Protein AF-A0A1K1LB43-F1 (afdb_monomer_lite)

Organism: NCBI:txid901

Secondary structure (DSSP, 8-state):
----------PEEEETTEE-----S--PPBPHHHHHHHTT--HHHHHHHHHHHHHHHHHHTGGGT--GGGHHHHHHHHHHTTTTSSSS-HHHHHHHS-BTTS-HHHHHHHHHHHHHHHTSTT-GGGHHHHHHHTT--TT-THHHHHHHHHHHHHHHHHHHTT--S-----SSSS-EEE---SS--TT-S------HHHHHHH-GGG-EEE-------------PPPPS--BHHHHHHHHHHHHHHHHHHHHTSTTTTSHHHHHHHHHHHHHHHHHHHHHGGGB-HHHHHHHHHHHHHHHHHHHHHHHHHHHHHHHHHHHTSPPPGGG-TTT-SS--PPTTPPPPP-GGGS-HHHHHHHHHHHHHHHHHHHHHHHHHTSHHHHHHHHHHHS--HHHHBPPEE-TTS-EE--BHHHHHHHHHHHHHHHHHHHHTTTTSSEEEHHHHHHHHHHHHHHHHHHHHHGGGGHHHHHHHHHHHHHHHHHHHHHHHHHHHHHHHHHHHHHS-GGGTTSHHHHHHHHHHHHHHHHHHHHHHHHHHHIIIIIHHHHHHHHHHH-TTBTB------TT-

pLDDT: mean 74.16, std 19.58, range [26.48, 95.44]

InterPro domains:
  IPR007899 CHAD domain [PF05235] (241-495)
  IPR007899 CHAD domain [PS51708] (225-543)
  IPR007899 CHAD domain [SM00880] (235-531)
  IPR038186 CHAD domain superfamily [G3DSA:1.40.20.10] (226-553)

Structure (mmCIF, N/CA/C/O backbone):
data_AF-A0A1K1LB43-F1
#
_entry.id   AF-A0A1K1LB43-F1
#
loop_
_atom_site.group_PDB
_atom_site.id
_atom_site.type_symbol
_atom_site.label_atom_id
_atom_site.label_alt_id
_atom_site.label_comp_id
_atom_site.label_asym_id
_atom_site.label_entity_id
_atom_site.label_seq_id
_atom_site.pdbx_PDB_ins_code
_atom_site.Cartn_x
_atom_site.Cartn_y
_atom_site.Cartn_z
_atom_site.occupancy
_atom_site.B_iso_or_equiv
_atom_site.auth_seq_id
_atom_site.auth_comp_id
_atom_site.auth_asym_id
_atom_site.auth_atom_id
_atom_site.pdbx_PDB_model_num
ATOM 1 N N . MET A 1 1 ? 35.266 12.964 28.600 1.00 35.16 1 MET A N 1
ATOM 2 C CA . MET A 1 1 ? 35.304 13.187 27.147 1.00 35.16 1 MET A CA 1
ATOM 3 C C . MET A 1 1 ? 35.670 11.871 26.508 1.00 35.16 1 MET A C 1
ATOM 5 O O . MET A 1 1 ? 36.807 11.459 26.644 1.00 35.16 1 MET A O 1
ATOM 9 N N . ASP A 1 2 ? 34.683 11.206 25.928 1.00 26.48 2 ASP A N 1
ATOM 10 C CA . ASP A 1 2 ? 34.868 10.282 24.812 1.00 26.48 2 ASP A CA 1
ATOM 11 C C . ASP A 1 2 ? 33.528 10.299 24.076 1.00 26.48 2 ASP A C 1
ATOM 13 O O . ASP A 1 2 ? 32.486 9.945 24.636 1.00 26.48 2 ASP A O 1
ATOM 17 N N . GLU A 1 3 ? 33.542 10.891 22.885 1.00 31.30 3 GLU A N 1
ATOM 18 C CA . GLU A 1 3 ? 32.377 11.096 22.035 1.00 31.30 3 GLU A CA 1
ATOM 19 C C . GLU A 1 3 ? 31.776 9.746 21.640 1.00 31.30 3 GLU A C 1
ATOM 21 O O . GLU A 1 3 ? 32.383 8.940 20.933 1.00 31.30 3 GLU A O 1
ATOM 26 N N . ALA A 1 4 ? 30.542 9.500 22.077 1.00 27.56 4 ALA A N 1
ATOM 27 C CA . ALA A 1 4 ? 29.726 8.442 21.513 1.00 27.56 4 ALA A CA 1
ATOM 28 C C . ALA A 1 4 ? 29.379 8.823 20.064 1.00 27.56 4 ALA A C 1
ATOM 30 O O . ALA A 1 4 ? 28.539 9.689 19.827 1.00 27.56 4 ALA A O 1
ATOM 31 N N . ALA A 1 5 ? 30.044 8.174 19.107 1.00 27.77 5 ALA A N 1
ATOM 32 C CA . ALA A 1 5 ? 29.752 8.298 17.683 1.00 27.77 5 ALA A CA 1
ATOM 33 C C . ALA A 1 5 ? 28.261 8.010 17.384 1.00 27.77 5 ALA A C 1
ATOM 35 O O . ALA A 1 5 ? 27.653 7.149 18.036 1.00 27.77 5 ALA A O 1
ATOM 36 N N . PRO A 1 6 ? 27.656 8.702 16.399 1.00 33.00 6 PRO A N 1
ATOM 37 C CA . PRO A 1 6 ? 26.224 8.642 16.143 1.00 33.00 6 PRO A CA 1
ATOM 38 C C . PRO A 1 6 ? 25.797 7.238 15.703 1.00 33.00 6 PRO A C 1
ATOM 40 O O . PRO A 1 6 ? 26.382 6.613 14.817 1.00 33.00 6 PRO A O 1
ATOM 43 N N . PHE A 1 7 ? 24.744 6.744 16.351 1.00 31.31 7 PHE A N 1
ATOM 44 C CA . PHE A 1 7 ? 24.070 5.486 16.055 1.00 31.31 7 PHE A CA 1
ATOM 45 C C . PHE A 1 7 ? 23.521 5.521 14.618 1.00 31.31 7 PHE A C 1
ATOM 47 O O . PHE A 1 7 ? 22.437 6.036 14.375 1.00 31.31 7 PHE A O 1
ATOM 54 N N . THR A 1 8 ? 24.238 4.944 13.658 1.00 28.08 8 THR A N 1
ATOM 55 C CA . THR A 1 8 ? 23.646 4.521 12.382 1.00 28.08 8 THR A CA 1
ATOM 56 C C . THR A 1 8 ? 23.282 3.044 12.513 1.00 28.08 8 THR A C 1
ATOM 58 O O . THR A 1 8 ? 24.166 2.181 12.481 1.00 28.08 8 THR A O 1
ATOM 61 N N . PRO A 1 9 ? 22.003 2.686 12.739 1.00 35.00 9 PRO A N 1
ATOM 62 C CA . PRO A 1 9 ? 21.613 1.292 12.659 1.00 35.00 9 PRO A CA 1
ATOM 63 C C . PRO A 1 9 ? 21.757 0.851 11.198 1.00 35.00 9 PRO A C 1
ATOM 65 O O . PRO A 1 9 ? 21.155 1.423 10.295 1.00 35.00 9 PRO A O 1
ATOM 68 N N . ARG A 1 10 ? 22.604 -0.161 10.978 1.00 38.03 10 ARG A N 1
ATOM 69 C CA . ARG A 1 10 ? 22.717 -0.915 9.725 1.00 38.03 10 ARG A CA 1
ATOM 70 C C . ARG A 1 10 ? 21.399 -1.658 9.493 1.00 38.03 10 ARG A C 1
ATOM 72 O O . ARG A 1 10 ? 21.259 -2.811 9.889 1.00 38.03 10 ARG A O 1
ATOM 79 N N . THR A 1 11 ? 20.421 -0.945 8.951 1.00 40.78 11 THR A N 1
ATOM 80 C CA . THR A 1 11 ? 19.082 -1.437 8.638 1.00 40.78 11 THR A CA 1
ATOM 81 C C . THR A 1 11 ? 19.144 -2.270 7.369 1.00 40.78 11 THR A C 1
ATOM 83 O O . THR A 1 11 ? 19.467 -1.765 6.299 1.00 40.78 11 THR A O 1
ATOM 86 N N . LEU A 1 12 ? 18.825 -3.554 7.474 1.00 47.31 12 LEU A N 1
ATOM 87 C CA . LEU A 1 12 ? 18.638 -4.404 6.302 1.00 47.31 12 LEU A CA 1
ATOM 88 C C . LEU A 1 12 ? 17.207 -4.214 5.779 1.00 47.31 12 LEU A C 1
ATOM 90 O O . LEU A 1 12 ? 16.252 -4.270 6.557 1.00 47.31 12 LEU A O 1
ATOM 94 N N . LEU A 1 13 ? 17.064 -3.986 4.471 1.00 46.62 13 LEU A N 1
ATOM 95 C CA . LEU A 1 13 ? 15.776 -4.058 3.780 1.00 46.62 13 LEU A CA 1
ATOM 96 C C . LEU A 1 13 ? 15.597 -5.472 3.238 1.00 46.62 13 LEU A C 1
ATOM 98 O O . LEU A 1 13 ? 16.471 -6.016 2.563 1.00 46.62 13 LEU A O 1
ATOM 102 N N . TRP A 1 14 ? 14.468 -6.082 3.577 1.00 45.09 14 TRP A N 1
ATOM 103 C CA . TRP A 1 14 ? 14.144 -7.455 3.202 1.00 45.09 14 TRP A CA 1
ATOM 104 C C . TRP A 1 14 ? 13.129 -7.490 2.058 1.00 45.09 14 TRP A C 1
ATOM 106 O O . TRP A 1 14 ? 12.106 -6.805 2.138 1.00 45.09 14 TRP A O 1
ATOM 116 N N . ARG A 1 15 ? 13.397 -8.319 1.034 1.00 45.59 15 ARG A N 1
ATOM 117 C CA . ARG A 1 15 ? 12.511 -8.565 -0.114 1.00 45.59 15 ARG A CA 1
ATOM 118 C C . ARG A 1 15 ? 12.461 -10.061 -0.475 1.00 45.59 15 ARG A C 1
ATOM 120 O O . ARG A 1 15 ? 13.247 -10.557 -1.283 1.00 45.59 15 ARG A O 1
ATOM 127 N N . GLY A 1 16 ? 11.496 -10.793 0.085 1.00 53.25 16 GLY A N 1
ATOM 128 C CA . GLY A 1 16 ? 11.278 -12.212 -0.238 1.00 53.25 16 GLY A CA 1
ATOM 129 C C . GLY A 1 16 ? 12.478 -13.109 0.110 1.00 53.25 16 GLY A C 1
ATOM 130 O O . GLY A 1 16 ? 13.043 -13.001 1.189 1.00 53.25 16 GLY A O 1
ATOM 131 N N . THR A 1 17 ? 12.894 -14.008 -0.793 1.00 35.34 17 THR A N 1
ATOM 132 C CA . THR A 1 17 ? 14.012 -14.956 -0.555 1.00 35.34 17 THR A CA 1
ATOM 133 C C . THR A 1 17 ? 15.406 -14.329 -0.647 1.00 35.34 17 THR A C 1
ATOM 135 O O . THR A 1 17 ? 16.404 -15.011 -0.411 1.00 35.34 17 THR A O 1
ATOM 138 N N . ARG A 1 18 ? 15.505 -13.047 -1.014 1.00 39.19 18 ARG A N 1
ATOM 139 C CA . ARG A 1 18 ? 16.748 -12.281 -0.949 1.00 39.19 18 ARG A CA 1
ATOM 140 C C . ARG A 1 18 ? 16.662 -11.363 0.266 1.00 39.19 18 ARG A C 1
ATOM 142 O O . ARG A 1 18 ? 16.171 -10.240 0.194 1.00 39.19 18 ARG A O 1
ATOM 149 N N . CYS A 1 19 ? 17.177 -11.838 1.399 1.00 44.09 19 CYS A N 1
ATOM 150 C CA . CYS A 1 19 ? 17.805 -10.903 2.323 1.00 44.09 19 CYS A CA 1
ATOM 151 C C . CYS A 1 19 ? 18.913 -10.217 1.523 1.00 44.09 19 CYS A C 1
ATOM 153 O O . CYS A 1 19 ? 19.729 -10.924 0.925 1.00 44.09 19 CYS A O 1
ATOM 155 N N . LEU A 1 20 ? 18.971 -8.884 1.520 1.00 42.44 20 LEU A N 1
ATOM 156 C CA . LEU A 1 20 ? 20.250 -8.215 1.303 1.00 42.44 20 LEU A CA 1
ATOM 157 C C . LEU A 1 20 ? 21.173 -8.800 2.376 1.00 42.44 20 LEU A C 1
ATOM 159 O O . LEU A 1 20 ? 20.993 -8.554 3.570 1.00 42.44 20 LEU A O 1
ATOM 163 N N . ARG A 1 21 ? 22.003 -9.768 1.981 1.00 40.16 21 ARG A N 1
ATOM 164 C CA . ARG A 1 21 ? 22.783 -10.567 2.918 1.00 40.16 21 ARG A CA 1
ATOM 165 C C . ARG A 1 21 ? 23.728 -9.614 3.620 1.00 40.16 21 ARG A C 1
ATOM 167 O O . ARG A 1 21 ? 24.514 -8.921 2.984 1.00 40.16 21 ARG A O 1
ATOM 174 N N . ASN A 1 22 ? 23.679 -9.619 4.943 1.00 39.50 22 ASN A N 1
ATOM 175 C CA . ASN A 1 22 ? 24.795 -9.122 5.716 1.00 39.50 22 ASN A CA 1
ATOM 176 C C . ASN A 1 22 ? 25.897 -10.183 5.634 1.00 39.50 22 ASN A C 1
ATOM 178 O O . ASN A 1 22 ? 25.952 -11.083 6.466 1.00 39.50 22 ASN A O 1
ATOM 182 N N . GLU A 1 23 ? 26.742 -10.108 4.607 1.00 38.09 23 GLU A N 1
ATOM 183 C CA . GLU A 1 23 ? 27.953 -10.938 4.502 1.00 38.09 23 GLU A CA 1
ATOM 184 C C . GLU A 1 23 ? 29.082 -10.426 5.415 1.00 38.09 23 GLU A C 1
ATOM 186 O O . GLU A 1 23 ? 30.226 -10.862 5.322 1.00 38.09 23 GLU A O 1
ATOM 191 N N . SER A 1 24 ? 28.784 -9.502 6.335 1.00 39.44 24 SER A N 1
ATOM 192 C CA . SER A 1 24 ? 29.785 -8.982 7.253 1.00 39.44 24 SER A CA 1
ATOM 193 C C . SER A 1 24 ? 30.108 -10.015 8.349 1.00 39.44 24 SER A C 1
ATOM 195 O O . SER A 1 24 ? 29.201 -10.415 9.088 1.00 39.44 24 SER A O 1
ATOM 197 N N . PRO A 1 25 ? 31.388 -10.369 8.578 1.00 39.94 25 PRO A N 1
ATOM 198 C CA . PRO A 1 25 ? 31.848 -11.282 9.639 1.00 39.94 25 PRO A CA 1
ATOM 199 C C . PRO A 1 25 ? 31.677 -10.734 11.077 1.00 39.94 25 PRO A C 1
ATOM 201 O O . PRO A 1 25 ? 32.348 -11.159 12.012 1.00 39.94 25 PRO A O 1
ATOM 204 N N . SER A 1 26 ? 30.771 -9.774 11.288 1.00 46.44 26 SER A N 1
ATOM 205 C CA . SER A 1 26 ? 30.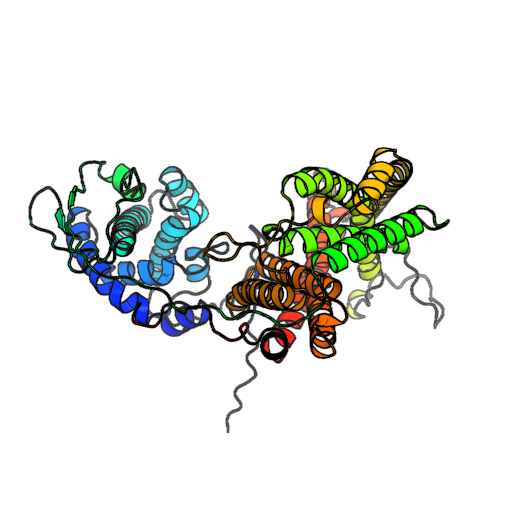552 -9.049 12.545 1.00 46.44 26 SER A CA 1
ATOM 206 C C . SER A 1 26 ? 29.084 -9.060 12.988 1.00 46.44 26 SER A C 1
ATOM 208 O O . SER A 1 26 ? 28.516 -8.024 13.344 1.00 46.44 26 SER A O 1
ATOM 210 N N . LEU A 1 27 ? 28.451 -10.236 13.014 1.00 52.56 27 LEU A N 1
ATOM 211 C CA . LEU A 1 27 ? 27.189 -10.411 13.741 1.00 52.56 27 LEU A CA 1
ATOM 212 C C . LEU A 1 27 ? 27.452 -10.203 15.239 1.00 52.56 27 LEU A C 1
ATOM 214 O O . LEU A 1 27 ? 28.027 -11.057 15.910 1.00 52.56 27 LEU A O 1
ATOM 218 N N . ARG A 1 28 ? 27.070 -9.039 15.776 1.00 58.03 28 ARG A N 1
ATOM 219 C CA . ARG A 1 28 ? 27.223 -8.745 17.207 1.00 58.03 28 ARG A CA 1
ATOM 220 C C . ARG A 1 28 ? 26.076 -9.398 17.991 1.00 58.03 28 ARG A C 1
ATOM 222 O O . ARG A 1 28 ? 24.924 -9.039 17.749 1.00 58.03 28 ARG A O 1
ATOM 229 N N . PRO A 1 29 ? 26.358 -10.286 18.964 1.00 65.50 29 PRO A N 1
ATOM 230 C CA . PRO A 1 29 ? 25.315 -10.924 19.760 1.00 65.50 29 PRO A CA 1
ATOM 231 C C . PRO A 1 29 ? 24.464 -9.907 20.533 1.00 65.50 29 PRO A C 1
ATOM 233 O O . PRO A 1 29 ? 24.986 -8.969 21.148 1.00 65.50 29 PRO A O 1
ATOM 236 N N . CYS A 1 30 ? 23.146 -10.104 20.537 1.00 75.44 30 CYS A N 1
ATOM 237 C CA . CYS A 1 30 ? 22.186 -9.208 21.177 1.00 75.44 30 CYS A CA 1
ATOM 238 C C . CYS A 1 30 ? 21.834 -9.692 22.595 1.00 75.44 30 CYS A C 1
ATOM 240 O O . CYS A 1 30 ? 21.736 -10.887 22.872 1.00 75.44 30 CYS A O 1
ATOM 242 N N . GLY A 1 31 ? 21.642 -8.767 23.538 1.00 82.56 31 GLY A N 1
ATOM 243 C CA . GLY A 1 31 ? 21.116 -9.109 24.863 1.00 82.56 31 GLY A CA 1
ATOM 244 C C . GLY A 1 31 ? 19.595 -9.268 24.826 1.00 82.56 31 GLY A C 1
ATOM 245 O O . GLY A 1 31 ? 18.927 -8.443 24.214 1.00 82.56 31 GLY A O 1
ATOM 246 N N . LEU A 1 32 ? 19.028 -10.242 25.550 1.00 83.12 32 LEU A N 1
ATOM 247 C CA . LEU A 1 32 ? 17.576 -10.506 25.564 1.00 83.12 32 LEU A CA 1
ATOM 248 C C . LEU A 1 32 ? 16.733 -9.252 25.847 1.00 83.12 32 LEU A C 1
ATOM 250 O O . LEU A 1 32 ? 15.805 -8.956 25.111 1.00 83.12 32 LEU A O 1
ATOM 254 N N . ARG A 1 33 ? 17.091 -8.452 26.862 1.00 77.50 33 ARG A N 1
ATOM 255 C CA . ARG A 1 33 ? 16.376 -7.196 27.174 1.00 77.50 33 ARG A CA 1
ATOM 256 C C . ARG A 1 33 ? 16.459 -6.162 26.058 1.00 77.50 33 ARG A C 1
ATOM 258 O O . ARG A 1 33 ? 15.585 -5.313 25.941 1.00 77.50 33 ARG A O 1
ATOM 265 N N . ARG A 1 34 ? 17.546 -6.169 25.288 1.00 72.44 34 ARG A N 1
ATOM 266 C CA . ARG A 1 34 ? 17.684 -5.305 24.116 1.00 72.44 34 ARG A CA 1
ATOM 267 C C . ARG A 1 34 ? 16.803 -5.843 22.991 1.00 72.44 34 ARG A C 1
ATOM 269 O O . ARG A 1 34 ? 16.025 -5.064 22.472 1.00 72.44 34 ARG A O 1
ATOM 276 N N . LEU A 1 35 ? 16.846 -7.145 22.708 1.00 73.81 35 LEU A N 1
ATOM 277 C CA . LEU A 1 35 ? 15.994 -7.792 21.708 1.00 73.81 35 LEU A CA 1
ATOM 278 C C . LEU A 1 35 ? 14.500 -7.576 22.007 1.00 73.81 35 LEU A C 1
ATOM 280 O O . LEU A 1 35 ? 13.784 -7.031 21.183 1.00 73.81 35 LEU A O 1
ATOM 284 N N . CYS A 1 36 ? 14.040 -7.880 23.219 1.00 72.62 36 CYS A N 1
ATOM 285 C CA . CYS A 1 36 ? 12.649 -7.661 23.615 1.00 72.62 36 CYS A CA 1
ATOM 286 C C . CYS A 1 36 ? 12.233 -6.187 23.529 1.00 72.62 36 CYS A C 1
ATOM 288 O O . CYS A 1 36 ? 11.144 -5.904 23.047 1.00 72.62 36 CYS A O 1
ATOM 290 N N . ARG A 1 37 ? 13.101 -5.241 23.924 1.00 61.88 37 ARG A N 1
ATOM 291 C CA . ARG A 1 37 ? 12.827 -3.804 23.735 1.00 61.88 37 ARG A CA 1
ATOM 292 C C . ARG A 1 37 ? 12.713 -3.426 22.259 1.00 61.88 37 ARG A C 1
ATOM 294 O O . ARG A 1 37 ? 11.823 -2.661 21.918 1.00 61.88 37 ARG A O 1
ATOM 301 N N . LEU A 1 38 ? 13.590 -3.960 21.407 1.00 57.69 38 LEU A N 1
ATOM 302 C CA . LEU A 1 38 ? 13.591 -3.690 19.966 1.00 57.69 38 LEU A CA 1
ATOM 303 C C . LEU A 1 38 ? 12.312 -4.182 19.283 1.00 57.69 38 LEU A C 1
ATOM 305 O O . LEU A 1 38 ? 11.837 -3.533 18.363 1.00 57.69 38 LEU A O 1
ATOM 309 N N . PHE A 1 39 ? 11.752 -5.299 19.748 1.00 62.28 39 PHE A N 1
ATOM 310 C CA . PHE A 1 39 ? 10.566 -5.918 19.154 1.00 62.28 39 PHE A CA 1
ATOM 311 C C . PHE A 1 39 ? 9.291 -5.731 19.991 1.00 62.28 39 PHE A C 1
ATOM 313 O O . PHE A 1 39 ? 8.308 -6.436 19.787 1.00 62.28 39 PHE A O 1
ATOM 320 N N . GLY A 1 40 ? 9.295 -4.790 20.943 1.00 57.62 40 GLY A N 1
ATOM 321 C CA . GLY A 1 40 ? 8.109 -4.441 21.734 1.00 57.62 40 GLY A CA 1
ATOM 322 C C . GLY A 1 40 ? 7.553 -5.580 22.596 1.00 57.62 40 GLY A C 1
ATOM 323 O O . GLY A 1 40 ? 6.377 -5.559 22.950 1.00 57.62 40 GLY A O 1
ATOM 324 N N . ILE A 1 41 ? 8.381 -6.570 22.933 1.00 70.75 41 ILE A N 1
ATOM 325 C CA . ILE A 1 41 ? 8.003 -7.689 23.794 1.00 70.75 41 ILE A CA 1
ATOM 326 C C . ILE A 1 41 ? 8.027 -7.201 25.242 1.00 70.75 41 ILE A C 1
ATOM 328 O O . ILE A 1 41 ? 9.090 -6.886 25.791 1.00 70.75 41 ILE A O 1
ATOM 332 N N . ASP A 1 42 ? 6.855 -7.178 25.875 1.00 69.56 42 ASP A N 1
ATOM 333 C CA . ASP A 1 42 ? 6.731 -6.879 27.298 1.00 69.56 42 ASP A CA 1
ATOM 334 C C . ASP A 1 42 ? 7.268 -8.047 28.141 1.00 69.56 42 ASP A C 1
ATOM 336 O O . ASP A 1 42 ? 6.576 -9.011 28.468 1.00 69.56 42 ASP A O 1
ATOM 340 N N . LEU A 1 43 ? 8.545 -7.942 28.508 1.00 74.56 43 LEU A N 1
ATOM 341 C CA . LEU A 1 43 ? 9.229 -8.890 29.386 1.00 74.56 43 LEU A CA 1
ATOM 342 C C . LEU A 1 43 ? 8.547 -9.053 30.750 1.00 74.56 43 LEU A C 1
ATOM 344 O O . LEU A 1 43 ? 8.666 -10.122 31.343 1.00 74.56 43 LEU A O 1
ATOM 348 N N . ALA A 1 44 ? 7.876 -8.021 31.273 1.00 68.19 44 ALA A N 1
ATOM 349 C CA . ALA A 1 44 ? 7.205 -8.097 32.566 1.00 68.19 44 ALA A CA 1
ATOM 350 C C . ALA A 1 44 ? 5.900 -8.897 32.461 1.00 68.19 44 ALA A C 1
ATOM 352 O O . ALA A 1 44 ? 5.650 -9.746 33.320 1.00 68.19 44 ALA A O 1
ATOM 353 N N . ALA A 1 45 ? 5.133 -8.699 31.383 1.00 65.81 45 ALA A N 1
ATOM 354 C CA . ALA A 1 45 ? 3.966 -9.524 31.071 1.00 65.81 45 ALA A CA 1
ATOM 355 C C . ALA A 1 45 ? 4.364 -10.997 30.865 1.00 65.81 45 ALA A C 1
ATOM 357 O O . ALA A 1 45 ? 3.816 -11.884 31.516 1.00 65.81 45 ALA A O 1
ATOM 358 N N . ARG A 1 46 ? 5.408 -11.258 30.063 1.00 73.06 46 ARG A N 1
ATOM 359 C CA . ARG A 1 46 ? 5.902 -12.625 29.790 1.00 73.06 46 ARG A CA 1
ATOM 360 C C . ARG A 1 46 ? 6.503 -13.321 31.007 1.00 73.06 46 ARG A C 1
ATOM 362 O O . ARG A 1 46 ? 6.497 -14.545 31.080 1.00 73.06 46 ARG A O 1
ATOM 369 N N . ARG A 1 47 ? 6.99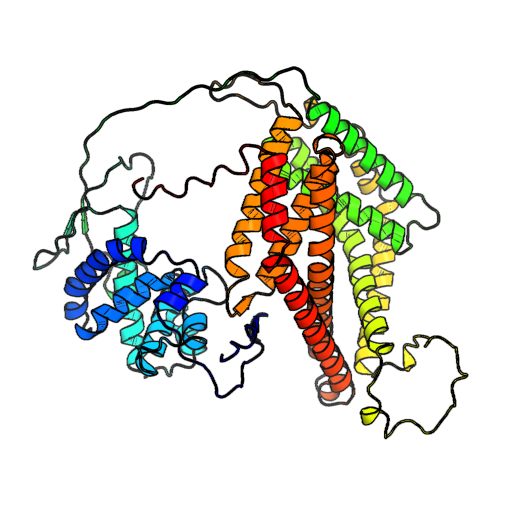6 -12.566 31.994 1.00 71.44 47 ARG A N 1
ATOM 370 C CA . ARG A 1 47 ? 7.533 -13.141 33.235 1.00 71.44 47 ARG A CA 1
ATOM 371 C C . ARG A 1 47 ? 6.457 -13.839 34.066 1.00 71.44 47 ARG A C 1
ATOM 373 O O . ARG A 1 47 ? 6.774 -14.842 34.687 1.00 71.44 47 ARG A O 1
ATOM 380 N N . ARG A 1 48 ? 5.213 -13.343 34.058 1.00 64.19 48 ARG A N 1
ATOM 381 C CA . ARG A 1 48 ? 4.088 -13.999 34.755 1.00 64.19 48 ARG A CA 1
ATOM 382 C C . ARG A 1 48 ? 3.697 -15.319 34.087 1.00 64.19 48 ARG A C 1
ATOM 384 O O . ARG A 1 48 ? 3.326 -16.269 34.759 1.00 64.19 48 ARG A O 1
ATOM 391 N N . GLU A 1 49 ? 3.832 -15.386 32.767 1.00 76.06 49 GLU A N 1
ATOM 392 C CA . GLU A 1 49 ? 3.520 -16.572 31.965 1.00 76.06 49 GLU A CA 1
ATOM 393 C C . GLU A 1 49 ? 4.640 -17.631 32.015 1.00 76.06 49 GLU A C 1
ATOM 395 O O . GLU A 1 49 ? 4.387 -18.826 31.850 1.00 76.06 49 GLU A O 1
ATOM 400 N N . ALA A 1 50 ? 5.882 -17.210 32.284 1.00 80.62 50 ALA A N 1
ATOM 401 C CA . ALA A 1 50 ? 7.059 -18.076 32.331 1.00 80.62 50 ALA A CA 1
ATOM 402 C C . ALA A 1 50 ? 6.948 -19.202 33.372 1.00 80.62 50 ALA A C 1
ATOM 404 O O . ALA A 1 50 ? 7.337 -20.330 33.071 1.00 80.62 50 ALA A O 1
ATOM 405 N N . ASP A 1 51 ? 6.383 -18.933 34.552 1.00 76.06 51 ASP A N 1
ATOM 406 C CA . ASP A 1 51 ? 6.215 -19.941 35.611 1.00 76.06 51 ASP A CA 1
ATOM 407 C C . ASP A 1 51 ? 5.273 -21.074 35.168 1.00 76.06 51 ASP A C 1
ATOM 409 O O . ASP A 1 51 ? 5.500 -22.252 35.465 1.00 76.06 51 ASP A O 1
ATOM 413 N N . LEU A 1 52 ? 4.260 -20.739 34.364 1.00 73.69 52 LEU A N 1
ATOM 414 C CA . LEU A 1 52 ? 3.351 -21.714 33.773 1.00 73.69 52 LEU A CA 1
ATOM 415 C C . LEU A 1 52 ? 4.053 -22.568 32.716 1.00 73.69 52 LEU A C 1
ATOM 417 O O . LEU A 1 52 ? 3.916 -23.790 32.708 1.00 73.69 52 LEU A O 1
ATOM 421 N N . VAL A 1 53 ? 4.828 -21.929 31.836 1.00 82.06 53 VAL A N 1
ATOM 422 C CA . VAL A 1 53 ? 5.610 -22.629 30.808 1.00 82.06 53 VAL A CA 1
ATOM 423 C C . VAL A 1 53 ? 6.609 -23.579 31.457 1.00 82.06 53 VAL A C 1
ATOM 425 O O . VAL A 1 53 ? 6.732 -24.716 31.009 1.00 82.06 53 VAL A O 1
ATOM 428 N N . LEU A 1 54 ? 7.272 -23.155 32.535 1.00 83.88 54 LEU A N 1
ATOM 429 C CA . LEU A 1 54 ? 8.174 -23.999 33.317 1.00 83.88 54 LEU A CA 1
ATOM 430 C C . LEU A 1 54 ? 7.441 -25.179 33.956 1.00 83.88 54 LEU A C 1
ATOM 432 O O . LEU A 1 54 ? 7.948 -26.296 33.904 1.00 83.88 54 LEU A O 1
ATOM 436 N N . SER A 1 55 ? 6.246 -24.960 34.503 1.00 78.00 55 SER A N 1
ATOM 437 C CA . SER A 1 55 ? 5.435 -26.017 35.121 1.00 78.00 55 SER A CA 1
ATOM 438 C C . SER A 1 55 ? 4.989 -27.069 34.100 1.00 78.00 55 SER A C 1
ATOM 440 O O . SER A 1 55 ? 5.171 -28.268 34.313 1.00 78.00 55 SER A O 1
ATOM 442 N N . VAL A 1 56 ? 4.479 -26.625 32.945 1.00 78.38 56 VAL A N 1
ATOM 443 C CA . VAL A 1 56 ? 4.097 -27.504 31.826 1.00 78.38 56 VAL A CA 1
ATOM 444 C C . VAL A 1 56 ? 5.321 -28.240 31.277 1.00 78.38 56 VAL A C 1
ATOM 446 O O . VAL A 1 56 ? 5.272 -29.452 31.061 1.00 78.38 56 VAL A O 1
ATOM 449 N N . PHE A 1 57 ? 6.444 -27.539 31.100 1.00 84.56 57 PHE A N 1
ATOM 450 C CA . PHE A 1 57 ? 7.694 -28.144 30.653 1.00 84.56 57 PHE A CA 1
ATOM 451 C C . PHE A 1 57 ? 8.192 -29.204 31.641 1.00 84.56 57 PHE A C 1
ATOM 453 O O . PHE A 1 57 ? 8.515 -30.308 31.221 1.00 84.56 57 PHE A O 1
ATOM 460 N N . ALA A 1 58 ? 8.197 -28.925 32.945 1.00 83.12 58 ALA A N 1
ATOM 461 C CA . ALA A 1 58 ? 8.681 -29.851 33.965 1.00 83.12 58 ALA A CA 1
ATOM 462 C C . ALA A 1 58 ? 7.896 -31.172 34.002 1.00 83.12 58 ALA A C 1
ATOM 464 O O . ALA A 1 58 ? 8.497 -32.227 34.211 1.00 83.12 58 ALA A O 1
ATOM 465 N N . GLY A 1 59 ? 6.579 -31.138 33.776 1.00 76.62 59 GLY A N 1
ATOM 466 C CA . GLY A 1 59 ? 5.770 -32.359 33.770 1.00 76.62 59 GLY A CA 1
ATOM 467 C C . GLY A 1 59 ? 5.773 -33.130 32.448 1.00 76.62 59 GLY A C 1
ATOM 468 O O . GLY A 1 59 ? 5.579 -34.347 32.464 1.00 76.62 59 GLY A O 1
ATOM 469 N N . LEU A 1 60 ? 6.018 -32.462 31.314 1.00 80.00 60 LEU A N 1
ATOM 470 C CA . LEU A 1 60 ? 6.002 -33.095 29.989 1.00 80.00 60 LEU A CA 1
ATOM 471 C C . LEU A 1 60 ? 7.403 -33.492 29.496 1.00 80.00 60 LEU A C 1
ATOM 473 O O . LEU A 1 60 ? 7.565 -34.563 28.916 1.00 80.00 60 LEU A O 1
ATOM 477 N N . ALA A 1 61 ? 8.434 -32.684 29.751 1.00 82.31 61 ALA A N 1
ATOM 478 C CA . ALA A 1 61 ? 9.781 -32.888 29.210 1.00 82.31 61 ALA A CA 1
ATOM 479 C C . ALA A 1 61 ? 10.399 -34.263 29.551 1.00 82.31 61 ALA A C 1
ATOM 481 O O . ALA A 1 61 ? 10.836 -34.939 28.613 1.00 82.31 61 ALA A O 1
ATOM 482 N N . PRO A 1 62 ? 10.368 -34.757 30.812 1.00 80.75 62 PRO A N 1
ATOM 483 C CA . PRO A 1 62 ? 10.954 -36.059 31.149 1.00 80.75 62 PRO A CA 1
ATOM 484 C C . PRO A 1 62 ? 10.265 -37.231 30.442 1.00 80.75 62 PRO A C 1
ATOM 486 O O . PRO A 1 62 ? 10.915 -38.209 30.084 1.00 80.75 62 PRO A O 1
ATOM 489 N N . ARG A 1 63 ? 8.953 -37.119 30.195 1.00 77.25 63 ARG A N 1
ATOM 490 C CA . ARG A 1 63 ? 8.143 -38.162 29.542 1.00 77.25 63 ARG A CA 1
ATOM 491 C C . ARG A 1 63 ? 8.431 -38.281 28.046 1.00 77.25 63 ARG A C 1
ATOM 493 O O . ARG A 1 63 ? 8.165 -39.318 27.450 1.00 77.25 63 ARG A O 1
ATOM 500 N N . HIS A 1 64 ? 8.989 -37.230 27.447 1.00 79.94 64 HIS A N 1
ATOM 501 C CA . HIS A 1 64 ? 9.283 -37.161 26.016 1.00 79.94 64 HIS A CA 1
ATOM 502 C C . HIS A 1 64 ? 10.787 -37.106 25.709 1.00 79.94 64 HIS A C 1
ATOM 504 O O . HIS A 1 64 ? 11.172 -36.813 24.577 1.00 79.94 64 HIS A O 1
ATOM 510 N N . GLY A 1 65 ? 11.631 -37.431 26.697 1.00 80.56 65 GLY A N 1
ATOM 511 C CA . GLY A 1 65 ? 13.082 -37.546 26.532 1.00 80.56 65 GLY A CA 1
ATOM 512 C C . GLY A 1 65 ? 13.806 -36.211 26.349 1.00 80.56 65 GLY A C 1
ATOM 513 O O . GLY A 1 65 ? 14.883 -36.190 25.760 1.00 80.56 65 GLY A O 1
ATOM 514 N N . LEU A 1 66 ? 13.222 -35.098 26.809 1.00 86.25 66 LEU A N 1
ATOM 515 C CA . LEU A 1 66 ? 13.894 -33.800 26.827 1.00 86.25 66 LEU A CA 1
ATOM 516 C C . LEU A 1 66 ? 14.647 -33.587 28.143 1.00 86.25 66 LEU A C 1
ATOM 518 O O . LEU A 1 66 ? 14.123 -33.853 29.226 1.00 86.25 66 LEU A O 1
ATOM 522 N N . ASP A 1 67 ? 15.857 -33.038 28.036 1.00 86.06 67 ASP A N 1
ATOM 523 C CA . ASP A 1 67 ? 16.670 -32.642 29.184 1.00 86.06 67 ASP A CA 1
ATOM 524 C C . ASP A 1 67 ? 15.992 -31.504 29.970 1.00 86.06 67 ASP A C 1
ATOM 526 O O . ASP A 1 67 ? 15.506 -30.521 29.398 1.00 86.06 67 ASP A O 1
ATOM 530 N N . LYS A 1 68 ? 16.005 -31.607 31.305 1.00 82.81 68 LYS A N 1
ATOM 531 C CA . LYS A 1 68 ? 15.548 -30.553 32.223 1.00 82.81 68 LYS A CA 1
ATOM 532 C C . LYS A 1 68 ? 16.312 -29.237 32.014 1.00 82.81 68 LYS A C 1
ATOM 534 O O . LYS A 1 68 ? 15.738 -28.168 32.217 1.00 82.81 68 LYS A O 1
ATOM 539 N N . GLY A 1 69 ? 17.564 -29.300 31.555 1.00 85.81 69 GLY A N 1
ATOM 540 C CA . GLY A 1 69 ? 18.400 -28.150 31.203 1.00 85.81 69 GLY A CA 1
ATOM 541 C C . GLY A 1 69 ? 17.845 -27.279 30.069 1.00 85.81 69 GLY A C 1
ATOM 542 O O . GLY A 1 69 ? 18.258 -26.130 29.935 1.00 85.81 69 GLY A O 1
ATOM 543 N N . LEU A 1 70 ? 16.865 -27.763 29.293 1.00 90.88 70 LEU A N 1
ATOM 544 C CA . LEU A 1 70 ? 16.196 -26.987 28.239 1.00 90.88 70 LEU A CA 1
ATOM 545 C C . LEU A 1 70 ? 15.073 -26.075 28.761 1.00 90.88 70 LEU A C 1
ATOM 547 O O . LEU A 1 70 ? 14.527 -25.284 27.990 1.00 90.88 70 LEU A O 1
ATOM 551 N N . ALA A 1 71 ? 14.739 -26.123 30.054 1.00 89.00 71 ALA A N 1
ATOM 552 C CA . ALA A 1 71 ? 13.682 -25.293 30.637 1.00 89.00 71 ALA A CA 1
ATOM 553 C C . ALA A 1 71 ? 13.864 -23.774 30.382 1.00 89.00 71 ALA A C 1
ATOM 555 O O . ALA A 1 71 ? 12.892 -23.122 29.988 1.00 89.00 71 ALA A O 1
ATOM 556 N N . PRO A 1 72 ? 15.077 -23.183 30.488 1.00 90.62 72 PRO A N 1
ATOM 557 C CA . PRO A 1 72 ? 15.295 -21.781 30.121 1.00 90.62 72 PRO A CA 1
ATOM 558 C C . PRO A 1 72 ? 15.032 -21.506 28.636 1.00 90.62 72 PRO A C 1
ATOM 560 O O . PRO A 1 72 ? 14.541 -20.433 28.284 1.00 90.62 72 PRO A O 1
ATOM 563 N N . LEU A 1 73 ? 15.323 -22.473 27.761 1.00 91.44 73 LEU A N 1
ATOM 564 C CA . LEU A 1 73 ? 15.065 -22.360 26.328 1.00 91.44 73 LEU A CA 1
ATOM 565 C C . LEU A 1 73 ? 13.560 -22.387 26.036 1.00 91.44 73 LEU A C 1
ATOM 567 O O . LEU A 1 73 ? 13.100 -21.595 25.223 1.00 91.44 73 LEU A O 1
ATOM 571 N N . ALA A 1 74 ? 12.779 -23.212 26.743 1.00 91.00 74 ALA A N 1
ATOM 572 C CA . ALA A 1 74 ? 11.315 -23.222 26.638 1.00 91.00 74 ALA A CA 1
ATOM 573 C C . ALA A 1 74 ? 10.703 -21.852 26.985 1.00 91.00 74 ALA A C 1
ATOM 575 O O . ALA A 1 74 ? 9.831 -21.353 26.270 1.00 91.00 74 ALA A O 1
ATOM 576 N N . VAL A 1 75 ? 11.213 -21.204 28.041 1.00 90.56 75 VAL A N 1
ATOM 577 C CA . VAL A 1 75 ? 10.812 -19.840 28.425 1.00 90.56 75 VAL A CA 1
ATOM 578 C C . VAL A 1 75 ? 11.222 -18.820 27.362 1.00 90.56 75 VAL A C 1
ATOM 580 O O . VAL A 1 75 ? 10.426 -17.942 27.032 1.00 90.56 75 VAL A O 1
ATOM 583 N N . LEU A 1 76 ? 12.427 -18.930 26.789 1.00 92.06 76 LEU A N 1
ATOM 584 C CA . LEU A 1 76 ? 12.874 -18.056 25.698 1.00 92.06 76 LEU A CA 1
ATOM 585 C C . LEU A 1 76 ? 12.008 -18.212 24.446 1.00 92.06 76 LEU A C 1
ATOM 587 O O . LEU A 1 76 ? 11.600 -17.203 23.879 1.00 92.06 76 LEU A O 1
ATOM 591 N N . VAL A 1 77 ? 11.681 -19.446 24.053 1.00 91.88 77 VAL A N 1
ATOM 592 C CA . VAL A 1 77 ? 10.774 -19.730 22.933 1.00 91.88 77 VAL A CA 1
ATOM 593 C C . VAL A 1 77 ? 9.425 -19.075 23.195 1.00 91.88 77 VAL A C 1
ATOM 595 O O . VAL A 1 77 ? 8.948 -18.322 22.359 1.00 91.88 77 VAL A O 1
ATOM 598 N N . HIS A 1 78 ? 8.830 -19.285 24.369 1.00 89.44 78 HIS A N 1
ATOM 599 C CA . HIS A 1 78 ? 7.564 -18.648 24.722 1.00 89.44 78 HIS A CA 1
ATOM 600 C C . HIS A 1 78 ? 7.645 -17.109 24.711 1.00 89.44 78 HIS A C 1
ATOM 602 O O . HIS A 1 78 ? 6.741 -16.453 24.197 1.00 89.44 78 HIS A O 1
ATOM 608 N N . THR A 1 79 ? 8.733 -16.541 25.236 1.00 87.19 79 THR A N 1
ATOM 609 C CA . THR A 1 79 ? 8.953 -15.088 25.302 1.00 87.19 79 THR A CA 1
ATOM 610 C C . THR A 1 79 ? 9.105 -14.474 23.909 1.00 87.19 79 THR A C 1
ATOM 612 O O . THR A 1 79 ? 8.642 -13.361 23.681 1.00 87.19 79 THR A O 1
ATOM 615 N N . LEU A 1 80 ? 9.757 -15.186 22.985 1.00 87.81 80 LEU A N 1
ATOM 616 C CA . LEU A 1 80 ? 10.131 -14.702 21.652 1.00 87.81 80 LEU A CA 1
ATOM 617 C C . LEU A 1 80 ? 9.244 -15.246 20.525 1.00 87.81 80 LEU A C 1
ATOM 619 O O . LEU A 1 80 ? 9.479 -14.939 19.370 1.00 87.81 80 LEU A O 1
ATOM 623 N N . VAL A 1 81 ? 8.214 -16.039 20.796 1.00 83.88 81 VAL A N 1
ATOM 624 C CA . VAL A 1 81 ? 7.333 -16.580 19.738 1.00 83.88 81 VAL A CA 1
ATOM 625 C C . VAL A 1 81 ? 6.504 -15.510 19.022 1.00 83.88 81 VAL A C 1
ATOM 627 O O . VAL A 1 81 ? 6.001 -15.751 17.935 1.00 83.88 81 VAL A O 1
ATOM 630 N N . GLU A 1 82 ? 6.357 -14.328 19.617 1.00 72.69 82 GLU A N 1
ATOM 631 C CA . GLU A 1 82 ? 5.718 -13.162 18.984 1.00 72.69 82 GLU A CA 1
ATOM 632 C C . GLU A 1 82 ? 6.742 -12.193 18.378 1.00 72.69 82 GLU A C 1
ATOM 634 O O . GLU A 1 82 ? 6.396 -11.114 17.899 1.00 72.69 82 GLU A O 1
ATOM 639 N N . LEU A 1 83 ? 8.019 -12.578 18.394 1.00 68.19 83 LEU A N 1
ATOM 640 C CA . LEU A 1 83 ? 9.075 -11.894 17.668 1.00 68.19 83 LEU A CA 1
ATOM 641 C C . LEU A 1 83 ? 8.765 -12.004 16.173 1.00 68.19 83 LEU A C 1
ATOM 643 O O . LEU A 1 83 ? 8.692 -13.107 15.647 1.00 68.19 83 LEU A O 1
ATOM 647 N N . GLY A 1 84 ? 8.573 -10.884 15.479 1.00 58.47 84 GLY A N 1
ATOM 648 C CA . GLY A 1 84 ? 8.271 -10.961 14.047 1.00 58.47 84 GLY A CA 1
ATOM 649 C C . GLY A 1 84 ? 6.951 -11.676 13.754 1.00 58.47 84 GLY A C 1
ATOM 650 O O . GLY A 1 84 ? 6.970 -12.682 13.056 1.00 58.47 84 GLY A O 1
ATOM 651 N N . ASP A 1 85 ? 5.816 -11.198 14.287 1.00 52.81 85 ASP A N 1
ATOM 652 C CA . ASP A 1 85 ? 4.461 -11.645 13.906 1.00 52.81 85 ASP A CA 1
ATOM 653 C C . ASP A 1 85 ? 4.169 -11.333 12.416 1.00 52.81 85 ASP A C 1
ATOM 655 O O . ASP A 1 85 ? 3.436 -10.406 12.068 1.00 52.81 85 ASP A O 1
ATOM 659 N N . GLY A 1 86 ? 4.847 -12.062 11.522 1.00 53.91 86 GLY A N 1
ATOM 660 C CA . GLY A 1 86 ? 4.951 -11.807 10.089 1.00 53.91 86 GLY A CA 1
ATOM 661 C C . GLY A 1 86 ? 6.250 -12.359 9.487 1.00 53.91 86 GLY A C 1
ATOM 662 O O . GLY A 1 86 ? 6.863 -13.281 10.015 1.00 53.91 86 GLY A O 1
ATOM 663 N N . THR A 1 87 ? 6.647 -11.805 8.343 1.00 49.66 87 THR A N 1
ATOM 664 C CA . THR A 1 87 ? 7.947 -12.046 7.698 1.00 49.66 87 THR A CA 1
ATOM 665 C C . THR A 1 87 ? 8.825 -10.803 7.872 1.00 49.66 87 THR A C 1
ATOM 667 O O . THR A 1 87 ? 8.362 -9.713 7.513 1.00 49.66 87 THR A O 1
ATOM 670 N N . PRO A 1 88 ? 10.060 -10.913 8.399 1.00 56.56 88 PRO A N 1
ATOM 671 C CA . PRO A 1 88 ? 10.803 -12.127 8.771 1.00 56.56 88 PRO A CA 1
ATOM 672 C C . PRO A 1 88 ? 10.262 -12.781 10.048 1.00 56.56 88 PRO A C 1
ATOM 674 O O . PRO A 1 88 ? 9.780 -12.088 10.946 1.00 56.56 88 PRO A O 1
ATOM 677 N N . ASP A 1 89 ? 10.355 -14.107 10.132 1.00 71.56 89 ASP A N 1
ATOM 678 C CA . ASP A 1 89 ? 9.835 -14.840 11.286 1.00 71.56 89 ASP A CA 1
ATOM 679 C C . ASP A 1 89 ? 10.796 -14.832 12.483 1.00 71.56 89 ASP A C 1
ATOM 681 O O . ASP A 1 89 ? 11.999 -14.588 12.357 1.00 71.56 89 ASP A O 1
ATOM 685 N N . ALA A 1 90 ? 10.262 -15.131 13.669 1.00 78.00 90 ALA A N 1
ATOM 686 C CA . ALA A 1 90 ? 11.015 -15.206 14.919 1.00 78.00 90 ALA A CA 1
ATOM 687 C C . ALA A 1 90 ? 12.350 -15.971 14.816 1.00 78.00 90 ALA A C 1
ATOM 689 O O . ALA A 1 90 ? 13.341 -15.551 15.419 1.00 78.00 90 ALA A O 1
ATOM 690 N N . GLY A 1 91 ? 12.403 -17.083 14.076 1.00 78.00 91 GLY A N 1
ATOM 691 C CA . GLY A 1 91 ? 13.627 -17.866 13.937 1.00 78.00 91 GLY A CA 1
ATOM 692 C C . GLY A 1 91 ? 14.683 -17.171 13.083 1.00 78.00 91 GLY A C 1
ATOM 693 O O . GLY A 1 91 ? 15.843 -17.107 13.491 1.00 78.00 91 GLY A O 1
ATOM 694 N N . GLU A 1 92 ? 14.296 -16.561 11.963 1.00 72.62 92 GLU A N 1
ATOM 695 C CA . GLU A 1 92 ? 15.192 -15.743 11.131 1.00 72.62 92 GLU A CA 1
ATOM 696 C C . GLU A 1 92 ? 15.760 -14.545 11.902 1.00 72.62 92 GLU A C 1
ATOM 698 O O . GLU A 1 92 ? 16.951 -14.224 11.801 1.00 72.62 92 GLU A O 1
ATOM 703 N N . ILE A 1 93 ? 14.933 -13.906 12.735 1.00 73.00 93 ILE A N 1
ATOM 704 C CA . ILE A 1 93 ? 15.375 -12.806 13.597 1.00 73.00 93 ILE A CA 1
ATOM 705 C C . ILE A 1 93 ? 16.431 -13.301 14.592 1.00 73.00 93 ILE A C 1
ATOM 707 O O . ILE A 1 93 ? 17.449 -12.636 14.772 1.00 73.00 93 ILE A O 1
ATOM 711 N N . VAL A 1 94 ? 16.244 -14.475 15.204 1.00 79.50 94 VAL A N 1
ATOM 712 C CA . VAL A 1 94 ? 17.234 -15.061 16.126 1.00 79.50 94 VAL A CA 1
ATOM 713 C C . VAL A 1 94 ? 18.528 -15.456 15.408 1.00 79.50 94 VAL A C 1
ATOM 715 O O . VAL A 1 94 ? 19.606 -15.230 15.954 1.00 79.50 94 VAL A O 1
ATOM 718 N N . LEU A 1 95 ? 18.461 -15.983 14.182 1.00 75.25 95 LEU A N 1
ATOM 719 C CA . LEU A 1 95 ? 19.659 -16.335 13.404 1.00 75.25 95 LEU A CA 1
ATOM 720 C C . LEU A 1 95 ? 20.470 -15.103 12.983 1.00 75.25 95 LEU A C 1
ATOM 722 O O . LEU A 1 95 ? 21.697 -15.149 12.949 1.00 75.25 95 LEU A O 1
ATOM 726 N N . THR A 1 96 ? 19.794 -13.992 12.700 1.00 65.19 96 THR A N 1
ATOM 727 C CA . THR A 1 96 ? 20.438 -12.709 12.375 1.00 65.19 96 THR A CA 1
ATOM 728 C C . THR A 1 96 ? 20.848 -11.914 13.620 1.00 65.19 96 THR A C 1
ATOM 730 O O . THR A 1 96 ? 21.696 -11.028 13.533 1.00 65.19 96 THR A O 1
ATOM 733 N N . HIS A 1 97 ? 20.290 -12.240 14.791 1.00 67.69 97 HIS A N 1
ATOM 734 C CA . HIS A 1 97 ? 20.550 -11.574 16.069 1.00 67.69 97 HIS A CA 1
ATOM 735 C C . HIS A 1 97 ? 20.725 -12.599 17.200 1.00 67.69 97 HIS A C 1
ATOM 737 O O . HIS A 1 97 ? 19.898 -12.646 18.121 1.00 67.69 97 HIS A O 1
ATOM 743 N N . PRO A 1 98 ? 21.805 -13.405 17.177 1.00 78.69 98 PRO A N 1
ATOM 744 C CA . PRO A 1 98 ? 21.995 -14.460 18.160 1.00 78.69 98 PRO A CA 1
ATOM 745 C C . PRO A 1 98 ? 22.045 -13.877 19.574 1.00 78.69 98 PRO A C 1
ATOM 747 O O . PRO A 1 98 ? 22.662 -12.834 19.831 1.00 78.69 98 PRO A O 1
ATOM 750 N N . LEU A 1 99 ? 21.382 -14.547 20.514 1.00 83.56 99 LEU A N 1
ATOM 751 C CA . LEU A 1 99 ? 21.382 -14.151 21.912 1.00 83.56 99 LEU A CA 1
ATOM 752 C C . LEU A 1 99 ? 22.773 -14.367 22.500 1.00 83.56 99 LEU A C 1
ATOM 754 O O . LEU A 1 99 ? 23.274 -15.486 22.531 1.00 83.56 99 LEU A O 1
ATOM 758 N N . LYS A 1 100 ? 23.356 -13.307 23.070 1.00 83.31 100 LYS A N 1
ATOM 759 C CA . LYS A 1 100 ? 24.711 -13.314 23.659 1.00 83.31 100 LYS A CA 1
ATOM 760 C C . LYS A 1 100 ? 24.933 -14.397 24.723 1.00 83.31 100 LYS A C 1
ATOM 762 O O . LYS A 1 100 ? 26.068 -14.770 24.986 1.00 83.31 100 LYS A O 1
ATOM 767 N N . ARG A 1 101 ? 23.864 -14.839 25.390 1.00 84.56 101 ARG A N 1
ATOM 768 C CA . ARG A 1 101 ? 23.915 -15.839 26.470 1.00 84.56 101 ARG A CA 1
ATOM 769 C C . ARG A 1 101 ? 23.805 -17.284 25.978 1.00 84.56 101 ARG A C 1
ATOM 771 O O . ARG A 1 101 ? 23.914 -18.182 26.801 1.00 84.56 101 ARG A O 1
ATOM 778 N N . LEU A 1 102 ? 23.532 -17.488 24.694 1.00 87.44 102 LEU A N 1
ATOM 779 C CA . LEU A 1 102 ? 23.417 -18.801 24.074 1.00 87.44 102 LEU A CA 1
ATOM 780 C C . LEU A 1 102 ? 24.615 -19.012 23.144 1.00 87.44 102 LEU A C 1
ATOM 782 O O . LEU A 1 102 ? 25.065 -18.070 22.490 1.00 87.44 102 LEU A O 1
ATOM 786 N N . ASP A 1 103 ? 25.113 -20.241 23.076 1.00 85.06 103 ASP A N 1
ATOM 787 C CA . ASP A 1 103 ? 26.072 -20.648 22.051 1.00 85.06 103 ASP A CA 1
ATOM 788 C C . ASP A 1 103 ? 25.384 -20.796 20.676 1.00 85.06 103 ASP A C 1
ATOM 790 O O . ASP A 1 103 ? 24.187 -20.522 20.509 1.00 85.06 103 ASP A O 1
ATOM 794 N N . ALA A 1 104 ? 26.151 -21.164 19.650 1.00 78.75 104 ALA A N 1
ATOM 795 C CA . ALA A 1 104 ? 25.635 -21.287 18.288 1.00 78.75 104 ALA A CA 1
ATOM 796 C C . ALA A 1 104 ? 24.555 -22.378 18.168 1.00 78.75 104 ALA A C 1
ATOM 798 O O . ALA A 1 104 ? 23.553 -22.180 17.475 1.00 78.75 104 ALA A O 1
ATOM 799 N N . ASP A 1 105 ? 24.722 -23.495 18.877 1.00 82.94 105 ASP A N 1
ATOM 800 C CA . ASP A 1 105 ? 23.809 -24.633 18.807 1.00 82.94 105 ASP A CA 1
ATOM 801 C C . ASP A 1 105 ? 22.488 -24.350 19.526 1.00 82.94 105 ASP A C 1
ATOM 803 O O . ASP A 1 105 ? 21.420 -24.656 18.988 1.00 82.94 105 ASP A O 1
ATOM 807 N N . ALA A 1 106 ? 22.527 -23.685 20.682 1.00 86.44 106 ALA A N 1
ATOM 808 C CA . ALA A 1 106 ? 21.339 -23.253 21.405 1.00 86.44 106 ALA A CA 1
ATOM 809 C C . ALA A 1 106 ? 20.592 -22.127 20.673 1.00 86.44 106 ALA A C 1
ATOM 811 O O . ALA A 1 106 ? 19.360 -22.139 20.648 1.00 86.44 106 ALA A O 1
ATOM 812 N N . ASN A 1 107 ? 21.294 -21.185 20.024 1.00 84.81 107 ASN A N 1
ATOM 813 C CA . ASN A 1 107 ? 20.651 -20.182 19.160 1.00 84.81 107 ASN A CA 1
ATOM 814 C C . ASN A 1 107 ? 19.973 -20.827 17.945 1.00 84.81 107 ASN A C 1
ATOM 816 O O . ASN A 1 107 ? 18.865 -20.435 17.579 1.00 84.81 107 ASN A O 1
ATOM 820 N N . ARG A 1 108 ? 20.601 -21.843 17.342 1.00 85.44 108 ARG A N 1
ATOM 821 C CA . ARG A 1 108 ? 20.010 -22.594 16.229 1.00 85.44 108 ARG A CA 1
ATOM 822 C C . ARG A 1 108 ? 18.786 -23.394 16.680 1.00 85.44 108 ARG A C 1
ATOM 824 O O . ARG A 1 108 ? 17.756 -23.327 16.019 1.00 85.44 108 ARG A O 1
ATOM 831 N N . LEU A 1 109 ? 18.850 -24.073 17.827 1.00 89.06 109 LEU A N 1
ATOM 832 C CA . LEU A 1 109 ? 17.706 -24.793 18.402 1.00 89.06 109 LEU A CA 1
ATOM 833 C C . LEU A 1 109 ? 16.545 -23.845 18.758 1.00 89.06 109 LEU A C 1
ATOM 835 O O . LEU A 1 109 ? 15.383 -24.166 18.492 1.00 89.06 109 LEU A O 1
ATOM 839 N N . LEU A 1 110 ? 16.849 -22.663 19.307 1.00 91.31 110 LEU A N 1
ATOM 840 C CA . LEU A 1 110 ? 15.872 -21.601 19.564 1.00 91.31 110 LEU A CA 1
ATOM 841 C C . LEU A 1 110 ? 15.189 -21.155 18.267 1.00 91.31 110 LEU A C 1
ATOM 843 O O . LEU A 1 110 ? 13.962 -21.141 18.206 1.00 91.31 110 LEU A O 1
ATOM 847 N N . ALA A 1 111 ? 15.972 -20.845 17.231 1.00 86.62 111 ALA A N 1
ATOM 848 C CA . ALA A 1 111 ? 15.451 -20.422 15.937 1.00 86.62 111 ALA A CA 1
ATOM 849 C C . ALA A 1 111 ? 14.556 -21.491 15.297 1.00 86.62 111 ALA A C 1
ATOM 851 O O . ALA A 1 111 ? 13.432 -21.190 14.908 1.00 86.62 111 ALA A O 1
ATOM 852 N N . MET A 1 112 ? 15.002 -22.753 15.288 1.00 87.44 112 MET A N 1
ATOM 853 C CA . MET A 1 112 ? 14.217 -23.872 14.759 1.00 87.44 112 MET A CA 1
ATOM 854 C C . MET A 1 112 ? 12.863 -23.998 15.461 1.00 87.44 112 MET A C 1
ATOM 856 O O . MET A 1 112 ? 11.826 -24.133 14.813 1.00 87.44 112 MET A O 1
ATOM 860 N N . THR A 1 113 ? 12.867 -23.933 16.794 1.00 90.81 113 THR A N 1
ATOM 861 C CA . THR A 1 113 ? 11.648 -24.060 17.603 1.00 90.81 113 THR A CA 1
ATOM 862 C C . THR A 1 113 ? 10.690 -22.892 17.350 1.00 90.81 113 THR A C 1
ATOM 864 O O . THR A 1 113 ? 9.481 -23.093 17.237 1.00 90.81 113 THR A O 1
ATOM 867 N N . LEU A 1 114 ? 11.226 -21.677 17.214 1.00 88.50 114 LEU A N 1
ATOM 868 C CA . LEU A 1 114 ? 10.457 -20.476 16.905 1.00 88.50 114 LEU A CA 1
ATOM 869 C C . LEU A 1 114 ? 9.815 -20.549 15.512 1.00 88.50 114 LEU A C 1
ATOM 871 O O . LEU A 1 114 ? 8.602 -20.388 15.423 1.00 88.50 114 LEU A O 1
ATOM 875 N N . THR A 1 115 ? 10.565 -20.896 14.461 1.00 84.19 115 THR A N 1
ATOM 876 C CA . THR A 1 115 ? 10.045 -21.020 13.083 1.00 84.19 115 THR A CA 1
ATOM 877 C C . THR A 1 115 ? 8.925 -22.061 12.964 1.00 84.19 115 THR A C 1
ATOM 879 O O . THR A 1 115 ? 7.938 -21.850 12.250 1.00 84.19 115 THR A O 1
ATOM 882 N N . LEU A 1 116 ? 9.014 -23.178 13.699 1.00 85.75 116 LEU A N 1
ATOM 883 C CA . LEU A 1 116 ? 7.939 -24.180 13.750 1.00 85.75 116 LEU A CA 1
ATOM 884 C C . LEU A 1 116 ? 6.640 -23.611 14.349 1.00 85.75 116 LEU A C 1
ATOM 886 O O . LEU A 1 116 ? 5.542 -23.938 13.881 1.00 85.75 116 LEU A O 1
ATOM 890 N N . LEU A 1 117 ? 6.753 -22.751 15.363 1.00 83.44 117 LEU A N 1
ATOM 891 C CA . LEU A 1 117 ? 5.613 -22.124 16.032 1.00 83.44 117 LEU A CA 1
ATOM 892 C C . LEU A 1 117 ? 5.036 -20.938 15.249 1.00 83.44 117 LEU A C 1
ATOM 894 O O . LEU A 1 117 ? 3.815 -20.788 15.224 1.00 83.44 117 LEU A O 1
ATOM 898 N N . THR A 1 118 ? 5.873 -20.133 14.593 1.00 79.62 118 THR A N 1
ATOM 899 C CA . THR A 1 118 ? 5.466 -18.908 13.886 1.00 79.62 118 THR A CA 1
ATOM 900 C C . THR A 1 118 ? 5.058 -19.179 12.436 1.00 79.62 118 THR A C 1
ATOM 902 O O . THR A 1 118 ? 3.893 -18.996 12.076 1.00 79.62 118 THR A O 1
ATOM 905 N N . VAL A 1 119 ? 5.971 -19.692 11.606 1.00 74.69 119 VAL A N 1
ATOM 906 C CA . VAL A 1 119 ? 5.746 -19.952 10.169 1.00 74.69 119 VAL A CA 1
ATOM 907 C C . VAL A 1 119 ? 4.952 -21.233 9.964 1.00 74.69 119 VAL A C 1
ATOM 909 O O . VAL A 1 119 ? 3.959 -21.271 9.228 1.00 74.69 119 VAL A O 1
ATOM 912 N N . GLY A 1 120 ? 5.360 -22.295 10.661 1.00 68.06 120 GLY A N 1
ATOM 913 C CA . GLY A 1 120 ? 4.651 -23.570 10.635 1.00 68.06 120 GLY A CA 1
ATOM 914 C C . GLY A 1 120 ? 3.247 -23.454 11.221 1.00 68.06 120 GLY A C 1
ATOM 915 O O . GLY A 1 120 ? 2.365 -24.236 10.852 1.00 68.06 120 GLY A O 1
ATOM 916 N N . LYS A 1 121 ? 3.019 -22.464 12.102 1.00 72.44 121 LYS A N 1
ATOM 917 C CA . LYS A 1 121 ? 1.826 -22.337 12.957 1.00 72.44 121 LYS A CA 1
ATOM 918 C C . LYS A 1 121 ? 1.555 -23.621 13.750 1.00 72.44 121 LYS A C 1
ATOM 920 O O . LYS A 1 121 ? 0.408 -23.958 14.033 1.00 72.44 121 LYS A O 1
ATOM 925 N N . GLY A 1 122 ? 2.613 -24.390 14.024 1.00 63.62 122 GLY A N 1
ATOM 926 C CA . GLY A 1 122 ? 2.541 -25.734 14.586 1.00 63.62 122 GLY A CA 1
ATOM 927 C C . GLY A 1 122 ? 1.810 -26.763 13.715 1.00 63.62 122 GLY A C 1
ATOM 928 O O . GLY A 1 122 ? 1.238 -27.712 14.243 1.00 63.62 122 GLY A O 1
ATOM 929 N N . ARG A 1 123 ? 1.778 -26.603 12.389 1.00 68.62 123 ARG A N 1
ATOM 930 C CA . ARG A 1 123 ? 1.227 -27.626 11.490 1.00 68.62 123 ARG A CA 1
ATOM 931 C C . ARG A 1 123 ? 2.280 -28.666 11.125 1.00 68.62 123 ARG A C 1
ATOM 933 O O . ARG A 1 123 ? 3.415 -28.332 10.793 1.00 68.62 123 ARG A O 1
ATOM 940 N N . THR A 1 124 ? 1.881 -29.931 11.149 1.00 70.50 124 THR A N 1
ATOM 941 C CA . THR A 1 124 ? 2.772 -31.086 10.969 1.00 70.50 124 THR A CA 1
ATOM 942 C C . THR A 1 124 ? 3.260 -31.252 9.531 1.00 70.50 124 THR A C 1
ATOM 944 O O . THR A 1 124 ? 4.406 -31.640 9.332 1.00 70.50 124 THR A O 1
ATOM 947 N N . ASP A 1 125 ? 2.459 -30.865 8.531 1.00 74.75 125 ASP A N 1
ATOM 948 C CA . ASP A 1 125 ? 2.840 -30.862 7.107 1.00 74.75 125 ASP A CA 1
ATOM 949 C C . ASP A 1 125 ? 3.951 -29.849 6.782 1.00 74.75 125 ASP A C 1
ATOM 951 O O . ASP A 1 125 ? 4.599 -29.942 5.741 1.00 74.75 125 ASP A O 1
ATOM 955 N N . LYS A 1 126 ? 4.175 -28.871 7.668 1.00 78.38 126 LYS A N 1
ATOM 956 C CA . LYS A 1 126 ? 5.177 -27.813 7.494 1.00 78.38 126 LYS A CA 1
ATOM 957 C C . LYS A 1 126 ? 6.501 -28.096 8.191 1.00 78.38 126 LYS A C 1
ATOM 959 O O . LYS A 1 126 ? 7.471 -27.417 7.878 1.00 78.38 126 LYS A O 1
ATOM 964 N N . VAL A 1 127 ? 6.563 -29.084 9.084 1.00 81.62 127 VAL A N 1
ATOM 965 C CA . VAL A 1 127 ? 7.766 -29.375 9.881 1.00 81.62 127 VAL A CA 1
ATOM 966 C C . VAL A 1 127 ? 8.955 -29.693 8.976 1.00 81.62 127 VAL A C 1
ATOM 968 O O . VAL A 1 127 ? 9.970 -29.003 9.031 1.00 81.62 127 VAL A O 1
ATOM 971 N N . GLU A 1 128 ? 8.814 -30.687 8.101 1.00 81.81 128 GLU A N 1
ATOM 972 C CA . GLU A 1 128 ? 9.933 -31.169 7.287 1.00 81.81 128 GLU A CA 1
ATOM 973 C C . GLU A 1 128 ? 10.412 -30.154 6.230 1.00 81.81 128 GLU A C 1
ATOM 975 O O . GLU A 1 128 ? 11.623 -29.920 6.145 1.00 81.81 128 GLU A O 1
ATOM 980 N N . PRO A 1 129 ? 9.520 -29.453 5.494 1.00 78.44 129 PRO A N 1
ATOM 981 C CA . PRO A 1 129 ? 9.932 -28.379 4.590 1.00 78.44 129 PRO A CA 1
ATOM 982 C C . PRO A 1 129 ? 10.653 -27.218 5.290 1.00 78.44 129 PRO A C 1
ATOM 984 O O . PRO A 1 129 ? 11.623 -26.695 4.748 1.00 78.44 129 PRO A O 1
ATOM 987 N N . LEU A 1 130 ? 10.211 -26.816 6.489 1.00 79.81 130 LEU A N 1
ATOM 988 C CA . LEU A 1 130 ? 10.804 -25.683 7.212 1.00 79.81 130 LEU A CA 1
ATOM 989 C C . LEU A 1 130 ? 12.180 -26.021 7.786 1.00 79.81 130 LEU A C 1
ATOM 991 O O . LEU A 1 130 ? 13.119 -25.247 7.615 1.00 79.81 130 LEU A O 1
ATOM 995 N N . LEU A 1 131 ? 12.323 -27.186 8.427 1.00 77.81 131 LEU A N 1
ATOM 996 C CA . LEU A 1 131 ? 13.614 -27.623 8.967 1.00 77.81 131 LEU A CA 1
ATOM 997 C C . LEU A 1 131 ? 14.654 -27.811 7.851 1.00 77.81 131 LEU A C 1
ATOM 999 O O . LEU A 1 131 ? 15.807 -27.414 8.010 1.00 77.81 131 LEU A O 1
ATOM 1003 N N . THR A 1 132 ? 14.233 -28.342 6.700 1.00 76.06 132 THR A N 1
ATOM 1004 C CA . THR A 1 132 ? 15.096 -28.485 5.517 1.00 76.06 132 THR A CA 1
ATOM 1005 C C . THR A 1 132 ? 15.462 -27.126 4.914 1.00 76.06 132 THR A C 1
ATOM 1007 O O . THR A 1 132 ? 16.625 -26.895 4.593 1.00 76.06 132 THR A O 1
ATOM 1010 N N . GLY A 1 133 ? 14.510 -26.187 4.829 1.00 68.31 133 GLY A N 1
ATOM 1011 C CA . GLY A 1 133 ? 14.753 -24.818 4.354 1.00 68.31 133 GLY A CA 1
ATOM 1012 C C . GLY A 1 133 ? 15.746 -24.022 5.212 1.00 68.31 133 GLY A C 1
ATOM 1013 O O . GLY A 1 133 ? 16.462 -23.177 4.686 1.00 68.31 133 GLY A O 1
ATOM 1014 N N . MET A 1 134 ? 15.858 -24.338 6.507 1.00 67.25 134 MET A N 1
ATOM 1015 C CA . MET A 1 134 ? 16.873 -23.775 7.416 1.00 67.25 134 MET A CA 1
ATOM 1016 C C . MET A 1 134 ? 18.261 -24.443 7.299 1.00 67.25 134 MET A C 1
ATOM 1018 O O . MET A 1 134 ? 19.180 -24.109 8.056 1.00 67.25 134 MET A O 1
ATOM 1022 N N . GLY A 1 135 ? 18.427 -25.397 6.376 1.00 67.44 135 GLY A N 1
ATOM 1023 C CA . GLY A 1 135 ? 19.684 -26.109 6.145 1.00 67.44 135 GLY A CA 1
ATOM 1024 C C . GLY A 1 135 ? 20.013 -27.168 7.202 1.00 67.44 135 GLY A C 1
ATOM 1025 O O . GLY A 1 135 ? 21.182 -27.504 7.376 1.00 67.44 135 GLY A O 1
ATOM 1026 N N . CYS A 1 136 ? 19.021 -27.681 7.938 1.00 71.50 136 CYS A N 1
ATOM 1027 C CA . CYS A 1 136 ? 19.231 -28.799 8.859 1.00 71.50 136 CYS A CA 1
ATOM 1028 C C . CYS A 1 136 ? 19.215 -30.129 8.089 1.00 71.50 136 CYS A C 1
ATOM 1030 O O . CYS A 1 136 ? 18.278 -30.399 7.335 1.00 71.50 136 CYS A O 1
ATOM 1032 N N . ALA A 1 137 ? 20.220 -30.981 8.310 1.00 75.69 137 ALA A N 1
ATOM 1033 C CA . ALA A 1 137 ? 20.269 -32.331 7.745 1.00 75.69 137 ALA A CA 1
ATOM 1034 C C . ALA A 1 137 ? 19.194 -33.236 8.385 1.00 75.69 137 ALA A C 1
ATOM 1036 O O . ALA A 1 137 ? 18.854 -33.007 9.551 1.00 75.69 137 ALA A O 1
ATOM 1037 N N . PRO A 1 138 ? 18.625 -34.228 7.671 1.00 73.81 138 PRO A N 1
ATOM 1038 C CA . PRO A 1 138 ? 17.598 -35.132 8.212 1.00 73.81 138 PRO A CA 1
ATOM 1039 C C . PRO A 1 138 ? 18.006 -35.842 9.510 1.00 73.81 138 PRO A C 1
ATOM 1041 O O . PRO A 1 138 ? 17.182 -35.970 10.413 1.00 73.81 138 PRO A O 1
ATOM 1044 N N . ASP A 1 139 ? 19.288 -36.187 9.644 1.00 79.06 139 ASP A N 1
ATOM 1045 C CA . ASP A 1 139 ? 19.831 -36.926 10.791 1.00 79.06 139 ASP A CA 1
ATOM 1046 C C . ASP A 1 139 ? 20.280 -36.028 11.960 1.00 79.06 139 ASP A C 1
ATOM 1048 O O . ASP A 1 139 ? 20.846 -36.512 12.940 1.00 79.06 139 ASP A O 1
ATOM 1052 N N . ASP A 1 140 ? 20.053 -34.709 11.887 1.00 79.94 140 ASP A N 1
ATOM 1053 C CA . ASP A 1 140 ? 20.446 -33.791 12.960 1.00 79.94 140 ASP A CA 1
ATOM 1054 C C . ASP A 1 140 ? 19.600 -34.055 14.229 1.00 79.94 140 ASP A C 1
ATOM 1056 O O . ASP A 1 140 ? 18.374 -33.862 14.207 1.00 79.94 140 ASP A O 1
ATOM 1060 N N . PRO A 1 141 ? 20.218 -34.436 15.369 1.00 79.31 141 PRO A N 1
ATOM 1061 C CA . PRO A 1 141 ? 19.497 -34.764 16.601 1.00 79.31 141 PRO A CA 1
ATOM 1062 C C . PRO A 1 141 ? 18.668 -33.586 17.139 1.00 79.31 141 PRO A C 1
ATOM 1064 O O . PRO A 1 141 ? 17.682 -33.792 17.853 1.00 79.31 141 PRO A O 1
ATOM 1067 N N . ARG A 1 142 ? 18.998 -32.344 16.754 1.00 84.56 142 ARG A N 1
ATOM 1068 C CA . ARG A 1 142 ? 18.251 -31.137 17.139 1.00 84.56 142 ARG A CA 1
ATOM 1069 C C . ARG A 1 142 ? 16.860 -31.070 16.522 1.00 84.56 142 ARG A C 1
ATOM 1071 O O . ARG A 1 142 ? 16.005 -30.404 17.102 1.00 84.56 142 ARG A O 1
ATOM 1078 N N . ARG A 1 143 ? 16.585 -31.754 15.399 1.00 86.81 143 ARG A N 1
ATOM 1079 C CA . ARG A 1 143 ? 15.245 -31.755 14.772 1.00 86.81 143 ARG A CA 1
ATOM 1080 C C . ARG A 1 143 ? 14.193 -32.291 15.734 1.00 86.81 143 ARG A C 1
ATOM 1082 O O . ARG A 1 143 ? 13.177 -31.637 15.966 1.00 86.81 143 ARG A O 1
ATOM 1089 N N . ARG A 1 144 ? 14.459 -33.456 16.336 1.00 87.81 144 ARG A N 1
ATOM 1090 C CA . ARG A 1 144 ? 13.552 -34.084 17.306 1.00 87.81 144 ARG A CA 1
ATOM 1091 C C . ARG A 1 144 ? 13.352 -33.178 18.517 1.00 87.81 144 ARG A C 1
ATOM 1093 O O . ARG A 1 144 ? 12.214 -32.935 18.910 1.00 87.81 144 ARG A O 1
ATOM 1100 N N . THR A 1 145 ? 14.440 -32.635 19.058 1.00 89.31 145 THR A N 1
ATOM 1101 C CA . THR A 1 145 ? 14.405 -31.721 20.206 1.00 89.31 145 THR A CA 1
ATOM 1102 C C . THR A 1 145 ? 13.571 -30.473 19.912 1.00 89.31 145 THR A C 1
ATOM 1104 O O . THR A 1 145 ? 12.700 -30.136 20.710 1.00 89.31 145 THR A O 1
ATOM 1107 N N . ALA A 1 146 ? 13.761 -29.830 18.754 1.00 89.31 146 ALA A N 1
ATOM 1108 C CA . ALA A 1 146 ? 13.006 -28.645 18.342 1.00 89.31 146 ALA A CA 1
ATOM 1109 C C . ALA A 1 146 ? 11.504 -28.933 18.200 1.00 89.31 146 ALA A C 1
ATOM 1111 O O . ALA A 1 146 ? 10.675 -28.151 18.657 1.00 89.31 146 ALA A O 1
ATOM 1112 N N . VAL A 1 147 ? 11.145 -30.072 17.600 1.00 88.75 147 VAL A N 1
ATOM 1113 C CA . VAL A 1 147 ? 9.745 -30.471 17.387 1.00 88.75 147 VAL A CA 1
ATOM 1114 C C . VAL A 1 147 ? 9.034 -30.761 18.712 1.00 88.75 147 VAL A C 1
ATOM 1116 O O . VAL A 1 147 ? 7.929 -30.262 18.931 1.00 88.75 147 VAL A O 1
ATOM 1119 N N . VAL A 1 148 ? 9.663 -31.519 19.618 1.00 87.00 148 VAL A N 1
ATOM 1120 C CA . VAL A 1 148 ? 9.078 -31.834 20.935 1.00 87.00 148 VAL A CA 1
ATOM 1121 C C . VAL A 1 148 ? 8.995 -30.576 21.806 1.00 87.00 148 VAL A C 1
ATOM 1123 O O . VAL A 1 148 ? 7.965 -30.333 22.434 1.00 87.00 148 VAL A O 1
ATOM 1126 N N . LEU A 1 149 ? 10.031 -29.730 21.797 1.00 89.62 149 LEU A N 1
ATOM 1127 C CA . LEU A 1 149 ? 10.035 -28.458 22.522 1.00 89.62 149 LEU A CA 1
ATOM 1128 C C . LEU A 1 149 ? 8.947 -27.506 21.998 1.00 89.62 149 LEU A C 1
ATOM 1130 O O . LEU A 1 149 ? 8.219 -26.916 22.796 1.00 89.62 149 LEU A O 1
ATOM 1134 N N . ALA A 1 150 ? 8.778 -27.404 20.674 1.00 88.75 150 ALA A N 1
ATOM 1135 C CA . ALA A 1 150 ? 7.709 -26.622 20.056 1.00 88.75 150 ALA A CA 1
ATOM 1136 C C . ALA A 1 150 ? 6.326 -27.149 20.462 1.00 88.75 150 ALA A C 1
ATOM 1138 O O . ALA A 1 150 ? 5.453 -26.357 20.802 1.00 88.75 150 ALA A O 1
ATOM 1139 N N . ALA A 1 151 ? 6.124 -28.470 20.492 1.00 84.75 151 ALA A N 1
ATOM 1140 C CA . ALA A 1 151 ? 4.856 -29.065 20.911 1.00 84.75 151 ALA A CA 1
ATOM 1141 C C . ALA A 1 151 ? 4.521 -28.744 22.381 1.00 84.75 151 ALA A C 1
ATOM 1143 O O . ALA A 1 151 ? 3.403 -28.322 22.673 1.00 84.75 151 ALA A O 1
ATOM 1144 N N . ILE A 1 152 ? 5.491 -28.863 23.298 1.00 84.94 152 ILE A N 1
ATOM 1145 C CA . ILE A 1 152 ? 5.308 -28.518 24.721 1.00 84.94 152 ILE A CA 1
ATOM 1146 C C . ILE A 1 152 ? 4.984 -27.029 24.891 1.00 84.94 152 ILE A C 1
ATOM 1148 O O . ILE A 1 152 ? 4.035 -26.672 25.591 1.00 84.94 152 ILE A O 1
ATOM 1152 N N . VAL A 1 153 ? 5.737 -26.142 24.230 1.00 87.00 153 VAL A N 1
ATOM 1153 C CA . VAL A 1 153 ? 5.494 -24.693 24.315 1.00 87.00 153 VAL A CA 1
ATOM 1154 C C . VAL A 1 153 ? 4.162 -24.316 23.660 1.00 87.00 153 VAL A C 1
ATOM 1156 O O . VAL A 1 153 ? 3.469 -23.432 24.161 1.00 87.00 153 VAL A O 1
ATOM 1159 N N . GLN A 1 154 ? 3.750 -25.003 22.589 1.00 84.44 154 GLN A N 1
ATOM 1160 C CA . GLN A 1 154 ? 2.429 -24.837 21.983 1.00 84.44 154 GLN A CA 1
ATOM 1161 C C . GLN A 1 154 ? 1.321 -25.166 22.993 1.00 84.44 154 GLN A C 1
ATOM 1163 O O . GLN A 1 154 ? 0.412 -24.354 23.161 1.00 84.44 154 GLN A O 1
ATOM 1168 N N . VAL A 1 155 ? 1.420 -26.294 23.706 1.00 77.88 155 VAL A N 1
ATOM 1169 C CA . VAL A 1 155 ? 0.469 -26.671 24.770 1.00 77.88 155 VAL A CA 1
ATOM 1170 C C . VAL A 1 155 ? 0.424 -25.608 25.869 1.00 77.88 155 VAL A C 1
ATOM 1172 O O . VAL A 1 155 ? -0.660 -25.136 26.214 1.00 77.88 155 VAL A O 1
ATOM 1175 N N . ALA A 1 156 ? 1.583 -25.154 26.360 1.00 81.25 156 ALA A N 1
ATOM 1176 C CA . ALA A 1 156 ? 1.651 -24.109 27.384 1.00 81.25 156 ALA A CA 1
ATOM 1177 C C . ALA A 1 156 ? 1.005 -22.790 26.915 1.00 81.25 156 ALA A C 1
ATOM 1179 O O . ALA A 1 156 ? 0.230 -22.176 27.645 1.00 81.25 156 ALA A O 1
ATOM 1180 N N . ARG A 1 157 ? 1.255 -22.374 25.666 1.00 78.75 157 ARG A N 1
ATOM 1181 C CA . ARG A 1 157 ? 0.646 -21.171 25.071 1.00 78.75 157 ARG A CA 1
ATOM 1182 C C . ARG A 1 157 ? -0.859 -21.291 24.881 1.00 78.75 157 ARG A C 1
ATOM 1184 O O . ARG A 1 157 ? -1.559 -20.294 25.027 1.00 78.75 157 ARG A O 1
ATOM 1191 N N . PHE A 1 158 ? -1.368 -22.476 24.555 1.00 72.00 158 PHE A N 1
ATOM 1192 C CA . PHE A 1 158 ? -2.810 -22.697 24.512 1.00 72.00 158 PHE A CA 1
ATOM 1193 C C . PHE A 1 158 ? -3.432 -22.600 25.902 1.00 72.00 158 PHE A C 1
ATOM 1195 O O . PHE A 1 158 ? -4.452 -21.929 26.033 1.00 72.00 158 PHE A O 1
ATOM 1202 N N . ALA A 1 159 ? -2.797 -23.183 26.924 1.00 68.25 159 ALA A N 1
ATOM 1203 C CA . ALA A 1 159 ? -3.256 -23.078 28.308 1.00 68.25 159 ALA A CA 1
ATOM 1204 C C . ALA A 1 159 ? -3.339 -21.611 28.775 1.00 68.25 159 ALA A C 1
ATOM 1206 O O . ALA A 1 159 ? -4.333 -21.222 29.380 1.00 68.25 159 ALA A O 1
ATOM 1207 N N . LEU A 1 160 ? -2.367 -20.770 28.400 1.00 69.75 160 LEU A N 1
ATOM 1208 C CA . LEU A 1 160 ? -2.355 -19.332 28.719 1.00 69.75 160 LEU A CA 1
ATOM 1209 C C . LEU A 1 160 ? -3.549 -18.544 28.156 1.00 69.75 160 LEU A C 1
ATOM 1211 O O . LEU A 1 160 ? -3.937 -17.539 28.742 1.00 69.75 160 LEU A O 1
ATOM 1215 N N . ARG A 1 161 ? -4.187 -18.990 27.061 1.00 63.69 161 ARG A N 1
ATOM 1216 C CA . ARG A 1 161 ? -5.372 -18.306 26.490 1.00 63.69 161 ARG A CA 1
ATOM 1217 C C . ARG A 1 161 ? -6.592 -18.341 27.413 1.00 63.69 161 ARG A C 1
ATOM 1219 O O . ARG A 1 161 ? -7.572 -17.655 27.131 1.00 63.69 161 ARG A O 1
ATOM 1226 N N . PHE A 1 162 ? -6.537 -19.157 28.460 1.00 56.28 162 PHE A N 1
ATOM 1227 C CA . PHE A 1 162 ? -7.599 -19.332 29.438 1.00 56.28 162 PHE A CA 1
ATOM 1228 C C . PHE A 1 162 ? -7.284 -18.677 30.793 1.00 56.28 162 PHE A C 1
ATOM 1230 O O . PHE A 1 162 ? -8.015 -18.934 31.737 1.00 56.28 162 PHE A O 1
ATOM 1237 N N . ASP A 1 163 ? -6.224 -17.865 30.909 1.00 53.00 163 ASP A N 1
ATOM 1238 C CA . ASP A 1 163 ? -5.819 -17.199 32.164 1.00 53.00 163 ASP A CA 1
ATOM 1239 C C . ASP A 1 163 ? -5.836 -18.140 33.400 1.00 53.00 163 ASP A C 1
ATOM 1241 O O . ASP A 1 163 ? -6.589 -17.927 34.354 1.00 53.00 163 ASP A O 1
ATOM 1245 N N . PRO A 1 164 ? -5.088 -19.263 33.363 1.00 55.31 164 PRO A N 1
ATOM 1246 C CA . PRO A 1 164 ? -5.204 -20.313 34.369 1.00 55.31 164 PRO A CA 1
ATOM 1247 C C . PRO A 1 164 ? -4.590 -19.887 35.712 1.00 55.31 164 PRO A C 1
ATOM 1249 O O . PRO A 1 164 ? -3.403 -19.581 35.784 1.00 55.31 164 PRO A O 1
ATOM 1252 N N . LEU A 1 165 ? -5.377 -19.941 36.795 1.00 49.62 165 LEU A N 1
ATOM 1253 C CA . LEU A 1 165 ? -4.906 -19.598 38.151 1.00 49.62 165 LEU A CA 1
ATOM 1254 C C . LEU A 1 165 ? -3.965 -20.644 38.786 1.00 49.62 165 LEU A C 1
ATOM 1256 O O . LEU A 1 165 ? -3.181 -20.299 39.663 1.00 49.62 165 LEU A O 1
ATOM 1260 N N . GLU A 1 166 ? -4.038 -21.913 38.377 1.00 49.00 166 GLU A N 1
ATOM 1261 C CA . GLU A 1 166 ? -3.175 -23.004 38.856 1.00 49.00 166 GLU A CA 1
ATOM 1262 C C . GLU A 1 166 ? -3.148 -24.112 37.787 1.00 49.00 166 GLU A C 1
ATOM 1264 O O . GLU A 1 166 ? -4.173 -24.359 37.165 1.00 49.00 166 GLU A O 1
ATOM 1269 N N . ILE A 1 167 ? -2.013 -24.787 37.555 1.00 52.59 167 ILE A N 1
ATOM 1270 C CA . ILE A 1 167 ? -1.953 -26.042 36.778 1.00 52.59 167 ILE A CA 1
ATOM 1271 C C . ILE A 1 167 ? -1.345 -27.113 37.678 1.00 52.59 167 ILE A C 1
ATOM 1273 O O . ILE A 1 167 ? -0.183 -27.013 38.068 1.00 52.59 167 ILE A O 1
ATOM 1277 N N . ARG A 1 168 ? -2.117 -28.160 37.988 1.00 51.81 168 ARG A N 1
ATOM 1278 C CA . ARG A 1 168 ? -1.618 -29.358 38.676 1.00 51.81 168 ARG A CA 1
ATOM 1279 C C . ARG A 1 168 ? -1.444 -30.480 37.669 1.00 51.81 168 ARG A C 1
ATOM 1281 O O . ARG A 1 168 ? -2.362 -30.759 36.918 1.00 51.81 168 ARG A O 1
ATOM 1288 N N . LEU A 1 169 ? -0.290 -31.138 37.684 1.00 55.88 169 LEU A N 1
ATOM 1289 C CA . LEU A 1 169 ? -0.013 -32.327 36.876 1.00 55.88 169 LEU A CA 1
ATOM 1290 C C . LEU A 1 169 ? 0.028 -33.536 37.826 1.00 55.88 169 LEU A C 1
ATOM 1292 O O . LEU A 1 169 ? 1.113 -33.878 38.300 1.00 55.88 169 LEU A O 1
ATOM 1296 N N . PRO A 1 170 ? -1.118 -34.141 38.196 1.00 42.91 170 PRO A N 1
ATOM 1297 C CA . PRO A 1 170 ? -1.100 -35.335 39.033 1.00 42.91 170 PRO A CA 1
ATOM 1298 C C . PRO A 1 170 ? -0.417 -36.497 38.289 1.00 42.91 170 PRO A C 1
ATOM 1300 O O . PRO A 1 170 ? -0.459 -36.593 37.060 1.00 42.91 170 PRO A O 1
ATOM 1303 N N . GLY A 1 171 ? 0.302 -37.332 39.038 1.00 48.06 171 GLY A N 1
ATOM 1304 C CA . GLY A 1 171 ? 0.981 -38.517 38.515 1.00 48.06 171 GLY A CA 1
ATOM 1305 C C . GLY A 1 171 ? -0.000 -39.585 38.017 1.00 48.06 171 GLY A C 1
ATOM 1306 O O . GLY A 1 171 ? -1.060 -39.751 38.607 1.00 48.06 171 GLY A O 1
ATOM 1307 N N . GLU A 1 172 ? 0.434 -40.283 36.957 1.00 45.03 172 GLU A N 1
ATOM 1308 C CA . GLU A 1 172 ? -0.241 -41.311 36.130 1.00 45.03 172 GLU A CA 1
ATOM 1309 C C . GLU A 1 172 ? -1.554 -40.910 35.405 1.00 45.03 172 GLU A C 1
ATOM 1311 O O . GLU A 1 172 ? -2.267 -40.021 35.857 1.00 45.03 172 GLU A O 1
ATOM 1316 N N . PRO A 1 173 ? -1.801 -41.437 34.179 1.00 45.41 173 PRO A N 1
ATOM 1317 C CA . PRO A 1 173 ? -2.738 -40.852 33.208 1.00 45.41 173 PRO A CA 1
ATOM 1318 C C . PRO A 1 173 ? -4.211 -40.870 33.657 1.00 45.41 173 PRO A C 1
ATOM 1320 O O . PRO A 1 173 ? -4.620 -41.824 34.318 1.00 45.41 173 PRO A O 1
ATOM 1323 N N . PRO A 1 174 ? -5.039 -39.898 33.208 1.00 43.34 174 PRO A N 1
ATOM 1324 C CA . PRO A 1 174 ? -4.742 -38.800 32.274 1.00 43.34 174 PRO A CA 1
ATOM 1325 C C . PRO A 1 174 ? -4.180 -37.525 32.937 1.00 43.34 174 PRO A C 1
ATOM 1327 O O . PRO A 1 174 ? -4.445 -37.217 34.096 1.00 43.34 174 PRO A O 1
ATOM 1330 N N . VAL A 1 175 ? -3.399 -36.747 32.169 1.00 45.69 175 VAL A N 1
ATOM 1331 C CA . VAL A 1 175 ? -2.888 -35.429 32.588 1.00 45.69 175 VAL A CA 1
ATOM 1332 C C . VAL A 1 175 ? -4.063 -34.455 32.701 1.00 45.69 175 VAL A C 1
ATOM 1334 O O . VAL A 1 175 ? -4.568 -33.965 31.691 1.00 45.69 175 VAL A O 1
ATOM 1337 N N . LEU A 1 176 ? -4.499 -34.193 33.932 1.00 42.19 176 LEU A N 1
ATOM 1338 C CA . LEU A 1 176 ? -5.606 -33.289 34.237 1.00 42.19 176 LEU A CA 1
ATOM 1339 C C . LEU A 1 176 ? -5.152 -31.825 34.211 1.00 42.19 176 LEU A C 1
ATOM 1341 O O . LEU A 1 176 ? -4.416 -31.390 35.089 1.00 42.19 176 LEU A O 1
ATOM 1345 N N . PHE A 1 177 ? -5.646 -31.034 33.256 1.00 49.50 177 PHE A N 1
ATOM 1346 C CA . PHE A 1 177 ? -5.557 -29.572 33.323 1.00 49.50 177 PHE A CA 1
ATOM 1347 C C . PHE A 1 177 ? -6.770 -29.031 34.082 1.00 49.50 177 PHE A C 1
ATOM 1349 O O . PHE A 1 177 ? -7.874 -28.950 33.540 1.00 49.50 177 PHE A O 1
ATOM 1356 N N . LEU A 1 178 ? -6.568 -28.643 35.339 1.00 43.12 178 LEU A N 1
ATOM 1357 C CA . LEU A 1 178 ? -7.541 -27.852 36.094 1.00 43.12 178 LEU A CA 1
ATOM 1358 C C . LEU A 1 178 ? -7.309 -26.376 35.772 1.00 43.12 178 LEU A C 1
ATOM 1360 O O . LEU A 1 178 ? -6.340 -25.804 36.245 1.00 43.12 178 LEU A O 1
ATOM 1364 N N . ILE A 1 179 ? -8.169 -25.762 34.957 1.00 48.44 179 ILE A N 1
ATOM 1365 C CA . ILE A 1 179 ? -8.083 -24.331 34.634 1.00 48.44 179 ILE A CA 1
ATOM 1366 C C . ILE A 1 179 ? -9.228 -23.598 35.332 1.00 48.44 179 ILE A C 1
ATOM 1368 O O . ILE A 1 179 ? -10.403 -23.844 35.057 1.00 48.44 179 ILE A O 1
ATOM 1372 N N . ARG A 1 180 ? -8.891 -22.667 36.226 1.00 40.41 180 ARG A N 1
ATOM 1373 C CA . ARG A 1 180 ? -9.859 -21.794 36.900 1.00 40.41 180 ARG A CA 1
ATOM 1374 C C . ARG A 1 180 ? -9.902 -20.445 36.163 1.00 40.41 180 ARG A C 1
ATOM 1376 O O . ARG A 1 180 ? -8.903 -19.739 36.163 1.00 40.41 180 ARG A O 1
ATOM 1383 N N . VAL A 1 181 ? -11.035 -20.131 35.524 1.00 43.38 181 VAL A N 1
ATOM 1384 C CA . VAL A 1 181 ? -11.270 -18.978 34.615 1.00 43.38 181 VAL A CA 1
ATOM 1385 C C . VAL A 1 181 ? -12.173 -17.906 35.250 1.00 43.38 181 VAL A C 1
ATOM 1387 O O . VAL A 1 181 ? -13.067 -18.240 36.023 1.00 43.38 181 VAL A O 1
ATOM 1390 N N . ARG A 1 182 ? -12.002 -16.624 34.874 1.00 37.06 182 ARG A N 1
ATOM 1391 C CA . ARG A 1 182 ? -12.785 -15.469 35.384 1.00 37.06 182 ARG A CA 1
ATOM 1392 C C . ARG A 1 182 ? -14.117 -15.162 34.660 1.00 37.06 182 ARG A C 1
ATOM 1394 O O . ARG A 1 182 ? -14.897 -14.378 35.185 1.00 37.06 182 ARG A O 1
ATOM 1401 N N . THR A 1 183 ? -14.417 -15.716 33.476 1.00 39.12 183 THR A N 1
ATOM 1402 C CA . THR A 1 183 ? -15.659 -15.404 32.710 1.00 39.12 183 THR A CA 1
ATOM 1403 C C . THR A 1 183 ? -16.260 -16.639 32.010 1.00 39.12 183 THR A C 1
ATOM 1405 O O . THR A 1 183 ? -15.507 -17.514 31.578 1.00 39.12 183 THR A O 1
ATOM 1408 N N . PRO A 1 184 ? -17.601 -16.747 31.848 1.00 39.16 184 PRO A N 1
ATOM 1409 C CA . PRO A 1 184 ? -18.238 -17.975 31.371 1.00 39.16 184 PRO A CA 1
ATOM 1410 C C . PRO A 1 184 ? -18.249 -18.101 29.833 1.00 39.16 184 PRO A C 1
ATOM 1412 O O . PRO A 1 184 ? -18.732 -17.234 29.106 1.00 39.16 184 PRO A O 1
ATOM 1415 N N . LEU A 1 185 ? -17.799 -19.253 29.326 1.00 46.62 185 LEU A N 1
ATOM 1416 C CA . LEU A 1 185 ? -17.662 -19.607 27.900 1.00 46.62 185 LEU A CA 1
ATOM 1417 C C . LEU A 1 185 ? -18.977 -20.020 27.195 1.00 46.62 185 LEU A C 1
ATOM 1419 O O . LEU A 1 185 ? -18.960 -20.820 26.260 1.00 46.62 185 LEU A O 1
ATOM 1423 N N . ARG A 1 186 ? -20.143 -19.475 27.567 1.00 37.47 186 ARG A N 1
ATOM 1424 C CA . ARG A 1 186 ? -21.425 -19.849 26.917 1.00 37.47 186 ARG A CA 1
ATOM 1425 C C . ARG A 1 186 ? -21.604 -19.348 25.468 1.00 37.47 186 ARG A C 1
ATOM 1427 O O . ARG A 1 186 ? -22.668 -19.547 24.893 1.00 37.47 186 ARG A O 1
ATOM 1434 N N . LEU A 1 187 ? -20.583 -18.759 24.833 1.00 36.72 187 LEU A N 1
ATOM 1435 C CA . LEU A 1 187 ? -20.676 -18.196 23.474 1.00 36.72 187 LEU A CA 1
ATOM 1436 C C . LEU A 1 187 ? -19.794 -18.850 22.400 1.00 36.72 187 LEU A C 1
ATOM 1438 O O . LEU A 1 187 ? -19.709 -18.317 21.294 1.00 36.72 187 LEU A O 1
ATOM 1442 N N . ARG A 1 188 ? -19.162 -20.005 22.643 1.00 37.59 188 ARG A N 1
ATOM 1443 C CA . ARG A 1 188 ? -18.433 -20.712 21.573 1.00 37.59 188 ARG A CA 1
ATOM 1444 C C . ARG A 1 188 ? -18.691 -22.214 21.618 1.00 37.59 188 ARG A C 1
ATOM 1446 O O . ARG A 1 188 ? -18.050 -22.945 22.363 1.00 37.59 188 ARG A O 1
ATOM 1453 N N . LYS A 1 189 ? -19.633 -22.677 20.788 1.00 33.03 189 LYS A N 1
ATOM 1454 C CA . LYS A 1 189 ? -19.713 -24.089 20.385 1.00 33.03 189 LYS A CA 1
ATOM 1455 C C . LYS A 1 189 ? -18.328 -24.502 19.853 1.00 33.03 189 LYS A C 1
ATOM 1457 O O . LYS A 1 189 ? -17.815 -23.833 18.965 1.00 33.03 189 LYS A O 1
ATOM 1462 N N . GLN A 1 190 ? -17.770 -25.581 20.408 1.00 39.88 190 GLN A N 1
ATOM 1463 C CA . GLN A 1 190 ? -16.492 -26.223 20.048 1.00 39.88 190 GLN A CA 1
ATOM 1464 C C . GLN A 1 190 ? -15.213 -25.418 20.351 1.00 39.88 190 GLN A C 1
ATOM 1466 O O . GLN A 1 190 ? -14.633 -24.770 19.485 1.00 39.88 190 GLN A O 1
ATOM 1471 N N . LEU A 1 191 ? -14.701 -25.555 21.575 1.00 39.75 191 LEU A N 1
ATOM 1472 C CA . LEU A 1 191 ? -13.289 -25.320 21.894 1.00 39.75 191 LEU A CA 1
ATOM 1473 C C . LEU A 1 191 ? -12.615 -26.681 22.108 1.00 39.75 191 LEU A C 1
ATOM 1475 O O . LEU A 1 191 ? -12.351 -27.097 23.229 1.00 39.75 191 LEU A O 1
ATOM 1479 N N . VAL A 1 192 ? -12.378 -27.403 21.011 1.00 46.50 192 VAL A N 1
ATOM 1480 C CA . VAL A 1 192 ? -11.373 -28.472 21.006 1.00 46.50 192 VAL A CA 1
ATOM 1481 C C . VAL A 1 192 ? -10.019 -27.765 21.015 1.00 46.50 192 VAL A C 1
ATOM 1483 O O . VAL A 1 192 ? -9.758 -26.918 20.157 1.00 46.50 192 VAL A O 1
ATOM 1486 N N . ILE A 1 193 ? -9.177 -28.046 22.009 1.00 49.41 193 ILE A N 1
ATOM 1487 C CA . ILE A 1 193 ? -7.816 -27.508 22.041 1.00 49.41 193 ILE A CA 1
ATOM 1488 C C . ILE A 1 193 ? -7.024 -28.221 20.953 1.00 49.41 193 ILE A C 1
ATOM 1490 O O . ILE A 1 193 ? -6.577 -29.348 21.124 1.00 49.41 193 ILE A O 1
ATOM 1494 N N . HIS A 1 194 ? -6.896 -27.551 19.812 1.00 51.19 194 HIS A N 1
ATOM 1495 C CA . HIS A 1 194 ? -6.100 -28.022 18.695 1.00 51.19 194 HIS A CA 1
ATOM 1496 C C . HIS A 1 194 ? -4.635 -27.668 18.935 1.00 51.19 194 HIS A C 1
ATOM 1498 O O . HIS A 1 194 ? -4.193 -26.573 18.585 1.00 51.19 194 HIS A O 1
ATOM 1504 N N . ALA A 1 195 ? -3.883 -28.608 19.506 1.00 58.31 195 ALA A N 1
ATOM 1505 C CA . ALA A 1 195 ? -2.421 -28.591 19.529 1.00 58.31 195 ALA A CA 1
ATOM 1506 C C . ALA A 1 195 ? -1.901 -29.562 18.448 1.00 58.31 195 ALA A C 1
ATOM 1508 O O . ALA A 1 195 ? -1.524 -30.690 18.762 1.00 58.31 195 ALA A O 1
ATOM 1509 N N . PRO A 1 196 ? -1.926 -29.179 17.154 1.00 62.84 196 PRO A N 1
ATOM 1510 C CA . PRO A 1 196 ? -1.706 -30.096 16.035 1.00 62.84 196 PRO A CA 1
ATOM 1511 C C . PRO A 1 196 ? -0.343 -30.802 16.036 1.00 62.84 196 PRO A C 1
ATOM 1513 O O . PRO A 1 196 ? -0.271 -31.939 15.567 1.00 62.84 196 PRO A O 1
ATOM 1516 N N . LEU A 1 197 ? 0.720 -30.185 16.579 1.00 68.44 197 LEU A N 1
ATOM 1517 C CA . LEU A 1 197 ? 1.997 -30.886 16.781 1.00 68.44 197 LEU A CA 1
ATOM 1518 C C . LEU A 1 197 ? 1.852 -31.981 17.843 1.00 68.44 197 LEU A C 1
ATOM 1520 O O . LEU A 1 197 ? 2.286 -33.107 17.626 1.00 68.44 197 LEU A O 1
ATOM 1524 N N . TRP A 1 198 ? 1.204 -31.665 18.964 1.00 68.94 198 TRP A N 1
ATOM 1525 C CA . TRP A 1 198 ? 1.014 -32.587 20.082 1.00 68.94 198 TRP A CA 1
ATOM 1526 C C . TRP A 1 198 ? 0.114 -33.776 19.718 1.00 68.94 198 TRP A C 1
ATOM 1528 O O . TRP A 1 198 ? 0.505 -34.926 19.902 1.00 68.94 198 TRP A O 1
ATOM 1538 N N . GLU A 1 199 ? -1.060 -33.517 19.133 1.00 63.00 199 GLU A N 1
ATOM 1539 C CA . GLU A 1 199 ? -2.042 -34.549 18.760 1.00 63.00 199 GLU A CA 1
ATOM 1540 C C . GLU A 1 199 ? -1.471 -35.596 17.792 1.00 63.00 199 GLU A C 1
ATOM 1542 O O . GLU A 1 199 ? -1.840 -36.768 17.854 1.00 63.00 199 GLU A O 1
ATOM 1547 N N . ARG A 1 200 ? -0.574 -35.186 16.887 1.00 64.00 200 ARG A N 1
ATOM 1548 C CA . ARG A 1 200 ? 0.064 -36.079 15.909 1.00 64.00 200 ARG A CA 1
ATOM 1549 C C . ARG A 1 200 ? 1.214 -36.876 16.518 1.00 64.00 200 ARG A C 1
ATOM 1551 O O . ARG A 1 200 ? 1.386 -38.032 16.150 1.00 64.00 200 ARG A O 1
ATOM 1558 N N . LEU A 1 201 ? 2.004 -36.256 17.397 1.00 64.69 201 LEU A N 1
ATOM 1559 C CA . LEU A 1 201 ? 3.158 -36.899 18.029 1.00 64.69 201 LEU A CA 1
ATOM 1560 C C . LEU A 1 201 ? 2.740 -37.886 19.125 1.00 64.69 201 LEU A C 1
ATOM 1562 O O . LEU A 1 201 ? 3.402 -38.905 19.295 1.00 64.69 201 LEU A O 1
ATOM 1566 N N . PHE A 1 202 ? 1.654 -37.594 19.851 1.00 64.62 202 PHE A N 1
ATOM 1567 C CA . PHE A 1 202 ? 1.298 -38.307 21.086 1.00 64.62 202 PHE A CA 1
ATOM 1568 C C . PHE A 1 202 ? -0.167 -38.776 21.161 1.00 64.62 202 PHE A C 1
ATOM 1570 O O . PHE A 1 202 ? -0.554 -39.407 22.141 1.00 64.62 202 PHE A O 1
ATOM 1577 N N . GLY A 1 203 ? -0.985 -38.511 20.135 1.00 55.97 203 GLY A N 1
ATOM 1578 C CA . GLY A 1 203 ? -2.389 -38.935 20.064 1.00 55.97 203 GLY A CA 1
ATOM 1579 C C . GLY A 1 203 ? -3.376 -37.975 20.747 1.00 55.97 203 GLY A C 1
ATOM 1580 O O . GLY A 1 203 ? -3.023 -37.219 21.654 1.00 55.97 203 GLY A O 1
ATOM 1581 N N . LYS A 1 204 ? -4.644 -38.002 20.302 1.00 52.78 204 LYS A N 1
ATOM 1582 C CA . LYS A 1 204 ? -5.713 -37.076 20.742 1.00 52.78 204 LYS A CA 1
ATOM 1583 C C . LYS A 1 204 ? -6.159 -37.270 22.198 1.00 52.78 204 LYS A C 1
ATOM 1585 O O . LYS A 1 204 ? -6.628 -36.321 22.809 1.00 52.78 204 LYS A O 1
ATOM 1590 N N . SER A 1 205 ? -6.006 -38.473 22.745 1.00 44.91 205 SER A N 1
ATOM 1591 C CA . SER A 1 205 ? -6.428 -38.867 24.099 1.00 44.91 205 SER A CA 1
ATOM 1592 C C . SER A 1 205 ? -5.377 -38.598 25.189 1.00 44.91 205 SER A C 1
ATOM 1594 O O . SER A 1 205 ? -5.529 -39.050 26.317 1.00 44.91 205 SER A O 1
ATOM 1596 N N . SER A 1 206 ? -4.298 -37.873 24.873 1.00 50.47 206 SER A N 1
ATOM 1597 C CA . SER A 1 206 ? -3.188 -37.606 25.800 1.00 50.47 206 SER A CA 1
ATOM 1598 C C . SER A 1 206 ? -3.398 -36.401 26.739 1.00 50.47 206 SER A C 1
ATOM 1600 O O . SER A 1 206 ? -2.578 -36.192 27.634 1.00 50.47 206 SER A O 1
ATOM 1602 N N . LEU A 1 207 ? -4.470 -35.613 26.558 1.00 52.97 207 LEU A N 1
ATOM 1603 C CA . LEU A 1 207 ? -4.785 -34.402 27.338 1.00 52.97 207 LEU A CA 1
ATOM 1604 C C . LEU A 1 207 ? -6.297 -34.338 27.641 1.00 52.97 207 LEU A C 1
ATOM 1606 O O . LEU A 1 207 ? -7.100 -34.366 26.708 1.00 52.97 207 LEU A O 1
ATOM 1610 N N . GLU A 1 208 ? -6.685 -34.192 28.913 1.00 43.88 208 GLU A N 1
ATOM 1611 C CA . GLU A 1 208 ? -8.082 -33.988 29.344 1.00 43.88 208 GLU A CA 1
ATOM 1612 C C . GLU A 1 208 ? -8.251 -32.645 30.084 1.00 43.88 208 GLU A C 1
ATOM 1614 O O . GLU A 1 208 ? -7.363 -32.204 30.819 1.00 43.88 208 GLU A O 1
ATOM 1619 N N . TRP A 1 209 ? -9.396 -31.976 29.882 1.00 54.97 209 TRP A N 1
ATOM 1620 C CA . TRP A 1 209 ? -9.641 -30.587 30.307 1.00 54.97 209 TRP A CA 1
ATOM 1621 C C . TRP A 1 209 ? -10.935 -30.465 31.131 1.00 54.97 209 TRP A C 1
ATOM 1623 O O . TRP A 1 209 ? -11.978 -30.937 30.681 1.00 54.97 209 TRP A O 1
ATOM 1633 N N . PHE A 1 210 ? -10.901 -29.778 32.285 1.00 40.38 210 PHE A N 1
ATOM 1634 C CA . PHE A 1 210 ? -12.073 -29.558 33.162 1.00 40.38 210 PHE A CA 1
ATOM 1635 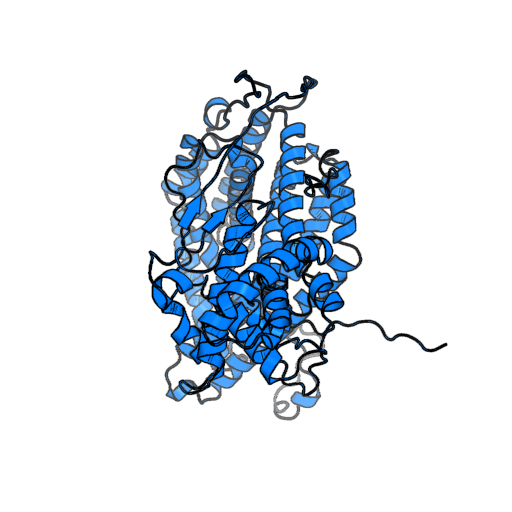C C . PHE A 1 210 ? -12.158 -28.101 33.686 1.00 40.38 210 PHE A C 1
ATOM 1637 O O . PHE A 1 210 ? -11.125 -27.464 33.899 1.00 40.38 210 PHE A O 1
ATOM 1644 N N . TRP A 1 211 ? -13.374 -27.562 33.909 1.00 47.41 211 TRP A N 1
ATOM 1645 C CA . TRP A 1 211 ? -13.624 -26.153 34.311 1.00 47.41 211 TRP A CA 1
ATOM 1646 C C . TRP A 1 211 ? -14.841 -25.954 35.257 1.00 47.41 211 TRP A C 1
ATOM 1648 O O . TRP A 1 211 ? -15.784 -26.742 35.217 1.00 47.41 211 TRP A O 1
ATOM 1658 N N . THR A 1 212 ? -14.860 -24.874 36.067 1.00 36.78 212 THR A N 1
ATOM 1659 C CA . THR A 1 212 ? -15.984 -24.430 36.951 1.00 36.78 212 THR A CA 1
ATOM 1660 C C . THR A 1 212 ? -16.143 -22.885 36.986 1.00 36.78 212 THR A C 1
ATOM 1662 O O . THR A 1 212 ? -15.223 -22.184 36.566 1.00 36.78 212 THR A O 1
ATOM 1665 N N . PHE A 1 213 ? -17.304 -22.339 37.419 1.00 38.22 213 PHE A N 1
ATOM 1666 C CA . PHE A 1 213 ? -17.678 -20.900 37.329 1.00 38.22 213 PHE A CA 1
ATOM 1667 C C . PHE A 1 213 ? -18.431 -20.351 38.568 1.00 38.22 213 PHE A C 1
ATOM 1669 O O . PHE A 1 213 ? -19.133 -21.119 39.220 1.00 38.22 213 PHE A O 1
ATOM 1676 N N . ASP A 1 214 ? -18.341 -19.026 38.805 1.00 30.39 214 ASP A N 1
ATOM 1677 C CA . ASP A 1 214 ? -19.132 -18.225 39.767 1.00 30.39 214 ASP A CA 1
ATOM 1678 C C . ASP A 1 214 ? -19.401 -16.791 39.220 1.00 30.39 214 ASP A C 1
ATOM 1680 O O . ASP A 1 214 ? -18.565 -16.265 38.479 1.00 30.39 214 ASP A O 1
ATOM 1684 N N . ALA A 1 215 ? -20.551 -16.168 39.526 1.00 31.33 215 ALA A N 1
ATOM 1685 C CA . ALA A 1 215 ? -21.091 -14.981 38.822 1.00 31.33 215 ALA A CA 1
ATOM 1686 C C . ALA A 1 215 ? -21.225 -13.714 39.695 1.00 31.33 215 ALA A C 1
ATOM 1688 O O . ALA A 1 215 ? -21.766 -13.830 40.785 1.00 31.33 215 ALA A O 1
ATOM 1689 N N . ASP A 1 216 ? -20.859 -12.519 39.177 1.00 27.91 216 ASP A N 1
ATOM 1690 C CA . ASP A 1 216 ? -21.717 -11.304 39.216 1.00 27.91 216 ASP A CA 1
ATOM 1691 C C . ASP A 1 216 ? -21.157 -10.005 38.557 1.00 27.91 216 ASP A C 1
ATOM 1693 O O . ASP A 1 216 ? -19.952 -9.766 38.522 1.00 27.91 216 ASP A O 1
ATOM 1697 N N . ALA A 1 217 ? -22.123 -9.159 38.130 1.00 27.45 217 ALA A N 1
ATOM 1698 C CA . ALA A 1 217 ? -22.174 -7.680 37.963 1.00 27.45 217 ALA A CA 1
ATOM 1699 C C . ALA A 1 217 ? -21.784 -6.929 36.643 1.00 27.45 217 ALA A C 1
ATOM 1701 O O . ALA A 1 217 ? -20.661 -6.976 36.149 1.00 27.45 217 ALA A O 1
ATOM 1702 N N . GLY A 1 218 ? -22.758 -6.135 36.133 1.00 28.05 218 GLY A N 1
ATOM 1703 C CA . GLY A 1 218 ? -22.656 -5.048 35.117 1.00 28.05 218 GLY A CA 1
ATOM 1704 C C . GLY A 1 218 ? -22.208 -3.689 35.713 1.00 28.05 218 GLY A C 1
ATOM 1705 O O . GLY A 1 218 ? -21.924 -3.630 36.899 1.00 28.05 218 GLY A O 1
ATOM 1706 N N . ALA A 1 219 ? -22.080 -2.540 35.019 1.00 29.45 219 ALA A N 1
ATOM 1707 C CA . ALA A 1 219 ? -22.962 -1.839 34.064 1.00 29.45 219 ALA A CA 1
ATOM 1708 C C . ALA A 1 219 ? -22.217 -0.680 33.302 1.00 29.45 219 ALA A C 1
ATOM 1710 O O . ALA A 1 219 ? -21.065 -0.395 33.624 1.00 29.45 219 ALA A O 1
ATOM 1711 N N . PRO A 1 220 ? -22.837 0.024 32.315 1.00 34.00 220 PRO A N 1
ATOM 1712 C CA . PRO A 1 220 ? -22.200 1.069 31.485 1.00 34.00 220 PRO A CA 1
ATOM 1713 C C . PRO A 1 220 ? -22.596 2.541 31.799 1.00 34.00 220 PRO A C 1
ATOM 1715 O O . PRO A 1 220 ? -23.680 2.816 32.304 1.00 34.00 220 PRO A O 1
ATOM 1718 N N . VAL A 1 221 ? -21.734 3.496 31.399 1.00 27.56 221 VAL A N 1
ATOM 1719 C CA . VAL A 1 221 ? -21.807 4.973 31.615 1.00 27.56 221 VAL A CA 1
ATOM 1720 C C . VAL A 1 221 ? -22.270 5.735 30.334 1.00 27.56 221 VAL A C 1
ATOM 1722 O O . VAL A 1 221 ? -22.065 5.220 29.225 1.00 27.56 221 VAL A O 1
ATOM 1725 N N . PRO A 1 222 ? -22.931 6.920 30.433 1.00 32.31 222 PRO A N 1
ATOM 1726 C CA . PRO A 1 222 ? -23.757 7.506 29.366 1.00 32.31 222 PRO A CA 1
ATOM 1727 C C . PRO A 1 222 ? -23.017 8.472 28.419 1.00 32.31 222 PRO A C 1
ATOM 1729 O O . PRO A 1 222 ? -21.948 8.984 28.732 1.00 32.31 222 PRO A O 1
ATOM 1732 N N . ALA A 1 223 ? -23.622 8.740 27.253 1.00 28.48 223 ALA A N 1
ATOM 1733 C CA . ALA A 1 223 ? -23.122 9.655 26.221 1.00 28.48 223 ALA A CA 1
ATOM 1734 C C . ALA A 1 223 ? -24.034 10.889 26.073 1.00 28.48 223 ALA A C 1
ATOM 1736 O O . ALA A 1 223 ? -25.258 10.751 26.017 1.00 28.48 223 ALA A O 1
ATOM 1737 N N . GLN A 1 224 ? -23.418 12.073 26.002 1.00 28.98 224 GLN A N 1
ATOM 1738 C CA . GLN A 1 224 ? -24.052 13.376 25.765 1.00 28.98 224 GLN A CA 1
ATOM 1739 C C . GLN A 1 224 ? -24.366 13.615 24.273 1.00 28.98 224 GLN A C 1
ATOM 1741 O O . GLN A 1 224 ? -23.772 12.996 23.391 1.00 28.98 224 GLN A O 1
ATOM 1746 N N . ALA A 1 225 ? -25.326 14.509 24.011 1.00 32.84 225 ALA A N 1
ATOM 1747 C CA . ALA A 1 225 ? -25.813 14.895 22.684 1.00 32.84 225 ALA A CA 1
ATOM 1748 C C . ALA A 1 225 ? -24.932 15.979 22.022 1.00 32.84 225 ALA A C 1
ATOM 1750 O O . ALA A 1 225 ? -24.359 16.794 22.747 1.00 32.84 225 ALA A O 1
ATOM 1751 N N . PRO A 1 226 ? -24.839 16.041 20.678 1.00 35.56 226 PRO A N 1
ATOM 1752 C CA . PRO A 1 226 ? -23.985 17.016 20.013 1.00 35.56 226 PRO A CA 1
ATOM 1753 C C . PRO A 1 226 ? -24.728 18.298 19.559 1.00 35.56 226 PRO A C 1
ATOM 1755 O O . PRO A 1 226 ? -25.950 18.275 19.385 1.00 35.56 226 PRO A O 1
ATOM 1758 N N . PRO A 1 227 ? -23.993 19.408 19.338 1.00 38.72 227 PRO A N 1
ATOM 1759 C CA . PRO A 1 227 ? -24.514 20.682 18.839 1.00 38.72 227 PRO A CA 1
ATOM 1760 C C . PRO A 1 227 ? -24.659 20.720 17.304 1.00 38.72 227 PRO A C 1
ATOM 1762 O O . PRO A 1 227 ? -24.183 19.843 16.583 1.00 38.72 227 PRO A O 1
ATOM 1765 N N . ALA A 1 228 ? -25.320 21.771 16.808 1.00 49.38 228 ALA A N 1
ATOM 1766 C CA . ALA A 1 228 ? -25.573 22.042 15.394 1.00 49.38 228 ALA A CA 1
ATOM 1767 C C . ALA A 1 228 ? -24.273 22.130 14.567 1.00 49.38 228 ALA A C 1
ATOM 1769 O O . ALA A 1 228 ? -23.423 22.983 14.815 1.00 49.38 228 ALA A O 1
ATOM 1770 N N . GLY A 1 229 ? -24.130 21.257 13.567 1.00 61.06 229 GLY A N 1
ATOM 1771 C CA . GLY A 1 229 ? -22.956 21.182 12.696 1.00 61.06 229 GLY A CA 1
ATOM 1772 C C . GLY A 1 229 ? -23.282 20.592 11.323 1.00 61.06 229 GLY A C 1
ATOM 1773 O O . GLY A 1 229 ? -24.370 20.060 11.101 1.00 61.06 229 GLY A O 1
ATOM 1774 N N . GLN A 1 230 ? -22.333 20.697 10.388 1.00 77.69 230 GLN A N 1
ATOM 1775 C CA . GLN A 1 230 ? -22.473 20.191 9.020 1.00 77.69 230 GLN A CA 1
ATOM 1776 C C . GLN A 1 230 ? -22.733 18.675 9.009 1.00 77.69 230 GLN A C 1
ATOM 1778 O O . GLN A 1 230 ? -22.027 17.900 9.663 1.00 77.69 230 GLN A O 1
ATOM 1783 N N . LEU A 1 231 ? -23.733 18.244 8.238 1.00 84.19 231 LEU A N 1
ATOM 1784 C CA . LEU A 1 231 ? -24.079 16.832 8.090 1.00 84.19 231 LEU A CA 1
ATOM 1785 C C . LEU A 1 231 ? -23.119 16.123 7.129 1.00 84.19 231 LEU A C 1
ATOM 1787 O O . LEU A 1 231 ? -22.825 16.604 6.032 1.00 84.19 231 LEU A O 1
ATOM 1791 N N . PHE A 1 232 ? -22.680 14.931 7.526 1.00 86.31 232 PHE A N 1
ATOM 1792 C CA . PHE A 1 232 ? -21.815 14.064 6.733 1.00 86.31 232 PHE A CA 1
ATOM 1793 C C . PHE A 1 232 ? -22.419 13.694 5.381 1.00 86.31 232 PHE A C 1
ATOM 1795 O O . PHE A 1 232 ? -21.716 13.709 4.378 1.00 86.31 232 PHE A O 1
ATOM 1802 N N . SER A 1 233 ? -23.712 13.377 5.341 1.00 83.44 233 SER A N 1
ATOM 1803 C CA . SER A 1 233 ? -24.387 12.912 4.128 1.00 83.44 233 SER A CA 1
ATOM 1804 C C . SER A 1 233 ? -24.427 13.973 3.025 1.00 83.44 233 SER A C 1
ATOM 1806 O O . SER A 1 233 ? -24.160 13.667 1.861 1.00 83.44 233 SER A O 1
ATOM 1808 N N . SER A 1 234 ? -24.686 15.232 3.387 1.00 83.00 234 SER A N 1
ATOM 1809 C CA . SER A 1 234 ? -24.645 16.367 2.458 1.00 83.00 234 SER A CA 1
ATOM 1810 C C . SER A 1 234 ? -23.228 16.602 1.934 1.00 83.00 234 SER A C 1
ATOM 1812 O O . SER A 1 234 ? -23.026 16.770 0.733 1.00 83.00 234 SER A O 1
ATOM 1814 N N . HIS A 1 235 ? -22.229 16.552 2.822 1.00 86.25 235 HIS A N 1
ATOM 1815 C CA . HIS A 1 235 ? -20.822 16.701 2.444 1.00 86.25 235 HIS A CA 1
ATOM 1816 C C . HIS A 1 235 ? -20.333 15.563 1.538 1.00 86.25 235 HIS A C 1
ATOM 1818 O O . HIS A 1 235 ? -19.634 15.806 0.555 1.00 86.25 235 HIS A O 1
ATOM 1824 N N . PHE A 1 236 ? -20.730 14.325 1.837 1.00 89.00 236 PHE A N 1
ATOM 1825 C CA . PHE A 1 236 ? -20.391 13.143 1.051 1.00 89.00 236 PHE A CA 1
ATOM 1826 C C . PHE A 1 236 ? -20.979 13.220 -0.362 1.00 89.00 236 PHE A C 1
ATOM 1828 O O . PHE A 1 236 ? -20.239 13.051 -1.327 1.00 89.00 236 PHE A O 1
ATOM 1835 N N . SER A 1 237 ? -22.260 13.572 -0.496 1.00 84.62 237 SER A N 1
ATOM 1836 C CA . SER A 1 237 ? -22.922 13.716 -1.804 1.00 84.62 237 SER A CA 1
ATOM 1837 C C . SER A 1 237 ? -22.265 14.816 -2.650 1.00 84.62 237 SER A C 1
ATOM 1839 O O . SER A 1 237 ? -21.911 14.590 -3.806 1.00 84.62 237 SER A O 1
ATOM 1841 N N . ALA A 1 238 ? -21.972 15.977 -2.050 1.00 84.62 238 ALA A N 1
ATOM 1842 C CA . ALA A 1 238 ? -21.260 17.062 -2.731 1.00 84.62 238 ALA A CA 1
ATOM 1843 C C . ALA A 1 238 ? -19.821 16.678 -3.130 1.00 84.62 238 ALA A C 1
ATOM 1845 O O . ALA A 1 238 ? -19.299 17.143 -4.148 1.00 84.62 238 ALA A O 1
ATOM 1846 N N . TYR A 1 239 ? -19.150 15.844 -2.330 1.00 88.94 239 TYR A N 1
ATOM 1847 C CA . TYR A 1 239 ? -17.849 15.283 -2.687 1.00 88.94 239 TYR A CA 1
ATOM 1848 C C . TYR A 1 239 ? -17.959 14.361 -3.908 1.00 88.94 239 TYR A C 1
ATOM 1850 O O . TYR A 1 239 ? -17.172 14.539 -4.836 1.00 88.94 239 TYR A O 1
ATOM 1858 N N . LEU A 1 240 ? -18.930 13.442 -3.952 1.00 91.19 240 LEU A N 1
ATOM 1859 C CA . LEU A 1 240 ? -19.119 12.524 -5.083 1.00 91.19 240 LEU A CA 1
ATOM 1860 C C . LEU A 1 240 ? -19.389 13.266 -6.394 1.00 91.19 240 LEU A C 1
ATOM 1862 O O . LEU A 1 240 ? -18.664 13.049 -7.363 1.00 91.19 240 LEU A O 1
ATOM 1866 N N . GLN A 1 241 ? -20.327 14.214 -6.388 1.00 86.50 241 GLN A N 1
ATOM 1867 C CA . GLN A 1 241 ? -20.652 15.045 -7.553 1.00 86.50 241 GLN A CA 1
ATOM 1868 C C . GLN A 1 241 ? -19.429 15.813 -8.063 1.00 86.50 241 GLN A C 1
ATOM 1870 O O . GLN A 1 241 ? -19.151 15.858 -9.261 1.00 86.50 241 GLN A O 1
ATOM 1875 N N . ARG A 1 242 ? -18.628 16.383 -7.153 1.00 88.38 242 ARG A N 1
ATOM 1876 C CA . ARG A 1 242 ? -17.388 17.073 -7.532 1.00 88.38 242 ARG A CA 1
ATOM 1877 C C . ARG A 1 242 ? -16.380 16.126 -8.183 1.00 88.38 242 ARG A C 1
ATOM 1879 O O . ARG A 1 242 ? -15.767 16.509 -9.176 1.00 88.38 242 ARG A O 1
ATOM 1886 N N . GLN A 1 243 ? -16.206 14.913 -7.652 1.00 90.88 243 GLN A N 1
ATOM 1887 C CA . GLN A 1 243 ? -15.302 13.927 -8.253 1.00 90.88 243 GLN A CA 1
ATOM 1888 C C . GLN A 1 243 ? -15.816 13.427 -9.608 1.00 90.88 243 GLN A C 1
ATOM 1890 O O . GLN A 1 243 ? -15.020 13.288 -10.532 1.00 90.88 243 GLN A O 1
ATOM 1895 N N . ALA A 1 244 ? -17.126 13.211 -9.753 1.00 90.75 244 ALA A N 1
ATOM 1896 C CA . ALA A 1 244 ? -17.744 12.814 -11.016 1.00 90.75 244 ALA A CA 1
ATOM 1897 C C . ALA A 1 244 ? -17.515 13.874 -12.103 1.00 90.75 244 ALA A C 1
ATOM 1899 O O . ALA A 1 244 ? -17.040 13.553 -13.191 1.00 90.75 244 ALA A O 1
ATOM 1900 N N . ARG A 1 245 ? -17.751 15.152 -11.782 1.00 89.06 245 ARG A N 1
ATOM 1901 C CA . ARG A 1 245 ? -17.496 16.275 -12.699 1.00 89.06 245 ARG A CA 1
ATOM 1902 C C . ARG A 1 245 ? -16.021 16.404 -13.068 1.00 89.06 245 ARG A C 1
ATOM 1904 O O . ARG A 1 245 ? -15.715 16.624 -14.234 1.00 89.06 245 ARG A O 1
ATOM 1911 N N . ALA A 1 246 ? -15.112 16.244 -12.105 1.00 91.00 246 ALA A N 1
ATOM 1912 C CA . ALA A 1 246 ? -13.674 16.298 -12.365 1.00 91.00 246 ALA A CA 1
ATOM 1913 C C . ALA A 1 246 ? -13.212 15.154 -13.284 1.00 91.00 246 ALA A C 1
ATOM 1915 O O . ALA A 1 246 ? -12.501 15.399 -14.253 1.00 91.00 246 ALA A O 1
ATOM 1916 N N . LEU A 1 247 ? -13.670 13.921 -13.034 1.00 92.50 247 LEU A N 1
ATOM 1917 C CA . LEU A 1 247 ? -13.407 12.777 -13.914 1.00 92.50 247 LEU A CA 1
ATOM 1918 C C . LEU A 1 247 ? -13.963 13.007 -15.321 1.00 92.50 247 LEU A C 1
ATOM 1920 O O . LEU A 1 247 ? -13.272 12.748 -16.301 1.00 92.50 247 LEU A O 1
ATOM 1924 N N . HIS A 1 248 ? -15.183 13.535 -15.418 1.00 91.50 248 HIS A N 1
ATOM 1925 C CA . HIS A 1 248 ? -15.800 13.853 -16.698 1.00 91.50 248 HIS A CA 1
ATOM 1926 C C . HIS A 1 248 ? -15.007 14.909 -17.477 1.00 91.50 248 HIS A C 1
ATOM 1928 O O . HIS A 1 248 ? -14.785 14.742 -18.673 1.00 91.50 248 HIS A O 1
ATOM 1934 N N . ALA A 1 249 ? -14.547 15.969 -16.806 1.00 90.69 249 ALA A N 1
ATOM 1935 C CA . ALA A 1 249 ? -13.745 17.020 -17.423 1.00 90.69 249 ALA A CA 1
ATOM 1936 C C . ALA A 1 249 ? -12.401 16.485 -17.944 1.00 90.69 249 ALA A C 1
ATOM 1938 O O . ALA A 1 249 ? -12.042 16.760 -19.085 1.00 90.69 249 ALA A O 1
ATOM 1939 N N . LEU A 1 250 ? -11.702 15.668 -17.146 1.00 92.12 250 LEU A N 1
ATOM 1940 C CA . LEU A 1 250 ? -10.435 15.044 -17.543 1.00 92.12 250 LEU A CA 1
ATOM 1941 C C . LEU A 1 250 ? -10.602 14.087 -18.728 1.00 92.12 250 LEU A C 1
ATOM 1943 O O . LEU A 1 250 ? -9.772 14.072 -19.624 1.00 92.12 250 LEU A O 1
ATOM 1947 N N . ALA A 1 251 ? -11.681 13.303 -18.760 1.00 90.56 251 ALA A N 1
ATOM 1948 C CA . ALA A 1 251 ? -11.925 12.349 -19.842 1.00 90.56 251 ALA A CA 1
ATOM 1949 C C . ALA A 1 251 ? -12.336 13.011 -21.171 1.00 90.56 251 ALA A C 1
ATOM 1951 O O . ALA A 1 251 ? -12.316 12.348 -22.207 1.00 90.56 251 ALA A O 1
ATOM 1952 N N . ARG A 1 252 ? -12.747 14.287 -21.151 1.00 87.81 252 ARG A N 1
ATOM 1953 C CA . ARG A 1 252 ? -13.172 15.043 -22.342 1.00 87.81 252 ARG A CA 1
ATOM 1954 C C . ARG A 1 252 ? -12.168 16.096 -22.804 1.00 87.81 252 ARG A C 1
ATOM 1956 O O . ARG A 1 252 ? -12.462 16.777 -23.782 1.00 87.81 252 ARG A O 1
ATOM 1963 N N . SER A 1 253 ? -11.040 16.268 -22.118 1.00 91.50 253 SER A N 1
ATOM 1964 C CA . SER A 1 253 ? -10.007 17.194 -22.577 1.00 91.50 253 SER A CA 1
ATOM 1965 C C . SER A 1 253 ? -9.317 16.659 -23.834 1.00 91.50 253 SER A C 1
ATOM 1967 O O . SER A 1 253 ? -9.179 15.449 -24.009 1.00 91.50 253 SER A O 1
ATOM 1969 N N . ASP A 1 254 ? -8.821 17.554 -24.690 1.00 86.56 254 ASP A N 1
ATOM 1970 C CA . ASP A 1 254 ? -8.063 17.161 -25.891 1.00 86.56 254 ASP A CA 1
ATOM 1971 C C . ASP A 1 254 ? -6.779 16.382 -25.538 1.00 86.56 254 ASP A C 1
ATOM 1973 O O . ASP A 1 254 ? -6.306 15.550 -26.307 1.00 86.56 254 ASP A O 1
ATOM 1977 N N . SER A 1 255 ? -6.263 16.601 -24.325 1.00 90.25 255 SER A N 1
ATOM 1978 C CA . SER A 1 255 ? -5.116 15.922 -23.716 1.00 90.25 255 SER A CA 1
ATOM 1979 C C . SER A 1 255 ? -5.493 14.741 -22.809 1.00 90.25 255 SER A C 1
ATOM 1981 O O . SER A 1 255 ? -4.674 14.296 -22.012 1.00 90.25 255 SER A O 1
ATOM 1983 N N . ALA A 1 256 ? -6.722 14.209 -22.867 1.00 86.94 256 ALA A N 1
ATOM 1984 C CA . ALA A 1 256 ? -7.213 13.196 -21.914 1.00 86.94 256 ALA A CA 1
ATOM 1985 C C . ALA A 1 256 ? -6.345 11.923 -21.816 1.00 86.94 256 ALA A C 1
ATOM 1987 O O . ALA A 1 256 ? -6.420 11.192 -20.824 1.00 86.94 256 ALA A O 1
ATOM 1988 N N . LEU A 1 257 ? -5.553 11.641 -22.856 1.00 88.94 257 LEU A N 1
ATOM 1989 C CA . LEU A 1 257 ? -4.648 10.493 -22.941 1.00 88.94 257 LEU A CA 1
ATOM 1990 C C . LEU A 1 257 ? -3.179 10.830 -22.630 1.00 88.94 257 LEU A C 1
ATOM 1992 O O . LEU A 1 257 ? -2.330 9.938 -22.691 1.00 88.94 257 LEU A O 1
ATOM 1996 N N . ASP A 1 258 ? -2.883 12.081 -22.279 1.00 88.69 258 ASP A N 1
ATOM 1997 C CA . ASP A 1 258 ? -1.560 12.500 -21.829 1.00 88.69 258 ASP A CA 1
ATOM 1998 C C . ASP A 1 258 ? -1.284 12.007 -20.397 1.00 88.69 258 ASP A C 1
ATOM 2000 O O . ASP A 1 258 ? -2.184 11.588 -19.661 1.00 88.69 258 ASP A O 1
ATOM 2004 N N . GLU A 1 259 ? -0.012 12.055 -19.986 1.00 84.12 259 GLU A N 1
ATOM 2005 C CA . GLU A 1 259 ? 0.429 11.528 -18.687 1.00 84.12 259 GLU A CA 1
ATOM 2006 C C . GLU A 1 259 ? -0.309 12.183 -17.506 1.00 84.12 259 GLU A C 1
ATOM 2008 O O . GLU A 1 259 ? -0.783 11.479 -16.607 1.00 84.12 259 GLU A O 1
ATOM 2013 N N . GLU A 1 260 ? -0.430 13.514 -17.511 1.00 87.31 260 GLU A N 1
ATOM 2014 C CA . GLU A 1 260 ? -0.962 14.272 -16.372 1.00 87.31 260 GLU A CA 1
ATOM 2015 C C . GLU A 1 260 ? -2.480 14.071 -16.180 1.00 87.31 260 GLU A C 1
ATOM 2017 O O . GLU A 1 260 ? -2.893 13.709 -15.075 1.00 87.31 260 GLU A O 1
ATOM 2022 N N . PRO A 1 261 ? -3.342 14.157 -17.216 1.00 89.31 261 PRO A N 1
ATOM 2023 C CA . PRO A 1 261 ? -4.775 13.903 -17.035 1.00 89.31 261 PRO A CA 1
ATOM 2024 C C . PRO A 1 261 ? -5.097 12.462 -16.615 1.00 89.31 261 PRO A C 1
ATOM 2026 O O . PRO A 1 261 ? -5.972 12.238 -15.771 1.00 89.31 261 PRO A O 1
ATOM 2029 N N . ILE A 1 262 ? -4.359 11.468 -17.131 1.00 89.69 262 ILE A N 1
ATOM 2030 C CA . ILE A 1 262 ? -4.474 10.072 -16.674 1.00 89.69 262 ILE A CA 1
ATOM 2031 C C . ILE A 1 262 ? -4.030 9.946 -15.211 1.00 89.69 262 ILE A C 1
ATOM 2033 O O . ILE A 1 262 ? -4.675 9.237 -14.423 1.00 89.69 262 ILE A O 1
ATOM 2037 N N . HIS A 1 263 ? -2.944 10.626 -14.824 1.00 87.56 263 HIS A N 1
ATOM 2038 C CA . HIS A 1 263 ? -2.487 10.669 -13.439 1.00 87.56 263 HIS A CA 1
ATOM 2039 C C . HIS A 1 263 ? -3.582 11.206 -12.513 1.00 87.56 263 HIS A C 1
ATOM 2041 O O . HIS A 1 263 ? -3.924 10.540 -11.526 1.00 87.56 263 HIS A O 1
ATOM 2047 N N . ASP A 1 264 ? -4.167 12.352 -12.850 1.00 91.44 264 ASP A N 1
ATOM 2048 C CA . ASP A 1 264 ? -5.203 13.014 -12.060 1.00 91.44 264 ASP A CA 1
ATOM 2049 C C . ASP A 1 264 ? -6.472 12.172 -11.942 1.00 91.44 264 ASP A C 1
ATOM 2051 O O . ASP A 1 264 ? -6.976 11.952 -10.831 1.00 91.44 264 ASP A O 1
ATOM 2055 N N . ALA A 1 265 ? -6.940 11.582 -13.046 1.00 93.69 265 ALA A N 1
ATOM 2056 C CA . ALA A 1 265 ? -8.088 10.679 -13.029 1.00 93.69 265 ALA A CA 1
ATOM 2057 C C . ALA A 1 265 ? -7.836 9.481 -12.097 1.00 93.69 265 ALA A C 1
ATOM 2059 O O . ALA A 1 265 ? -8.678 9.115 -11.267 1.00 93.69 265 ALA A O 1
ATOM 2060 N N . ARG A 1 266 ? -6.628 8.901 -12.142 1.00 91.06 266 ARG A N 1
ATOM 2061 C CA . ARG A 1 266 ? -6.227 7.809 -11.242 1.00 91.06 266 ARG A CA 1
ATOM 2062 C C . ARG A 1 266 ? -6.146 8.262 -9.783 1.00 91.06 266 ARG A C 1
ATOM 2064 O O . ARG A 1 266 ? -6.459 7.475 -8.880 1.00 91.06 266 ARG A O 1
ATOM 2071 N N . VAL A 1 267 ? -5.710 9.493 -9.516 1.00 91.06 267 VAL A N 1
ATOM 2072 C CA . VAL A 1 267 ? -5.697 10.072 -8.164 1.00 91.06 267 VAL A CA 1
ATOM 2073 C C . VAL A 1 267 ? -7.121 10.197 -7.627 1.00 91.06 267 VAL A C 1
ATOM 2075 O O . VAL A 1 267 ? -7.352 9.775 -6.490 1.00 91.06 267 VAL A O 1
ATOM 2078 N N . ILE A 1 268 ? -8.071 10.673 -8.436 1.00 93.50 268 ILE A N 1
ATOM 2079 C CA . ILE A 1 268 ? -9.487 10.783 -8.059 1.00 93.50 268 ILE A CA 1
ATOM 2080 C C . ILE A 1 268 ? -10.084 9.406 -7.743 1.00 93.50 268 ILE A C 1
ATOM 2082 O O . ILE A 1 268 ? -10.592 9.197 -6.640 1.00 93.50 268 ILE A O 1
ATOM 2086 N N . LEU A 1 269 ? -9.956 8.432 -8.650 1.00 94.44 269 LEU A N 1
ATOM 2087 C CA . LEU A 1 269 ? -10.500 7.077 -8.457 1.00 94.44 269 LEU A CA 1
ATOM 2088 C C . LEU A 1 269 ? -9.925 6.390 -7.211 1.00 94.44 269 LEU A C 1
ATOM 2090 O O . LEU A 1 269 ? -10.627 5.713 -6.459 1.00 94.44 269 LEU A O 1
ATOM 2094 N N . ARG A 1 270 ? -8.625 6.574 -6.960 1.00 92.62 270 ARG A N 1
ATOM 2095 C CA . ARG A 1 270 ? -7.966 6.046 -5.761 1.00 92.62 270 ARG A CA 1
ATOM 2096 C C . ARG A 1 270 ? -8.425 6.755 -4.488 1.00 92.62 270 ARG A C 1
ATOM 2098 O O . ARG A 1 270 ? -8.564 6.085 -3.467 1.00 92.62 270 ARG A O 1
ATOM 2105 N N . SER A 1 271 ? -8.643 8.067 -4.546 1.00 94.12 271 SER A N 1
ATOM 2106 C CA . SER A 1 271 ? -9.193 8.859 -3.442 1.00 94.12 271 SER A CA 1
ATOM 2107 C C . SER A 1 271 ? -10.588 8.357 -3.069 1.00 94.12 271 SER A C 1
ATOM 2109 O O . SER A 1 271 ? -10.796 7.998 -1.913 1.00 94.12 271 SER A O 1
ATOM 2111 N N . LEU A 1 272 ? -11.480 8.187 -4.053 1.00 95.19 272 LEU A N 1
ATOM 2112 C CA . LEU A 1 272 ? -12.826 7.627 -3.868 1.00 95.19 272 LEU A CA 1
ATOM 2113 C C . LEU A 1 272 ? -12.784 6.265 -3.164 1.00 95.19 272 LEU A C 1
ATOM 2115 O O . LEU A 1 272 ? -13.348 6.110 -2.083 1.00 95.19 272 LEU A O 1
ATOM 2119 N N . LEU A 1 273 ? -12.033 5.303 -3.712 1.00 94.62 273 LEU A N 1
ATOM 2120 C CA . LEU A 1 273 ? -11.901 3.963 -3.122 1.00 94.62 273 LEU A CA 1
ATOM 2121 C C . LEU A 1 273 ? -11.313 3.993 -1.702 1.00 94.62 273 LEU A C 1
ATOM 2123 O O . LEU A 1 273 ? -11.714 3.208 -0.843 1.00 94.62 273 LEU A O 1
ATOM 2127 N N . SER A 1 274 ? -10.360 4.893 -1.443 1.00 92.50 274 SER A N 1
ATOM 2128 C CA . SER A 1 274 ? -9.775 5.057 -0.113 1.00 92.50 274 SER A CA 1
ATOM 2129 C C . SER A 1 274 ? -10.793 5.606 0.883 1.00 92.50 274 SER A C 1
ATOM 2131 O O . SER A 1 274 ? -10.917 5.074 1.983 1.00 92.50 274 SER A O 1
ATOM 2133 N N . VAL A 1 275 ? -11.529 6.650 0.497 1.00 93.50 275 VAL A N 1
ATOM 2134 C CA . VAL A 1 275 ? -12.566 7.276 1.323 1.00 93.50 275 VAL A CA 1
ATOM 2135 C C . VAL A 1 275 ? -13.682 6.272 1.618 1.00 93.50 275 VAL A C 1
ATOM 2137 O O . VAL A 1 275 ? -14.090 6.144 2.770 1.00 93.50 275 VAL A O 1
ATOM 2140 N N . PHE A 1 276 ? -14.119 5.491 0.626 1.00 93.50 276 PHE A N 1
ATOM 2141 C CA . PHE A 1 276 ? -15.159 4.469 0.806 1.00 93.50 276 PHE A CA 1
ATOM 2142 C C . PHE A 1 276 ? -14.706 3.366 1.758 1.00 93.50 276 PHE A C 1
ATOM 2144 O O . PHE A 1 276 ? -15.469 2.945 2.626 1.00 93.50 276 PHE A O 1
ATOM 2151 N N . GLY A 1 277 ? -13.445 2.937 1.647 1.00 90.69 277 GLY A N 1
ATOM 2152 C CA . GLY A 1 277 ? -12.844 1.984 2.575 1.00 90.69 277 GLY A CA 1
ATOM 2153 C C . GLY A 1 277 ? -12.828 2.501 4.015 1.00 90.69 277 GLY A C 1
ATOM 2154 O O . GLY A 1 277 ? -13.287 1.804 4.919 1.00 90.69 277 GLY A O 1
ATOM 2155 N N . SER A 1 278 ? -12.355 3.734 4.225 1.00 87.94 278 SER A N 1
ATOM 2156 C CA . SER A 1 278 ? -12.264 4.354 5.554 1.00 87.94 278 SER A CA 1
ATOM 2157 C C . SER A 1 278 ? -13.629 4.656 6.179 1.00 87.94 278 SER A C 1
ATOM 2159 O O . SER A 1 278 ? -13.771 4.589 7.397 1.00 87.94 278 SER A O 1
ATOM 2161 N N . LEU A 1 279 ? -14.639 4.966 5.363 1.00 89.50 279 LEU A N 1
ATOM 2162 C CA . LEU A 1 279 ? -15.967 5.384 5.822 1.00 89.50 279 LEU A CA 1
ATOM 2163 C C . LEU A 1 279 ? -17.041 4.304 5.666 1.00 89.50 279 LEU A C 1
ATOM 2165 O O . LEU A 1 279 ? -18.214 4.562 5.925 1.00 89.50 279 LEU A O 1
ATOM 2169 N N . ARG A 1 280 ? -16.651 3.075 5.314 1.00 89.50 280 ARG A N 1
ATOM 2170 C CA . ARG A 1 280 ? -17.547 1.929 5.104 1.00 89.50 280 ARG A CA 1
ATOM 2171 C C . ARG A 1 280 ? -18.635 1.742 6.177 1.00 89.50 280 ARG A C 1
ATOM 2173 O O . ARG A 1 280 ? -19.750 1.400 5.789 1.00 89.50 280 ARG A O 1
ATOM 2180 N N . PRO A 1 281 ? -18.391 1.955 7.490 1.00 85.81 281 PRO A N 1
ATOM 2181 C CA . PRO A 1 281 ? -19.441 1.830 8.510 1.00 85.81 281 PRO A CA 1
ATOM 2182 C C . PRO A 1 281 ? -20.624 2.799 8.336 1.00 85.81 281 PRO A C 1
ATOM 2184 O O . PRO A 1 281 ? -21.721 2.508 8.811 1.00 85.81 281 PRO A O 1
ATOM 2187 N N . TYR A 1 282 ? -20.400 3.927 7.661 1.00 86.00 282 TYR A N 1
ATOM 2188 C CA . TYR A 1 282 ? -21.357 5.018 7.461 1.00 86.00 282 TYR A CA 1
ATOM 2189 C C . TYR A 1 282 ? -22.082 4.952 6.109 1.00 86.00 282 TYR A C 1
ATOM 2191 O O . TYR A 1 282 ? -22.993 5.740 5.851 1.00 86.00 282 TYR A O 1
ATOM 2199 N N . LEU A 1 283 ? -21.691 4.017 5.242 1.00 89.19 283 LEU A N 1
ATOM 2200 C CA . LEU A 1 283 ? -22.181 3.893 3.873 1.00 89.19 283 LEU A CA 1
ATOM 2201 C C . LEU A 1 283 ? -23.123 2.693 3.727 1.00 89.19 283 LEU A C 1
ATOM 2203 O O . LEU A 1 283 ? -23.003 1.676 4.421 1.00 89.19 283 LEU A O 1
ATOM 2207 N N . ARG A 1 284 ? -24.079 2.809 2.806 1.00 86.88 284 ARG A N 1
ATOM 2208 C CA . ARG A 1 284 ? -24.999 1.731 2.442 1.00 86.88 284 ARG A CA 1
ATOM 2209 C C . ARG A 1 284 ? -24.259 0.619 1.699 1.00 86.88 284 ARG A C 1
ATOM 2211 O O . ARG A 1 284 ? -23.492 0.870 0.773 1.00 86.88 284 ARG A O 1
ATOM 2218 N N . LYS A 1 285 ? -24.470 -0.629 2.129 1.00 89.50 285 LYS A N 1
ATOM 2219 C CA . LYS A 1 285 ? -23.755 -1.799 1.587 1.00 89.50 285 LYS A CA 1
ATOM 2220 C C . LYS A 1 285 ? -24.163 -2.113 0.149 1.00 89.50 285 LYS A C 1
ATOM 2222 O O . LYS A 1 285 ? -23.310 -2.493 -0.638 1.00 89.50 285 LYS A O 1
ATOM 2227 N N . ASP A 1 286 ? -25.447 -1.969 -0.153 1.00 89.12 286 ASP A N 1
ATOM 2228 C CA . ASP A 1 286 ? -26.045 -2.148 -1.476 1.00 89.12 286 ASP A CA 1
ATOM 2229 C C . ASP A 1 286 ? -25.512 -1.114 -2.471 1.00 89.12 286 ASP A C 1
ATOM 2231 O O . ASP A 1 286 ? -25.048 -1.486 -3.545 1.00 89.12 286 ASP A O 1
ATOM 2235 N N . TRP A 1 287 ? -25.460 0.159 -2.071 1.00 90.44 287 TRP A N 1
ATOM 2236 C CA . TRP A 1 287 ? -24.856 1.205 -2.895 1.00 90.44 287 TRP A CA 1
ATOM 2237 C C . TRP A 1 287 ? -23.357 0.968 -3.125 1.00 90.44 287 TRP A C 1
ATOM 2239 O O . TRP A 1 287 ? -22.903 0.997 -4.267 1.00 90.44 287 TRP A O 1
ATOM 2249 N N . LEU A 1 288 ? -22.594 0.645 -2.070 1.00 91.69 288 LEU A N 1
ATOM 2250 C CA . LEU A 1 288 ? -21.177 0.291 -2.214 1.00 91.69 288 LEU A CA 1
ATOM 2251 C C . LEU A 1 288 ? -20.983 -0.884 -3.176 1.00 91.69 288 LEU A C 1
ATOM 2253 O O . LEU A 1 288 ? -20.116 -0.819 -4.037 1.00 91.69 288 LEU A O 1
ATOM 2257 N N . ALA A 1 289 ? -21.792 -1.940 -3.067 1.00 91.12 289 ALA A N 1
ATOM 2258 C CA . ALA A 1 289 ? -21.705 -3.100 -3.951 1.00 91.12 289 ALA A CA 1
ATOM 2259 C C . ALA A 1 289 ? -21.979 -2.754 -5.425 1.00 91.12 289 ALA A C 1
ATOM 2261 O O . ALA A 1 289 ? -21.410 -3.401 -6.301 1.00 91.12 289 ALA A O 1
ATOM 2262 N N . ALA A 1 290 ? -22.802 -1.736 -5.690 1.00 90.31 290 ALA A N 1
ATOM 2263 C CA . ALA A 1 290 ? -23.101 -1.267 -7.038 1.00 90.31 290 ALA A CA 1
ATOM 2264 C C . ALA A 1 290 ? -21.982 -0.404 -7.656 1.00 90.31 290 ALA A C 1
ATOM 2266 O O . ALA A 1 290 ? -21.829 -0.421 -8.872 1.00 90.31 290 ALA A O 1
ATOM 2267 N N . VAL A 1 291 ? -21.209 0.341 -6.851 1.00 92.25 291 VAL A N 1
ATOM 2268 C CA . VAL A 1 291 ? -20.209 1.315 -7.350 1.00 92.25 291 VAL A CA 1
ATOM 2269 C C . VAL A 1 291 ? -18.748 0.858 -7.202 1.00 92.25 291 VAL A C 1
ATOM 2271 O O . VAL A 1 291 ? -17.907 1.197 -8.036 1.00 92.25 291 VAL A O 1
ATOM 2274 N N . ASP A 1 292 ? -18.413 0.070 -6.170 1.00 92.50 292 ASP A N 1
ATOM 2275 C CA . ASP A 1 292 ? -17.039 -0.399 -5.915 1.00 92.50 292 ASP A CA 1
ATOM 2276 C C . ASP A 1 292 ? -16.435 -1.172 -7.103 1.00 92.50 292 ASP A C 1
ATOM 2278 O O . ASP A 1 292 ? -15.270 -0.919 -7.430 1.00 92.50 292 ASP A O 1
ATOM 2282 N N . PRO A 1 293 ? -17.151 -2.127 -7.740 1.00 94.31 293 PRO A N 1
ATOM 2283 C CA . PRO A 1 293 ? -16.607 -2.895 -8.859 1.00 94.31 293 PRO A CA 1
ATOM 2284 C C . PRO A 1 293 ? -16.223 -2.004 -10.041 1.00 94.31 293 PRO A C 1
ATOM 2286 O O . PRO A 1 293 ? -15.110 -2.132 -10.555 1.00 94.31 293 PRO A O 1
ATOM 2289 N N . ASP A 1 294 ? -17.090 -1.057 -10.396 1.00 94.19 294 ASP A N 1
ATOM 2290 C CA . ASP A 1 294 ? -16.895 -0.140 -11.520 1.00 94.19 294 ASP A CA 1
ATOM 2291 C C . ASP A 1 294 ? -15.702 0.794 -11.265 1.00 94.19 294 ASP A C 1
ATOM 2293 O O . ASP A 1 294 ? -14.818 0.933 -12.113 1.00 94.19 294 ASP A O 1
ATOM 2297 N N . LEU A 1 295 ? -15.587 1.352 -10.051 1.00 94.56 295 LEU A N 1
ATOM 2298 C CA . LEU A 1 295 ? -14.431 2.164 -9.649 1.00 94.56 295 LEU A CA 1
ATOM 2299 C C . LEU A 1 295 ? -13.118 1.373 -9.672 1.00 94.56 295 LEU A C 1
ATOM 2301 O O . LEU A 1 295 ? -12.075 1.893 -10.080 1.00 94.56 295 LEU A O 1
ATOM 2305 N N . ARG A 1 296 ? -13.139 0.114 -9.218 1.00 94.31 296 ARG A N 1
ATOM 2306 C CA . ARG A 1 296 ? -11.959 -0.766 -9.248 1.00 94.31 296 ARG A CA 1
ATOM 2307 C C . ARG A 1 296 ? -11.572 -1.123 -10.676 1.00 94.31 296 ARG A C 1
ATOM 2309 O O . ARG A 1 296 ? -10.376 -1.136 -10.972 1.00 94.31 296 ARG A O 1
ATOM 2316 N N . ALA A 1 297 ? -12.547 -1.386 -11.544 1.00 93.00 297 ALA A N 1
ATOM 2317 C CA . ALA A 1 297 ? -12.324 -1.654 -12.958 1.00 93.00 297 ALA A CA 1
ATOM 2318 C C . ALA A 1 297 ? -11.698 -0.436 -13.651 1.00 93.00 297 ALA A C 1
ATOM 2320 O O . ALA A 1 297 ? -10.619 -0.567 -14.230 1.00 93.00 297 ALA A O 1
ATOM 2321 N N . ALA A 1 298 ? -12.291 0.751 -13.487 1.00 93.06 298 ALA A N 1
ATOM 2322 C CA . ALA A 1 298 ? -11.767 2.005 -14.025 1.00 93.06 298 ALA A CA 1
ATOM 2323 C C . ALA A 1 298 ? -10.335 2.279 -13.536 1.00 93.06 298 ALA A C 1
ATOM 2325 O O . ALA A 1 298 ? -9.420 2.500 -14.330 1.00 93.06 298 ALA A O 1
ATOM 2326 N N . ARG A 1 299 ? -10.092 2.160 -12.221 1.00 93.06 299 ARG A N 1
ATOM 2327 C CA . ARG A 1 299 ? -8.752 2.343 -11.644 1.00 93.06 299 ARG A CA 1
ATOM 2328 C C . ARG A 1 299 ? -7.740 1.347 -12.213 1.00 93.06 299 ARG A C 1
ATOM 2330 O O . ARG A 1 299 ? -6.591 1.721 -12.430 1.00 93.06 299 ARG A O 1
ATOM 2337 N N . LYS A 1 300 ? -8.126 0.081 -12.395 1.00 91.75 300 LYS A N 1
ATOM 2338 C CA . LYS A 1 300 ? -7.242 -0.965 -12.930 1.00 91.75 300 LYS A CA 1
ATOM 2339 C C . LYS A 1 300 ? -6.881 -0.692 -14.389 1.00 91.75 300 LYS A C 1
ATOM 2341 O O . LYS A 1 300 ? -5.719 -0.845 -14.748 1.00 91.75 300 LYS A O 1
ATOM 2346 N N . LEU A 1 301 ? -7.853 -0.275 -15.201 1.00 90.31 301 LEU A N 1
ATOM 2347 C CA . LEU A 1 301 ? -7.648 0.047 -16.614 1.00 90.31 301 LEU A CA 1
ATOM 2348 C C . LEU A 1 301 ? -6.664 1.210 -16.787 1.00 90.31 301 LEU A C 1
ATOM 2350 O O . LEU A 1 301 ? -5.695 1.074 -17.528 1.00 90.31 301 LEU A O 1
ATOM 2354 N N . LEU A 1 302 ? -6.847 2.298 -16.031 1.00 87.69 302 LEU A N 1
ATOM 2355 C CA . LEU A 1 302 ? -5.934 3.451 -16.057 1.00 87.69 302 LEU A CA 1
ATOM 2356 C C . LEU A 1 302 ? -4.589 3.176 -15.364 1.00 87.69 302 LEU A C 1
ATOM 2358 O O . LEU A 1 302 ? -3.591 3.839 -15.640 1.00 87.69 302 LEU A O 1
ATOM 2362 N N . GLY A 1 303 ? -4.543 2.194 -14.459 1.00 86.94 303 GLY A N 1
ATOM 2363 C CA . GLY A 1 303 ? -3.329 1.805 -13.742 1.00 86.94 303 GLY A CA 1
ATOM 2364 C C . GLY A 1 303 ? -2.211 1.339 -14.672 1.00 86.94 303 GLY A C 1
ATOM 2365 O O . GLY A 1 303 ? -1.069 1.733 -14.468 1.00 86.94 303 GLY A O 1
ATOM 2366 N N . GLY A 1 304 ? -2.553 0.589 -15.727 1.00 86.00 304 GLY A N 1
ATOM 2367 C CA . GLY A 1 304 ? -1.570 0.049 -16.669 1.00 86.00 304 GLY A CA 1
ATOM 2368 C C . GLY A 1 304 ? -0.722 1.124 -17.351 1.00 86.00 304 GLY A C 1
ATOM 2369 O O . GLY A 1 304 ? 0.486 0.953 -17.452 1.00 86.00 304 GLY A O 1
ATOM 2370 N N . VAL A 1 305 ? -1.333 2.248 -17.749 1.00 87.88 305 VAL A N 1
ATOM 2371 C CA . VAL A 1 305 ? -0.619 3.365 -18.393 1.00 87.88 305 VAL A CA 1
ATOM 2372 C C . VAL A 1 305 ? 0.385 3.975 -17.418 1.00 87.88 305 VAL A C 1
ATOM 2374 O O . VAL A 1 305 ? 1.584 4.017 -17.686 1.00 87.88 305 VAL A O 1
ATOM 2377 N N . ARG A 1 306 ? -0.087 4.353 -16.227 1.00 85.88 306 ARG A N 1
ATOM 2378 C CA . ARG A 1 306 ? 0.757 5.051 -15.259 1.00 85.88 306 ARG A CA 1
ATOM 2379 C C . ARG A 1 306 ? 1.863 4.173 -14.677 1.00 85.88 306 ARG A C 1
ATOM 2381 O O . ARG A 1 306 ? 2.928 4.689 -14.357 1.00 85.88 306 ARG A O 1
ATOM 2388 N N . ASP A 1 307 ? 1.624 2.876 -14.511 1.00 88.88 307 ASP A N 1
ATOM 2389 C CA . ASP A 1 307 ? 2.661 1.961 -14.034 1.00 88.88 307 ASP A CA 1
ATOM 2390 C C . ASP A 1 307 ? 3.788 1.844 -15.079 1.00 88.88 307 ASP A C 1
ATOM 2392 O O . ASP A 1 307 ? 4.962 1.876 -14.713 1.00 88.88 307 ASP A O 1
ATOM 2396 N N . THR A 1 308 ? 3.455 1.823 -16.378 1.00 91.19 308 THR A N 1
ATOM 2397 C CA . THR A 1 308 ? 4.465 1.880 -17.449 1.00 91.19 308 THR A CA 1
ATOM 2398 C C . THR A 1 308 ? 5.166 3.237 -17.553 1.00 91.19 308 THR A C 1
ATOM 2400 O O . THR A 1 308 ? 6.381 3.250 -17.726 1.00 91.19 308 THR A O 1
ATOM 2403 N N . ASP A 1 309 ? 4.459 4.362 -17.383 1.00 90.25 309 ASP A N 1
ATOM 2404 C CA . ASP A 1 309 ? 5.065 5.707 -17.401 1.00 90.25 309 ASP A CA 1
ATOM 2405 C C . ASP A 1 309 ? 6.116 5.873 -16.301 1.00 90.25 309 ASP A C 1
ATOM 2407 O O . ASP A 1 309 ? 7.219 6.350 -16.555 1.00 90.25 309 ASP A O 1
ATOM 2411 N N . VAL A 1 310 ? 5.799 5.427 -15.079 1.00 90.81 310 VAL A N 1
ATOM 2412 C CA . VAL A 1 310 ? 6.728 5.495 -13.939 1.00 90.81 310 VAL A CA 1
ATOM 2413 C C . VAL A 1 310 ? 7.982 4.663 -14.208 1.00 90.81 310 VAL A C 1
ATOM 2415 O O . VAL A 1 310 ? 9.090 5.129 -13.957 1.00 90.81 310 VAL A O 1
ATOM 2418 N N . LEU A 1 311 ? 7.829 3.452 -14.752 1.00 93.69 311 LEU A N 1
ATOM 2419 C CA . LEU A 1 311 ? 8.966 2.589 -15.083 1.00 93.69 311 LEU A CA 1
ATOM 2420 C C . LEU A 1 311 ? 9.839 3.174 -16.202 1.00 93.69 311 LEU A C 1
ATOM 2422 O O . LEU A 1 311 ? 11.063 3.140 -16.100 1.00 93.69 311 LEU A O 1
ATOM 2426 N N . LEU A 1 312 ? 9.228 3.732 -17.251 1.00 93.50 312 LEU A N 1
ATOM 2427 C CA . LEU A 1 312 ? 9.954 4.417 -18.326 1.00 93.50 312 LEU A CA 1
ATOM 2428 C C . LEU A 1 312 ? 10.704 5.647 -17.794 1.00 93.50 312 LEU A C 1
ATOM 2430 O O . LEU A 1 312 ? 11.859 5.858 -18.163 1.00 93.50 312 LEU A O 1
ATOM 2434 N N . GLY A 1 313 ? 10.084 6.405 -16.884 1.00 91.44 313 GLY A N 1
ATOM 2435 C CA . GLY A 1 313 ? 10.725 7.500 -16.156 1.00 91.44 313 GLY A CA 1
ATOM 2436 C C . GLY A 1 313 ? 11.958 7.038 -15.376 1.00 91.44 313 GLY A C 1
ATOM 2437 O O . GLY A 1 313 ? 13.025 7.609 -15.550 1.00 91.44 313 GLY A O 1
ATOM 2438 N N . HIS A 1 314 ? 11.860 5.941 -14.621 1.00 91.81 314 HIS A N 1
ATOM 2439 C CA . HIS A 1 314 ? 13.002 5.383 -13.886 1.00 91.81 314 HIS A CA 1
ATOM 2440 C C . HIS A 1 314 ? 14.167 4.954 -14.790 1.00 91.81 314 HIS A C 1
ATOM 2442 O O . HIS A 1 314 ? 15.325 5.132 -14.420 1.00 91.81 314 HIS A O 1
ATOM 2448 N N . ILE A 1 315 ? 13.889 4.366 -15.960 1.00 93.75 315 ILE A N 1
ATOM 2449 C CA . ILE A 1 315 ? 14.942 4.002 -16.926 1.00 93.75 315 ILE A CA 1
ATOM 2450 C C . ILE A 1 315 ? 15.630 5.262 -17.460 1.00 93.75 315 ILE A C 1
ATOM 2452 O O . ILE A 1 315 ? 16.854 5.287 -17.593 1.00 93.75 315 ILE A O 1
ATOM 2456 N N . ARG A 1 316 ? 14.854 6.313 -17.744 1.00 92.06 316 ARG A N 1
ATOM 2457 C CA . ARG A 1 316 ? 15.394 7.609 -18.163 1.00 92.06 316 ARG A CA 1
ATOM 2458 C C . ARG A 1 316 ? 16.281 8.215 -17.076 1.00 92.06 316 ARG A C 1
ATOM 2460 O O . ARG A 1 316 ? 17.389 8.640 -17.384 1.00 92.06 316 ARG A O 1
ATOM 2467 N N . ASP A 1 317 ? 15.826 8.213 -15.828 1.00 91.00 317 ASP A N 1
ATOM 2468 C CA . ASP A 1 317 ? 16.577 8.775 -14.701 1.00 91.00 317 ASP A CA 1
ATOM 2469 C C . ASP A 1 317 ? 17.889 8.006 -14.468 1.00 91.00 317 ASP A C 1
ATOM 2471 O O . ASP A 1 317 ? 18.937 8.617 -14.264 1.00 91.00 317 ASP A O 1
ATOM 2475 N N . TYR A 1 318 ? 17.869 6.675 -14.606 1.00 90.50 318 TYR A N 1
ATOM 2476 C CA . TYR A 1 318 ? 19.080 5.850 -14.585 1.00 90.50 318 TYR A CA 1
ATOM 2477 C C . TYR A 1 318 ? 20.051 6.203 -15.717 1.00 90.50 318 TYR A C 1
ATOM 2479 O O . TYR A 1 318 ? 21.254 6.301 -15.484 1.00 90.50 318 TYR A O 1
ATOM 2487 N N . ALA A 1 319 ? 19.560 6.387 -16.942 1.00 89.62 319 ALA A N 1
ATOM 2488 C CA . ALA A 1 319 ? 20.403 6.694 -18.098 1.00 89.62 319 ALA A CA 1
ATOM 2489 C C . ALA A 1 319 ? 21.042 8.089 -18.019 1.00 89.62 319 ALA A C 1
ATOM 2491 O O . ALA A 1 319 ? 22.150 8.284 -18.507 1.00 89.62 319 ALA A O 1
ATOM 2492 N N . LEU A 1 320 ? 20.360 9.046 -17.387 1.00 88.25 320 LEU A N 1
ATOM 2493 C CA . LEU A 1 320 ? 20.840 10.418 -17.206 1.00 88.25 320 LEU A CA 1
ATOM 2494 C C . LEU A 1 320 ? 21.651 10.611 -15.913 1.00 88.25 320 LEU A C 1
ATOM 2496 O O . LEU A 1 320 ? 22.013 11.743 -15.582 1.00 88.25 320 LEU A O 1
ATOM 2500 N N . ARG A 1 321 ? 21.928 9.534 -15.164 1.00 86.19 321 ARG A N 1
ATOM 2501 C CA . ARG A 1 321 ? 22.664 9.621 -13.900 1.00 86.19 321 ARG A CA 1
ATOM 2502 C C . ARG A 1 321 ? 24.102 10.119 -14.128 1.00 86.19 321 ARG A C 1
ATOM 2504 O O . ARG A 1 321 ? 24.737 9.711 -15.102 1.00 86.19 321 ARG A O 1
ATOM 2511 N N . PRO A 1 322 ? 24.667 10.929 -13.217 1.00 75.75 322 PRO A N 1
ATOM 2512 C CA . PRO A 1 322 ? 26.085 11.268 -13.262 1.00 75.75 322 PRO A CA 1
ATOM 2513 C C . PRO A 1 322 ? 26.934 10.004 -13.061 1.00 75.75 322 PRO A C 1
ATOM 2515 O O . PRO A 1 322 ? 26.812 9.337 -12.034 1.00 75.75 322 PRO A O 1
ATOM 2518 N N . VAL A 1 323 ? 27.791 9.666 -14.027 1.00 66.69 323 VAL A N 1
ATOM 2519 C CA . VAL A 1 323 ? 28.758 8.566 -13.888 1.00 66.69 323 VAL A CA 1
ATOM 2520 C C . VAL A 1 323 ? 30.043 9.129 -13.260 1.00 66.69 323 VAL A C 1
ATOM 2522 O O . VAL A 1 323 ? 30.561 10.123 -13.774 1.00 66.69 323 VAL A O 1
ATOM 2525 N N . PRO A 1 324 ? 30.566 8.557 -12.156 1.00 54.16 324 PRO A N 1
ATOM 2526 C CA . PRO A 1 324 ? 31.832 9.001 -11.574 1.00 54.16 324 PRO A CA 1
ATOM 2527 C C . PRO A 1 324 ? 32.984 8.852 -12.583 1.00 54.16 324 PRO A C 1
ATOM 2529 O O . PRO A 1 324 ? 33.042 7.876 -13.335 1.00 54.16 324 PRO A O 1
ATOM 2532 N N . ALA A 1 325 ? 33.885 9.842 -12.606 1.00 48.44 325 ALA A N 1
ATOM 2533 C CA . ALA A 1 325 ? 34.934 10.022 -13.621 1.00 48.44 325 ALA A CA 1
ATOM 2534 C C . ALA A 1 325 ? 35.834 8.784 -13.819 1.00 48.44 325 ALA A C 1
ATOM 2536 O O . ALA A 1 325 ? 36.365 8.553 -14.903 1.00 48.44 325 ALA A O 1
ATOM 2537 N N . ASP A 1 326 ? 35.940 7.959 -12.786 1.00 45.28 326 ASP A N 1
ATOM 2538 C CA . ASP A 1 326 ? 36.782 6.775 -12.674 1.00 45.28 326 ASP A CA 1
ATOM 2539 C C . ASP A 1 326 ? 36.323 5.638 -13.614 1.00 45.28 326 ASP A C 1
ATOM 2541 O O . ASP A 1 326 ? 37.137 4.833 -14.064 1.00 45.28 326 ASP A O 1
ATOM 2545 N N . ALA A 1 327 ? 35.027 5.588 -13.956 1.00 45.78 327 ALA A N 1
ATOM 2546 C CA . ALA A 1 327 ? 34.440 4.588 -14.857 1.00 45.78 327 ALA A CA 1
ATOM 2547 C C . ALA A 1 327 ? 34.413 5.033 -16.335 1.00 45.78 327 ALA A C 1
ATOM 2549 O O . ALA A 1 327 ? 34.236 4.209 -17.231 1.00 45.78 327 ALA A O 1
ATOM 2550 N N . ALA A 1 328 ? 34.634 6.322 -16.617 1.00 44.28 328 ALA A N 1
ATOM 2551 C CA . ALA A 1 328 ? 34.604 6.890 -17.971 1.00 44.28 328 ALA A CA 1
ATOM 2552 C C . ALA A 1 328 ? 35.869 6.585 -18.808 1.00 44.28 328 ALA A C 1
ATOM 2554 O O . ALA A 1 328 ? 35.964 6.987 -19.969 1.00 44.28 328 ALA A O 1
ATOM 2555 N N . GLY A 1 329 ? 36.837 5.855 -18.243 1.00 38.22 329 GLY A N 1
ATOM 2556 C CA . GLY A 1 329 ? 38.173 5.641 -18.810 1.00 38.22 329 GLY A CA 1
ATOM 2557 C C . GLY A 1 329 ? 38.273 4.768 -20.067 1.00 38.22 329 GLY A C 1
ATOM 2558 O O . GLY A 1 329 ? 39.383 4.557 -20.544 1.00 38.22 329 GLY A O 1
ATOM 2559 N N . THR A 1 330 ? 37.175 4.250 -20.628 1.00 39.31 330 THR A N 1
ATOM 2560 C CA . THR A 1 330 ? 37.242 3.381 -21.827 1.00 39.31 330 THR A CA 1
ATOM 2561 C C . THR A 1 330 ? 36.276 3.724 -22.964 1.00 39.31 330 THR A C 1
ATOM 2563 O O . THR A 1 330 ? 36.389 3.126 -24.029 1.00 39.31 330 THR A O 1
ATOM 2566 N N . ALA A 1 331 ? 35.391 4.720 -22.814 1.00 38.84 331 ALA A N 1
ATOM 2567 C CA . ALA A 1 331 ? 34.426 5.090 -23.865 1.00 38.84 331 ALA A CA 1
ATOM 2568 C C . ALA A 1 331 ? 34.584 6.522 -24.418 1.00 38.84 331 ALA A C 1
ATOM 2570 O O . ALA A 1 331 ? 33.886 6.899 -25.358 1.00 38.84 331 ALA A O 1
ATOM 2571 N N . ALA A 1 332 ? 35.515 7.326 -23.894 1.00 38.22 332 ALA A N 1
ATOM 2572 C CA . ALA A 1 332 ? 35.775 8.679 -24.387 1.00 38.22 332 ALA A CA 1
ATOM 2573 C C . ALA A 1 332 ? 36.681 8.671 -25.637 1.00 38.22 332 ALA A C 1
ATOM 2575 O O . ALA A 1 332 ? 37.810 9.152 -25.615 1.00 38.22 332 ALA A O 1
ATOM 2576 N N . ALA A 1 333 ? 36.184 8.113 -26.741 1.00 38.91 333 ALA A N 1
ATOM 2577 C CA . ALA A 1 333 ? 36.804 8.238 -28.059 1.00 38.91 333 ALA A CA 1
ATOM 2578 C C . ALA A 1 333 ? 35.743 8.386 -29.158 1.00 38.91 333 ALA A C 1
ATOM 2580 O O . ALA A 1 333 ? 35.703 7.596 -30.094 1.00 38.91 333 ALA A O 1
ATOM 2581 N N . SER A 1 334 ? 34.844 9.369 -29.033 1.00 38.66 334 SER A N 1
ATOM 2582 C CA . SER A 1 334 ? 34.277 10.131 -30.166 1.00 38.66 334 SER A CA 1
ATOM 2583 C C . SER A 1 334 ? 33.186 11.103 -29.699 1.00 38.66 334 SER A C 1
ATOM 2585 O O . SER A 1 334 ? 32.124 10.694 -29.250 1.00 38.66 334 SER A O 1
ATOM 2587 N N . GLY A 1 335 ? 33.440 12.405 -29.866 1.00 40.25 335 GLY A N 1
ATOM 2588 C CA . GLY A 1 335 ? 32.423 13.460 -29.791 1.00 40.25 335 GLY A CA 1
ATOM 2589 C C . GLY A 1 335 ? 32.494 14.331 -28.538 1.00 40.25 335 GLY A C 1
ATOM 2590 O O . GLY A 1 335 ? 31.929 14.000 -27.503 1.00 40.25 335 GLY A O 1
ATOM 2591 N N . GLN A 1 336 ? 33.143 15.492 -28.655 1.00 39.47 336 GLN A N 1
ATOM 2592 C CA . GLN A 1 336 ? 32.971 16.596 -27.709 1.00 39.47 336 GLN A CA 1
ATOM 2593 C C . GLN A 1 336 ? 31.514 17.081 -27.777 1.00 39.47 336 GLN A C 1
ATOM 2595 O O . GLN A 1 336 ? 31.083 17.611 -28.802 1.00 39.47 336 GLN A O 1
ATOM 2600 N N . ALA A 1 337 ? 30.748 16.880 -26.704 1.00 42.41 337 ALA A N 1
ATOM 2601 C CA . ALA A 1 337 ? 29.443 17.511 -26.545 1.00 42.41 337 ALA A CA 1
ATOM 2602 C C . ALA A 1 337 ? 29.637 19.009 -26.222 1.00 42.41 337 ALA A C 1
ATOM 2604 O O . ALA A 1 337 ? 30.523 19.338 -25.430 1.00 42.41 337 ALA A O 1
ATOM 2605 N N . PRO A 1 338 ? 28.849 19.923 -26.815 1.00 42.00 338 PRO A N 1
ATOM 2606 C CA . PRO A 1 338 ? 28.953 21.351 -26.535 1.00 42.00 338 PRO A CA 1
ATOM 2607 C C . PRO A 1 338 ? 28.585 21.655 -25.074 1.00 42.00 338 PRO A C 1
ATOM 2609 O O . PRO A 1 338 ? 27.565 21.180 -24.567 1.00 42.00 338 PRO A O 1
ATOM 2612 N N . GLU A 1 339 ? 29.416 22.459 -24.406 1.00 37.62 339 GLU A N 1
ATOM 2613 C CA . GLU A 1 339 ? 29.186 22.943 -23.041 1.00 37.62 339 GLU A CA 1
ATOM 2614 C C . GLU A 1 339 ? 27.821 23.646 -22.940 1.00 37.62 339 GLU A C 1
ATOM 2616 O O . GLU A 1 339 ? 27.559 24.632 -23.627 1.00 37.62 339 GLU A O 1
ATOM 2621 N N . GLY A 1 340 ? 26.940 23.126 -22.078 1.00 49.75 340 GLY A N 1
ATOM 2622 C CA . GLY A 1 340 ? 25.643 23.734 -21.752 1.00 49.75 340 GLY A CA 1
ATOM 2623 C C . GLY A 1 340 ? 24.398 23.021 -22.295 1.00 49.75 340 GLY A C 1
ATOM 2624 O O . GLY A 1 340 ? 23.287 23.414 -21.939 1.00 49.75 340 GLY A O 1
ATOM 2625 N N . ALA A 1 341 ? 24.533 21.962 -23.101 1.00 52.75 341 ALA A N 1
ATOM 2626 C CA . ALA A 1 341 ? 23.384 21.149 -23.507 1.00 52.75 341 ALA A CA 1
ATOM 2627 C C . ALA A 1 341 ? 23.017 20.136 -22.406 1.00 52.75 341 ALA A C 1
ATOM 2629 O O . ALA A 1 341 ? 23.839 19.305 -22.020 1.00 52.75 341 ALA A O 1
ATOM 2630 N N . ALA A 1 342 ? 21.779 20.186 -21.902 1.00 57.53 342 ALA A N 1
ATOM 2631 C CA . ALA A 1 342 ? 21.270 19.161 -20.993 1.00 57.53 342 ALA A CA 1
ATOM 2632 C C . ALA A 1 342 ? 21.353 17.779 -21.673 1.00 57.53 342 ALA A C 1
ATOM 2634 O O . ALA A 1 342 ? 20.997 17.673 -22.853 1.00 57.53 342 ALA A O 1
ATOM 2635 N N . PRO A 1 343 ? 21.814 16.726 -20.974 1.00 66.00 343 PRO A N 1
ATOM 2636 C CA . PRO A 1 343 ? 21.937 15.403 -21.568 1.00 66.00 343 PRO A CA 1
ATOM 2637 C C . PRO A 1 343 ? 20.560 14.926 -22.045 1.00 66.00 343 PRO A C 1
ATOM 2639 O O . PRO A 1 343 ? 19.605 14.840 -21.271 1.00 66.00 343 PRO A O 1
ATOM 2642 N N . LEU A 1 344 ? 20.444 14.669 -23.349 1.00 79.19 344 LEU A N 1
ATOM 2643 C CA . LEU A 1 344 ? 19.210 14.197 -23.965 1.00 79.19 344 LEU A CA 1
ATOM 2644 C C . LEU A 1 344 ? 19.158 12.673 -23.874 1.00 79.19 344 LEU A C 1
ATOM 2646 O O . LEU A 1 344 ? 20.074 11.992 -24.326 1.00 79.19 344 LEU A O 1
ATOM 2650 N N . PHE A 1 345 ? 18.067 12.136 -23.332 1.00 86.62 345 PHE A N 1
ATOM 2651 C CA . PHE A 1 345 ? 17.865 10.692 -23.263 1.00 86.62 345 PHE A CA 1
ATOM 2652 C C . PHE A 1 345 ? 17.660 10.089 -24.657 1.00 86.62 345 PHE A C 1
ATOM 2654 O O . PHE A 1 345 ? 16.727 10.463 -25.372 1.00 86.62 345 PHE A O 1
ATOM 2661 N N . ARG A 1 346 ? 18.500 9.111 -25.002 1.00 85.44 346 ARG A N 1
ATOM 2662 C CA . ARG A 1 346 ? 18.444 8.350 -26.250 1.00 85.44 346 ARG A CA 1
ATOM 2663 C C . ARG A 1 346 ? 18.348 6.851 -25.944 1.00 85.44 346 ARG A C 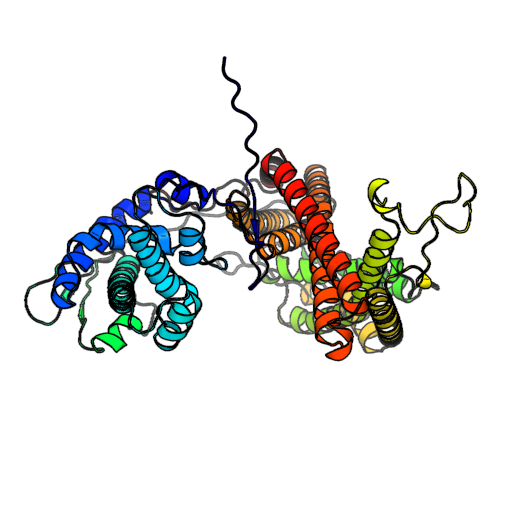1
ATOM 2665 O O . ARG A 1 346 ? 19.255 6.305 -25.318 1.00 85.44 346 ARG A O 1
ATOM 2672 N N . PRO A 1 347 ? 17.270 6.154 -26.350 1.00 85.38 347 PRO A N 1
ATOM 2673 C CA . PRO A 1 347 ? 17.114 4.721 -26.084 1.00 85.38 347 PRO A CA 1
ATOM 2674 C C . PRO A 1 347 ? 18.242 3.849 -26.658 1.00 85.38 347 PRO A C 1
ATOM 2676 O O . PRO A 1 347 ? 18.512 2.766 -26.139 1.00 85.38 347 PRO A O 1
ATOM 2679 N N . GLU A 1 348 ? 18.893 4.298 -27.730 1.00 85.00 348 GLU A N 1
ATOM 2680 C CA . GLU A 1 348 ? 20.067 3.660 -28.326 1.00 85.00 348 GLU A CA 1
ATOM 2681 C C . GLU A 1 348 ? 21.285 3.624 -27.393 1.00 85.00 348 GLU A C 1
ATOM 2683 O O . GLU A 1 348 ? 22.056 2.669 -27.472 1.00 85.00 348 GLU A O 1
ATOM 2688 N N . ASP A 1 349 ? 21.403 4.555 -26.446 1.00 85.31 349 ASP A N 1
ATOM 2689 C CA . ASP A 1 349 ? 22.520 4.604 -25.493 1.00 85.31 349 ASP A CA 1
ATOM 2690 C C . ASP A 1 349 ? 22.334 3.615 -24.327 1.00 85.31 349 ASP A C 1
ATOM 2692 O O . ASP A 1 349 ? 23.259 3.347 -23.561 1.00 85.31 349 ASP A O 1
ATOM 2696 N N . LEU A 1 350 ? 21.141 3.019 -24.193 1.00 87.75 350 LEU A N 1
ATOM 2697 C CA . LEU A 1 350 ? 20.880 1.998 -23.182 1.00 87.75 350 LEU A CA 1
ATOM 2698 C C . LEU A 1 350 ? 21.627 0.690 -23.501 1.00 87.75 350 LEU A C 1
ATOM 2700 O O . LEU A 1 350 ? 21.626 0.260 -24.665 1.00 87.75 350 LEU A O 1
ATOM 2704 N N . PRO A 1 351 ? 22.136 -0.021 -22.472 1.00 88.31 351 PRO A N 1
ATOM 2705 C CA . PRO A 1 351 ? 22.592 -1.400 -22.608 1.00 88.31 351 PRO A CA 1
ATOM 2706 C C . PRO A 1 351 ? 21.529 -2.268 -23.283 1.00 88.31 351 PRO A C 1
ATOM 2708 O O . PRO A 1 351 ? 20.331 -2.091 -23.051 1.00 88.31 351 PRO A O 1
ATOM 2711 N N . ALA A 1 352 ? 21.948 -3.222 -24.112 1.00 85.50 352 ALA A N 1
ATOM 2712 C CA . ALA A 1 352 ? 21.045 -3.939 -25.011 1.00 85.50 352 ALA A CA 1
ATOM 2713 C C . ALA A 1 352 ? 19.884 -4.659 -24.284 1.00 85.50 352 ALA A C 1
ATOM 2715 O O . ALA A 1 352 ? 18.733 -4.562 -24.727 1.00 85.50 352 ALA A O 1
ATOM 2716 N N . GLY A 1 353 ? 20.130 -5.258 -23.113 1.00 85.75 353 GLY A N 1
ATOM 2717 C CA . GLY A 1 353 ? 19.069 -5.829 -22.274 1.00 85.75 353 GLY A CA 1
ATOM 2718 C C . GLY A 1 353 ? 18.075 -4.789 -21.742 1.00 85.75 353 GLY A C 1
ATOM 2719 O O . GLY A 1 353 ? 16.859 -4.990 -21.819 1.00 85.75 353 GLY A O 1
ATOM 2720 N N . LEU A 1 354 ? 18.568 -3.642 -21.264 1.00 89.62 354 LEU A N 1
ATOM 2721 C CA . LEU A 1 354 ? 17.735 -2.548 -20.756 1.00 89.62 354 LEU A CA 1
ATOM 2722 C C . LEU A 1 354 ? 16.946 -1.859 -21.880 1.00 89.62 354 LEU A C 1
ATOM 2724 O O . LEU A 1 354 ? 15.775 -1.520 -21.701 1.00 89.62 354 LEU A O 1
ATOM 2728 N N . ARG A 1 355 ? 17.537 -1.740 -23.073 1.00 91.75 355 ARG A N 1
ATOM 2729 C CA . ARG A 1 355 ? 16.858 -1.291 -24.296 1.00 91.75 355 ARG A CA 1
ATOM 2730 C C . ARG A 1 355 ? 15.700 -2.221 -24.663 1.00 91.75 355 ARG A C 1
ATOM 2732 O O . ARG A 1 355 ? 14.617 -1.752 -25.018 1.00 91.75 355 ARG A O 1
ATOM 2739 N N . GLY A 1 356 ? 15.902 -3.535 -24.536 1.00 90.88 356 GLY A N 1
ATOM 2740 C CA . GLY A 1 356 ? 14.863 -4.549 -24.731 1.00 90.88 356 GLY A CA 1
ATOM 2741 C C . GLY A 1 356 ? 13.686 -4.388 -23.764 1.00 90.88 356 GLY A C 1
ATOM 2742 O O . GLY A 1 356 ? 12.525 -4.399 -24.192 1.00 90.88 356 GLY A O 1
ATOM 2743 N N . LEU A 1 357 ? 13.978 -4.158 -22.481 1.00 92.88 357 LEU A N 1
ATOM 2744 C CA . LEU A 1 357 ? 12.966 -3.854 -21.469 1.00 92.88 357 LEU A CA 1
ATOM 2745 C C . LEU A 1 357 ? 12.219 -2.550 -21.785 1.00 92.88 357 LEU A C 1
ATOM 2747 O O . LEU A 1 357 ? 10.988 -2.554 -21.810 1.00 92.88 357 LEU A O 1
ATOM 2751 N N . HIS A 1 358 ? 12.937 -1.465 -22.087 1.00 95.00 358 HIS A N 1
ATOM 2752 C CA . HIS A 1 358 ? 12.350 -0.174 -22.456 1.00 95.00 358 HIS A CA 1
ATOM 2753 C C . HIS A 1 358 ? 11.380 -0.312 -23.643 1.00 95.00 358 HIS A C 1
ATOM 2755 O O . HIS A 1 358 ? 10.243 0.159 -23.587 1.00 95.00 358 HIS A O 1
ATOM 2761 N N . ALA A 1 359 ? 11.775 -1.039 -24.693 1.00 93.56 359 ALA A N 1
ATOM 2762 C CA . ALA A 1 359 ? 10.913 -1.302 -25.844 1.00 93.56 359 ALA A CA 1
ATOM 2763 C C . ALA A 1 359 ? 9.673 -2.146 -25.488 1.00 93.56 359 ALA A C 1
ATOM 2765 O O . ALA A 1 359 ? 8.598 -1.932 -26.051 1.00 93.56 359 ALA A O 1
ATOM 2766 N N . SER A 1 360 ? 9.794 -3.103 -24.558 1.00 93.69 360 SER A N 1
ATOM 2767 C CA . SER A 1 360 ? 8.642 -3.863 -24.047 1.00 93.69 360 SER A CA 1
ATOM 2768 C C . SER A 1 360 ? 7.650 -2.959 -23.323 1.00 93.69 360 SER A C 1
ATOM 2770 O O . SER A 1 360 ? 6.459 -2.995 -23.630 1.00 93.69 360 SER A O 1
ATOM 2772 N N . LEU A 1 361 ? 8.145 -2.103 -22.428 1.00 95.06 361 LEU A N 1
ATOM 2773 C CA . LEU A 1 361 ? 7.322 -1.166 -21.664 1.00 95.06 361 LEU A CA 1
ATOM 2774 C C . LEU A 1 361 ? 6.608 -0.157 -22.570 1.00 95.06 361 LEU A C 1
ATOM 2776 O O . LEU A 1 361 ? 5.436 0.124 -22.348 1.00 95.06 361 LEU A O 1
ATOM 2780 N N . GLN A 1 362 ? 7.255 0.322 -23.637 1.00 95.06 362 GLN A N 1
ATOM 2781 C CA . GLN A 1 362 ? 6.614 1.184 -24.641 1.00 95.06 362 GLN A CA 1
ATOM 2782 C C . GLN A 1 362 ? 5.430 0.494 -25.343 1.00 95.06 362 GLN A C 1
ATOM 2784 O O . GLN A 1 362 ? 4.367 1.093 -25.512 1.00 95.06 362 GLN A O 1
ATOM 2789 N N . ARG A 1 363 ? 5.564 -0.789 -25.712 1.00 95.44 363 ARG A N 1
ATOM 2790 C CA . ARG A 1 363 ? 4.454 -1.562 -26.307 1.00 95.44 363 ARG A CA 1
ATOM 2791 C C . ARG A 1 363 ? 3.315 -1.801 -25.314 1.00 95.44 363 ARG A C 1
ATOM 2793 O O . ARG A 1 363 ? 2.140 -1.703 -25.678 1.00 95.44 363 ARG A O 1
ATOM 2800 N N . GLU A 1 364 ? 3.655 -2.107 -24.064 1.00 94.44 364 GLU A N 1
ATOM 2801 C CA . GLU A 1 364 ? 2.680 -2.266 -22.981 1.00 94.44 364 GLU A CA 1
ATOM 2802 C C . GLU A 1 364 ? 1.921 -0.959 -22.727 1.00 94.44 364 GLU A C 1
ATOM 2804 O O . GLU A 1 364 ? 0.689 -0.973 -22.670 1.00 94.44 364 GLU A O 1
ATOM 2809 N N . ARG A 1 365 ? 2.634 0.173 -22.692 1.00 94.44 365 ARG A N 1
ATOM 2810 C CA . ARG A 1 365 ? 2.067 1.519 -22.568 1.00 94.44 365 ARG A CA 1
ATOM 2811 C C . ARG A 1 365 ? 1.090 1.829 -23.697 1.00 94.44 365 ARG A C 1
ATOM 2813 O O . ARG A 1 365 ? -0.036 2.233 -23.425 1.00 94.44 365 ARG A O 1
ATOM 2820 N N . ALA A 1 366 ? 1.475 1.588 -24.952 1.00 94.38 366 ALA A N 1
ATOM 2821 C CA . ALA A 1 366 ? 0.603 1.806 -26.109 1.00 94.38 366 ALA A CA 1
ATOM 2822 C C . ALA A 1 366 ? -0.689 0.972 -26.023 1.00 94.38 366 ALA A C 1
ATOM 2824 O O . ALA A 1 366 ? -1.789 1.476 -26.254 1.00 94.38 366 ALA A O 1
ATOM 2825 N N . THR A 1 367 ? -0.574 -0.292 -25.604 1.00 94.75 367 THR A N 1
ATOM 2826 C CA . THR A 1 367 ? -1.733 -1.173 -25.387 1.00 94.75 367 THR A CA 1
ATOM 2827 C C . THR A 1 367 ? -2.623 -0.667 -24.249 1.00 94.75 367 THR A C 1
ATOM 2829 O O . THR A 1 367 ? -3.852 -0.713 -24.342 1.00 94.75 367 THR A O 1
ATOM 2832 N N . ALA A 1 368 ? -2.023 -0.187 -23.159 1.00 93.19 368 ALA A N 1
ATOM 2833 C CA . ALA A 1 368 ? -2.750 0.366 -22.025 1.00 93.19 368 ALA A CA 1
ATOM 2834 C C . ALA A 1 368 ? -3.479 1.669 -22.393 1.00 93.19 368 ALA A C 1
ATOM 2836 O O . ALA A 1 368 ? -4.634 1.837 -22.006 1.00 93.19 368 ALA A O 1
ATOM 2837 N N . LEU A 1 369 ? -2.860 2.539 -23.199 1.00 93.56 369 LEU A N 1
ATOM 2838 C CA . LEU A 1 369 ? -3.476 3.767 -23.708 1.00 93.56 369 LEU A CA 1
ATOM 2839 C C . LEU A 1 369 ? -4.691 3.467 -24.587 1.00 93.56 369 LEU A C 1
ATOM 2841 O O . LEU A 1 369 ? -5.750 4.056 -24.384 1.00 93.56 369 LEU A O 1
ATOM 2845 N N . ALA A 1 370 ? -4.587 2.489 -25.492 1.00 93.81 370 ALA A N 1
ATOM 2846 C CA . ALA A 1 370 ? -5.722 2.061 -26.309 1.00 93.81 370 ALA A CA 1
ATOM 2847 C C . ALA A 1 370 ? -6.900 1.565 -25.447 1.00 93.81 370 ALA A C 1
ATOM 2849 O O . ALA A 1 370 ? -8.059 1.890 -25.710 1.00 93.81 370 ALA A O 1
ATOM 2850 N N . ARG A 1 371 ? -6.613 0.823 -24.368 1.00 93.44 371 ARG A N 1
ATOM 2851 C CA . ARG A 1 371 ? -7.635 0.371 -23.405 1.00 93.44 371 ARG A CA 1
ATOM 2852 C C . ARG A 1 371 ? -8.243 1.526 -22.609 1.00 93.44 371 ARG A C 1
ATOM 2854 O O . ARG A 1 371 ? -9.448 1.510 -22.372 1.00 93.44 371 ARG A O 1
ATOM 2861 N N . ALA A 1 372 ? -7.438 2.505 -22.198 1.00 92.88 372 ALA A N 1
ATOM 2862 C CA . ALA A 1 372 ? -7.913 3.697 -21.498 1.00 92.88 372 ALA A CA 1
ATOM 2863 C C . ALA A 1 372 ? -8.852 4.528 -22.389 1.00 92.88 372 ALA A C 1
ATOM 2865 O O . ALA A 1 372 ? -9.949 4.877 -21.956 1.00 92.88 372 ALA A O 1
ATOM 2866 N N . ALA A 1 373 ? -8.476 4.741 -23.653 1.00 93.19 373 ALA A N 1
ATOM 2867 C CA . ALA A 1 373 ? -9.304 5.430 -24.641 1.00 93.19 373 ALA A CA 1
ATOM 2868 C C . ALA A 1 373 ? -10.651 4.719 -24.859 1.00 93.19 373 ALA A C 1
ATOM 2870 O O . ALA A 1 373 ? -11.710 5.340 -24.769 1.00 93.19 373 ALA A O 1
ATOM 2871 N N . ALA A 1 374 ? -10.623 3.396 -25.058 1.00 94.31 374 ALA A N 1
ATOM 2872 C CA . ALA A 1 374 ? -11.840 2.595 -25.193 1.00 94.31 374 ALA A CA 1
ATOM 2873 C C . ALA A 1 374 ? -12.726 2.666 -23.936 1.00 94.31 374 ALA A C 1
ATOM 2875 O O . ALA A 1 374 ? -13.950 2.722 -24.040 1.00 94.31 374 ALA A O 1
ATOM 2876 N N . HIS A 1 375 ? -12.122 2.697 -22.744 1.00 93.88 375 HIS A N 1
ATOM 2877 C CA . HIS A 1 375 ? -12.859 2.825 -21.492 1.00 93.88 375 HIS A CA 1
ATOM 2878 C C . HIS A 1 375 ? -13.562 4.180 -21.367 1.00 93.88 375 HIS A C 1
ATOM 2880 O O . HIS A 1 375 ? -14.755 4.200 -21.069 1.00 93.88 375 HIS A O 1
ATOM 2886 N N . TYR A 1 376 ? -12.881 5.296 -21.647 1.00 92.31 376 TYR A N 1
ATOM 2887 C CA . TYR A 1 376 ? -13.506 6.625 -21.617 1.00 92.31 376 TYR A CA 1
ATOM 2888 C C . TYR A 1 376 ? -14.672 6.759 -22.607 1.00 92.31 376 TYR A C 1
ATOM 2890 O O . TYR A 1 376 ? -15.647 7.454 -22.321 1.00 92.31 376 TYR A O 1
ATOM 2898 N N . ALA A 1 377 ? -14.620 6.043 -23.733 1.00 91.69 377 ALA A N 1
ATOM 2899 C CA . ALA A 1 377 ? -15.701 5.997 -24.716 1.00 91.69 377 ALA A CA 1
ATOM 2900 C C . ALA A 1 377 ? -16.856 5.033 -24.357 1.00 91.69 377 ALA A C 1
ATOM 2902 O O . ALA A 1 377 ? -17.883 5.042 -25.040 1.00 91.69 377 ALA A O 1
ATOM 2903 N N . SER A 1 378 ? -16.711 4.204 -23.319 1.00 94.06 378 SER A N 1
ATOM 2904 C CA . SER A 1 378 ? -17.661 3.130 -22.996 1.00 94.06 378 SER A CA 1
ATOM 2905 C C . SER A 1 378 ? -18.911 3.608 -22.248 1.00 94.06 378 SER A C 1
ATOM 2907 O O . SER A 1 378 ? -18.855 4.534 -21.436 1.00 94.06 378 SER A O 1
ATOM 2909 N N . ASP A 1 379 ? -20.034 2.910 -22.449 1.00 93.38 379 ASP A N 1
ATOM 2910 C CA . ASP A 1 379 ? -21.261 3.123 -21.665 1.00 93.38 379 ASP A CA 1
ATOM 2911 C C . ASP A 1 379 ? -21.051 2.834 -20.178 1.00 93.38 379 ASP A C 1
ATOM 2913 O O . ASP A 1 379 ? -21.541 3.579 -19.337 1.00 93.38 379 ASP A O 1
ATOM 2917 N N . ALA A 1 380 ? -20.237 1.827 -19.848 1.00 90.56 380 ALA A N 1
ATOM 2918 C CA . ALA A 1 380 ? -19.905 1.490 -18.466 1.00 90.56 380 ALA A CA 1
ATOM 2919 C C . ALA A 1 380 ? -19.246 2.665 -17.718 1.00 90.56 380 ALA A C 1
ATOM 2921 O O . ALA A 1 380 ? -19.534 2.902 -16.546 1.00 90.56 380 ALA A O 1
ATOM 2922 N N . TYR A 1 381 ? -18.380 3.437 -18.388 1.00 92.50 381 TYR A N 1
ATOM 2923 C CA . TYR A 1 381 ? -17.776 4.626 -17.785 1.00 92.50 381 TYR A CA 1
ATOM 2924 C C . TYR A 1 381 ? -18.796 5.758 -17.598 1.00 92.50 381 TYR A C 1
ATOM 2926 O O . TYR A 1 381 ? -18.808 6.404 -16.551 1.00 92.50 381 TYR A O 1
ATOM 2934 N N . ARG A 1 382 ? -19.704 5.966 -18.564 1.00 91.25 382 ARG A N 1
ATOM 2935 C CA . ARG A 1 382 ? -20.807 6.937 -18.430 1.00 91.25 382 ARG A CA 1
ATOM 2936 C C . ARG A 1 382 ? -21.747 6.567 -17.284 1.00 91.25 382 ARG A C 1
ATOM 2938 O O . ARG A 1 382 ? -22.119 7.435 -16.499 1.00 91.25 382 ARG A O 1
ATOM 2945 N N . GLU A 1 383 ? -22.084 5.288 -17.159 1.00 90.44 383 GLU A N 1
ATOM 2946 C CA . GLU A 1 383 ? -22.926 4.764 -16.085 1.00 90.44 383 GLU A CA 1
ATOM 2947 C C . GLU A 1 383 ? -22.260 4.943 -14.715 1.00 90.44 383 GLU A C 1
ATOM 2949 O O . GLU A 1 383 ? -22.913 5.379 -13.769 1.00 90.44 383 GLU A O 1
ATOM 2954 N N . LEU A 1 384 ? -20.949 4.693 -14.606 1.00 92.62 384 LEU A N 1
ATOM 2955 C CA . LEU A 1 384 ? -20.181 4.984 -13.393 1.00 92.62 384 LEU A CA 1
ATOM 2956 C C . LEU A 1 384 ? -20.271 6.468 -13.009 1.00 92.62 384 LEU A C 1
ATOM 2958 O O . LEU A 1 384 ? -20.523 6.780 -11.845 1.00 92.62 384 LEU A O 1
ATOM 2962 N N . LEU A 1 385 ? -20.084 7.388 -13.961 1.00 90.62 385 LEU A N 1
ATOM 2963 C CA . LEU A 1 385 ? -20.206 8.825 -13.690 1.00 90.62 385 LEU A CA 1
ATOM 2964 C C . LEU A 1 385 ? -21.623 9.190 -13.230 1.00 90.62 385 LEU A C 1
ATOM 2966 O O . LEU A 1 385 ? -21.767 9.921 -12.252 1.00 90.62 385 LEU A O 1
ATOM 2970 N N . HIS A 1 386 ? -22.656 8.623 -13.859 1.00 87.12 386 HIS A N 1
ATOM 2971 C CA . HIS A 1 386 ? -24.046 8.823 -13.448 1.00 87.12 386 HIS A CA 1
ATOM 2972 C C . HIS A 1 386 ? -24.310 8.292 -12.031 1.00 87.12 386 HIS A C 1
ATOM 2974 O O . HIS A 1 386 ? -24.923 8.981 -11.222 1.00 87.12 386 HIS A O 1
ATOM 2980 N N . LYS A 1 387 ? -23.810 7.096 -11.687 1.00 88.88 387 LYS A N 1
ATOM 2981 C CA . LYS A 1 387 ? -23.913 6.506 -10.336 1.00 88.88 387 LYS A CA 1
ATOM 2982 C C . LYS A 1 387 ? -23.265 7.372 -9.250 1.00 88.88 387 LYS A C 1
ATOM 2984 O O . LYS A 1 387 ? -23.653 7.258 -8.089 1.00 88.88 387 LYS A O 1
ATOM 2989 N N . LEU A 1 388 ? -22.259 8.177 -9.602 1.00 88.19 388 LEU A N 1
ATOM 2990 C CA . LEU A 1 388 ? -21.573 9.095 -8.687 1.00 88.19 388 LEU A CA 1
ATOM 2991 C C . LEU A 1 388 ? -22.233 10.482 -8.615 1.00 88.19 388 LEU A C 1
ATOM 2993 O O . LEU A 1 388 ? -22.115 11.134 -7.581 1.00 88.19 388 LEU A O 1
ATOM 2997 N N . ASP A 1 389 ? -22.887 10.944 -9.683 1.00 81.69 389 ASP A N 1
ATOM 2998 C CA . ASP A 1 389 ? -23.515 12.273 -9.744 1.00 81.69 389 ASP A CA 1
ATOM 2999 C C . ASP A 1 389 ? -24.971 12.259 -9.228 1.00 81.69 389 ASP A C 1
ATOM 3001 O O . ASP A 1 389 ? -25.363 13.129 -8.444 1.00 81.69 389 ASP A O 1
ATOM 3005 N N . ASP A 1 390 ? -25.746 11.219 -9.569 1.00 76.19 390 ASP A N 1
ATOM 3006 C CA . ASP A 1 390 ? -27.139 11.001 -9.135 1.00 76.19 390 ASP A CA 1
ATOM 3007 C C . ASP A 1 390 ? -27.213 10.320 -7.754 1.00 76.19 390 ASP A C 1
ATOM 3009 O O . ASP A 1 390 ? -27.780 9.238 -7.558 1.00 76.19 390 ASP A O 1
ATOM 3013 N N . THR A 1 391 ? -26.564 10.937 -6.766 1.00 73.75 391 THR A N 1
ATOM 3014 C CA . THR A 1 391 ? -26.524 10.425 -5.393 1.00 73.75 391 THR A CA 1
ATOM 3015 C C . THR A 1 391 ? -27.254 11.337 -4.423 1.00 73.75 391 THR A C 1
ATOM 3017 O O . THR A 1 391 ? -26.749 12.398 -4.059 1.00 73.75 391 THR A O 1
ATOM 3020 N N . ASP A 1 392 ? -28.404 10.874 -3.934 1.00 71.62 392 ASP A N 1
ATOM 3021 C CA . ASP A 1 392 ? -29.057 11.440 -2.755 1.00 71.62 392 ASP A CA 1
ATOM 3022 C C . ASP A 1 392 ? -28.556 10.769 -1.460 1.00 71.62 392 ASP A C 1
ATOM 3024 O O . ASP A 1 392 ? -28.213 9.579 -1.424 1.00 71.62 392 ASP A O 1
ATOM 3028 N N . ALA A 1 393 ? -28.553 11.529 -0.366 1.00 65.62 393 ALA A N 1
ATOM 3029 C CA . ALA A 1 393 ? -28.117 11.108 0.961 1.00 65.62 393 ALA A CA 1
ATOM 3030 C C . ALA A 1 393 ? -28.822 9.828 1.446 1.00 65.62 393 ALA A C 1
ATOM 3032 O O . ALA A 1 393 ? -28.180 8.962 2.046 1.00 65.62 393 ALA A O 1
ATOM 3033 N N . ALA A 1 394 ? -30.122 9.673 1.162 1.00 64.62 394 ALA A N 1
ATOM 3034 C CA . ALA A 1 394 ? -30.904 8.501 1.563 1.00 64.62 394 ALA A CA 1
ATOM 3035 C C . ALA A 1 394 ? -30.499 7.211 0.816 1.00 64.62 394 ALA A C 1
ATOM 3037 O O . ALA A 1 394 ? -30.726 6.094 1.299 1.00 64.62 394 ALA A O 1
ATOM 3038 N N . ARG A 1 395 ? -29.881 7.350 -0.365 1.00 74.38 395 ARG A N 1
ATOM 3039 C CA . ARG A 1 395 ? -29.434 6.235 -1.214 1.00 74.38 395 ARG A CA 1
ATOM 3040 C C . ARG A 1 395 ? -27.991 5.815 -0.937 1.00 74.38 395 ARG A C 1
ATOM 3042 O O . ARG A 1 395 ? -27.645 4.672 -1.216 1.00 74.38 395 ARG A O 1
ATOM 3049 N N . THR A 1 396 ? -27.171 6.684 -0.345 1.00 81.81 396 THR A N 1
ATOM 3050 C CA . THR A 1 396 ? -25.726 6.443 -0.161 1.00 81.81 396 THR A CA 1
ATOM 3051 C C . THR A 1 396 ? -25.304 6.220 1.288 1.00 81.81 396 THR A C 1
ATOM 3053 O O . THR A 1 396 ? -24.463 5.360 1.565 1.00 81.81 396 THR A O 1
ATOM 3056 N N . CYS A 1 397 ? -25.883 6.956 2.237 1.00 82.38 397 CYS A N 1
ATOM 3057 C CA . CYS A 1 397 ? -25.486 6.904 3.641 1.00 82.38 397 CYS A CA 1
ATOM 3058 C C . CYS A 1 397 ? -26.418 6.013 4.465 1.00 82.38 397 CYS A C 1
ATOM 3060 O O . CYS A 1 397 ? -27.620 5.917 4.217 1.00 82.38 397 CYS A O 1
ATOM 3062 N N . ARG A 1 398 ? -25.857 5.360 5.486 1.00 79.75 398 ARG A N 1
ATOM 3063 C CA . ARG A 1 398 ? -26.628 4.615 6.484 1.00 79.75 398 ARG A CA 1
ATOM 3064 C C . ARG A 1 398 ? -26.842 5.503 7.713 1.00 79.75 398 ARG A C 1
ATOM 3066 O O . ARG A 1 398 ? -25.848 6.023 8.217 1.00 79.75 398 ARG A O 1
ATOM 3073 N N . PRO A 1 399 ? -28.069 5.626 8.255 1.00 68.44 399 PRO A N 1
ATOM 3074 C CA . PRO A 1 399 ? -28.286 6.376 9.487 1.00 68.44 399 PRO A CA 1
ATOM 3075 C C . PRO A 1 399 ? -27.436 5.790 10.618 1.00 68.44 399 PRO A C 1
ATOM 3077 O O . PRO A 1 399 ? -27.429 4.576 10.850 1.00 68.44 399 PRO A O 1
ATOM 3080 N N . ALA A 1 400 ? -26.707 6.655 11.320 1.00 68.44 400 ALA A N 1
ATOM 3081 C CA . ALA A 1 400 ? -25.985 6.250 12.512 1.00 68.44 400 ALA A CA 1
ATOM 3082 C C . ALA A 1 400 ? -26.995 5.956 13.622 1.00 68.44 400 ALA A C 1
ATOM 3084 O O . ALA A 1 400 ? -27.878 6.766 13.893 1.00 68.44 400 ALA A O 1
ATOM 3085 N N . LEU A 1 401 ? -26.854 4.803 14.270 1.00 67.19 401 LEU A N 1
ATOM 3086 C CA . LEU A 1 401 ? -27.671 4.434 15.420 1.00 67.19 401 LEU A CA 1
ATOM 3087 C C . LEU A 1 401 ? -26.862 4.629 16.706 1.00 67.19 401 LEU A C 1
ATOM 3089 O O . LEU A 1 401 ? -25.645 4.415 16.723 1.00 67.19 401 LEU A O 1
ATOM 3093 N N . ASP A 1 402 ? -27.521 5.072 17.771 1.00 62.56 402 ASP A N 1
ATOM 3094 C CA . ASP A 1 402 ? -26.967 5.028 19.120 1.00 62.56 402 ASP A CA 1
ATOM 3095 C C . ASP A 1 402 ? -27.015 3.593 19.686 1.00 62.56 402 ASP A C 1
ATOM 3097 O O . ASP A 1 402 ? -27.545 2.665 19.069 1.00 62.56 402 ASP A O 1
ATOM 3101 N N . ARG A 1 403 ? -26.462 3.388 20.889 1.00 62.06 403 ARG A N 1
ATOM 3102 C CA . ARG A 1 403 ? -26.471 2.074 21.567 1.00 62.06 403 ARG A CA 1
ATOM 3103 C C . ARG A 1 403 ? -27.884 1.545 21.865 1.00 62.06 403 ARG A C 1
ATOM 3105 O O . ARG A 1 403 ? -28.024 0.372 22.182 1.00 62.06 403 ARG A O 1
ATOM 3112 N N . ARG A 1 404 ? -28.912 2.396 21.782 1.00 60.06 404 ARG A N 1
ATOM 3113 C CA . ARG A 1 404 ? -30.330 2.066 21.988 1.00 60.06 404 ARG A CA 1
ATOM 3114 C C . ARG A 1 404 ? -31.073 1.865 20.659 1.00 60.06 404 ARG A C 1
ATOM 3116 O O . ARG A 1 404 ? -32.289 1.726 20.669 1.00 60.06 404 ARG A O 1
ATOM 3123 N N . GLY A 1 405 ? -30.365 1.869 19.526 1.00 64.81 405 GLY A N 1
ATOM 3124 C CA . GLY A 1 405 ? -30.954 1.702 18.198 1.00 64.81 405 GLY A CA 1
ATOM 3125 C C . GLY A 1 405 ? -31.661 2.948 17.656 1.00 64.81 405 GLY A C 1
ATOM 3126 O O . GLY A 1 405 ? -32.327 2.855 16.629 1.00 64.81 405 GLY A O 1
ATOM 3127 N N . ARG A 1 406 ? -31.527 4.113 18.303 1.00 62.81 406 ARG A N 1
ATOM 3128 C CA . ARG A 1 406 ? -32.147 5.367 17.847 1.00 62.81 406 ARG A CA 1
ATOM 3129 C C . ARG A 1 406 ? -31.257 6.058 16.827 1.00 62.81 406 ARG A C 1
ATOM 3131 O O . ARG A 1 406 ? -30.038 6.096 16.995 1.00 62.81 406 ARG A O 1
ATOM 3138 N N . ALA A 1 407 ? -31.864 6.636 15.795 1.00 67.25 407 ALA A N 1
ATOM 3139 C CA . ALA A 1 407 ? -31.138 7.426 14.812 1.00 67.25 407 ALA A CA 1
ATOM 3140 C C . ALA A 1 407 ? -30.499 8.655 15.476 1.00 67.25 407 ALA A C 1
ATOM 3142 O O . ALA A 1 407 ? -31.161 9.394 16.204 1.00 67.25 407 ALA A O 1
ATOM 3143 N N . ARG A 1 408 ? -29.210 8.871 15.212 1.00 70.38 408 ARG A N 1
ATOM 3144 C CA . ARG A 1 408 ? -28.474 10.076 15.600 1.00 70.38 408 ARG A CA 1
ATOM 3145 C C . ARG A 1 408 ? -27.978 10.819 14.358 1.00 70.38 408 ARG A C 1
ATOM 3147 O O . ARG A 1 408 ? -27.609 10.163 13.377 1.00 70.38 408 ARG A O 1
ATOM 3154 N N . PRO A 1 409 ? -27.918 12.162 14.392 1.00 68.94 409 PRO A N 1
ATOM 3155 C CA . PRO A 1 409 ? -27.303 12.938 13.325 1.00 68.94 409 PRO A CA 1
ATOM 3156 C C . PRO A 1 409 ? -25.857 12.497 13.079 1.00 68.94 409 PRO A C 1
ATOM 3158 O O . PRO A 1 409 ? -25.089 12.267 14.013 1.00 68.94 409 PRO A O 1
ATOM 3161 N N . MET A 1 410 ? -25.488 12.370 11.807 1.00 80.88 410 MET A N 1
ATOM 3162 C CA . MET A 1 410 ? -24.125 12.052 11.387 1.00 80.88 410 MET A CA 1
ATOM 3163 C C . MET A 1 410 ? -23.353 13.352 11.187 1.00 80.88 410 MET A C 1
ATOM 3165 O O . MET A 1 410 ? -23.281 13.864 10.070 1.00 80.88 410 MET A O 1
ATOM 3169 N N . LEU A 1 411 ? -22.818 13.920 12.264 1.00 83.38 411 LEU A N 1
ATOM 3170 C CA . LEU A 1 411 ? -22.033 15.147 12.163 1.00 83.38 411 LEU A CA 1
ATOM 3171 C C . LEU A 1 411 ? -20.674 14.872 11.515 1.00 83.38 411 LEU A C 1
ATOM 3173 O O . LEU A 1 411 ? -19.998 13.889 11.833 1.00 83.38 411 LEU A O 1
ATOM 3177 N N . LEU A 1 412 ? -20.267 15.759 10.604 1.00 84.62 412 LEU A N 1
ATOM 3178 C CA . LEU A 1 412 ? -19.018 15.627 9.855 1.00 84.62 412 LEU A CA 1
ATOM 3179 C C . LEU A 1 412 ? -17.791 15.637 10.781 1.00 84.62 412 LEU A C 1
ATOM 3181 O O . LEU A 1 412 ? -16.878 14.837 10.593 1.00 84.62 412 LEU A O 1
ATOM 3185 N N . ALA A 1 413 ? -17.799 16.494 11.805 1.00 83.00 413 ALA A N 1
ATOM 3186 C CA . ALA A 1 413 ? -16.730 16.598 12.798 1.00 83.00 413 ALA A CA 1
ATOM 3187 C C . ALA A 1 413 ? -16.538 15.304 13.613 1.00 83.00 413 ALA A C 1
ATOM 3189 O O . ALA A 1 413 ? -15.404 14.862 13.785 1.00 83.00 413 ALA A O 1
ATOM 3190 N N . ASP A 1 414 ? -17.625 14.656 14.042 1.00 81.25 414 ASP A N 1
ATOM 3191 C CA . ASP A 1 414 ? -17.562 13.409 14.817 1.00 81.25 414 ASP A CA 1
ATOM 3192 C C . ASP A 1 414 ? -16.974 12.264 13.983 1.00 81.25 414 ASP A C 1
ATOM 3194 O O . ASP A 1 414 ? -16.145 11.479 14.452 1.00 81.25 414 ASP A O 1
ATOM 3198 N N . ILE A 1 415 ? -17.387 12.180 12.715 1.00 86.81 415 ILE A N 1
ATOM 3199 C CA . ILE A 1 415 ? -16.894 11.170 11.774 1.00 86.81 415 ILE A CA 1
ATOM 3200 C C . ILE A 1 415 ? -15.431 11.443 11.407 1.00 86.81 415 ILE A C 1
ATOM 3202 O O . ILE A 1 415 ? -14.645 10.498 11.310 1.00 86.81 415 ILE A O 1
ATOM 3206 N N . MET A 1 416 ? -15.035 12.713 11.270 1.00 88.75 416 MET A N 1
ATOM 3207 C CA . MET A 1 416 ? -13.634 13.097 11.095 1.00 88.75 416 MET A CA 1
ATOM 3208 C C . MET A 1 416 ? -12.787 12.661 12.282 1.00 88.75 416 MET A C 1
ATOM 3210 O O . MET A 1 416 ? -11.773 11.994 12.083 1.00 88.75 416 MET A O 1
ATOM 3214 N N . ALA A 1 417 ? -13.204 12.996 13.502 1.00 85.00 417 ALA A N 1
ATOM 3215 C CA . ALA A 1 417 ? -12.445 12.682 14.703 1.00 85.00 417 ALA A CA 1
ATOM 3216 C C . ALA A 1 417 ? -12.226 11.167 14.856 1.00 85.00 417 ALA A C 1
ATOM 3218 O O . ALA A 1 417 ? -11.094 10.733 15.079 1.00 85.00 417 ALA A O 1
ATOM 3219 N N . ALA A 1 418 ? -13.277 10.363 14.657 1.00 83.38 418 ALA A N 1
ATOM 3220 C CA . ALA A 1 418 ? -13.194 8.903 14.697 1.00 83.38 418 ALA A CA 1
ATOM 3221 C C . ALA A 1 418 ? -12.330 8.325 13.559 1.00 83.38 418 ALA A C 1
ATOM 3223 O O . ALA A 1 418 ? -11.551 7.393 13.770 1.00 83.38 418 ALA A O 1
ATOM 3224 N N . GLY A 1 419 ? -12.446 8.882 12.350 1.00 86.75 419 GLY A N 1
ATOM 3225 C CA . GLY A 1 419 ? -11.672 8.452 11.189 1.00 86.75 419 GLY A CA 1
ATOM 3226 C C . GLY A 1 419 ? -10.176 8.740 11.329 1.00 86.75 419 GLY A C 1
ATOM 3227 O O . GLY A 1 419 ? -9.359 7.859 11.059 1.00 86.75 419 GLY A O 1
ATOM 3228 N N . VAL A 1 420 ? -9.813 9.946 11.781 1.00 87.44 420 VAL A N 1
ATOM 3229 C CA . VAL A 1 420 ? -8.420 10.343 12.053 1.00 87.44 420 VAL A CA 1
ATOM 3230 C C . VAL A 1 420 ? -7.816 9.442 13.116 1.00 87.44 420 VAL A C 1
ATOM 3232 O O . VAL A 1 420 ? -6.735 8.898 12.916 1.00 87.44 420 VAL A O 1
ATOM 3235 N N . ASP A 1 421 ? -8.537 9.238 14.212 1.00 83.38 421 ASP A N 1
ATOM 3236 C CA . ASP A 1 421 ? -8.109 8.394 15.318 1.00 83.38 421 ASP A CA 1
ATOM 3237 C C . ASP A 1 421 ? -7.825 6.948 14.862 1.00 83.38 421 ASP A C 1
ATOM 3239 O O . ASP A 1 421 ? -6.746 6.400 15.104 1.00 83.38 421 ASP A O 1
ATOM 3243 N N . GLN A 1 422 ? -8.732 6.349 14.082 1.00 83.88 422 GLN A N 1
ATOM 3244 C CA . GLN A 1 422 ? -8.516 5.011 13.532 1.00 83.88 422 GLN A CA 1
ATOM 3245 C C . GLN A 1 422 ? -7.345 4.948 12.541 1.00 83.88 422 GLN A C 1
ATOM 3247 O O . GLN A 1 422 ? -6.548 4.010 12.588 1.00 83.88 422 GLN A O 1
ATOM 3252 N N . ALA A 1 423 ? -7.234 5.920 11.636 1.00 87.44 423 ALA A N 1
ATOM 3253 C CA . ALA A 1 423 ? -6.174 5.950 10.633 1.00 87.44 423 ALA A CA 1
ATOM 3254 C C . ALA A 1 423 ? -4.788 6.138 11.272 1.00 87.44 423 ALA A C 1
ATOM 3256 O O . ALA A 1 423 ? -3.834 5.466 10.881 1.00 87.44 423 ALA A O 1
ATOM 3257 N N . VAL A 1 424 ? -4.687 6.992 12.295 1.00 87.44 424 VAL A N 1
ATOM 3258 C CA . VAL A 1 424 ? -3.459 7.193 13.074 1.00 87.44 424 VAL A CA 1
ATOM 3259 C C . VAL A 1 424 ? -3.097 5.929 13.846 1.00 87.44 424 VAL A C 1
ATOM 3261 O O . VAL A 1 424 ? -1.943 5.515 13.795 1.00 87.44 424 VAL A O 1
ATOM 3264 N N . ARG A 1 425 ? -4.061 5.253 14.488 1.00 83.81 425 ARG A N 1
ATOM 3265 C CA . ARG A 1 425 ? -3.807 3.955 15.138 1.00 83.81 425 ARG A CA 1
ATOM 3266 C C . ARG A 1 425 ? -3.274 2.904 14.170 1.00 83.81 425 ARG A C 1
ATOM 3268 O O . ARG A 1 425 ? -2.308 2.224 14.499 1.00 83.81 425 ARG A O 1
ATOM 3275 N N . ASN A 1 426 ? -3.872 2.788 12.985 1.00 83.06 426 ASN A N 1
ATOM 3276 C CA . ASN A 1 426 ? -3.412 1.847 11.963 1.00 83.06 426 ASN A CA 1
ATOM 3277 C C . ASN A 1 426 ? -1.976 2.163 11.519 1.00 83.06 426 ASN A C 1
ATOM 3279 O O . ASN A 1 426 ? -1.159 1.260 11.390 1.00 83.06 426 ASN A O 1
ATOM 3283 N N . LEU A 1 427 ? -1.648 3.443 11.331 1.00 85.94 427 LEU A N 1
ATOM 3284 C CA . LEU A 1 427 ? -0.301 3.866 10.954 1.00 85.94 427 LEU A CA 1
ATOM 3285 C C . LEU A 1 427 ? 0.722 3.600 12.073 1.00 85.94 427 LEU A C 1
ATOM 3287 O O . LEU A 1 427 ? 1.782 3.035 11.816 1.00 85.94 427 LEU A O 1
ATOM 3291 N N . LEU A 1 428 ? 0.389 3.942 13.322 1.00 82.88 428 LEU A N 1
ATOM 3292 C CA . LEU A 1 428 ? 1.248 3.707 14.490 1.00 82.88 428 LEU A CA 1
ATOM 3293 C C . LEU A 1 428 ? 1.404 2.218 14.833 1.00 82.88 428 LEU A C 1
ATOM 3295 O O . LEU A 1 428 ? 2.358 1.841 15.510 1.00 82.88 428 LEU A O 1
ATOM 3299 N N . ALA A 1 429 ? 0.508 1.348 14.361 1.00 79.38 429 ALA A N 1
ATOM 3300 C CA . ALA A 1 429 ? 0.709 -0.094 14.463 1.00 79.38 429 ALA A CA 1
ATOM 3301 C C . ALA A 1 429 ? 1.946 -0.550 13.665 1.00 79.38 429 ALA A C 1
ATOM 3303 O O . ALA A 1 429 ? 2.659 -1.448 14.110 1.00 79.38 429 ALA A O 1
ATOM 3304 N N . HIS A 1 430 ? 2.234 0.101 12.532 1.00 77.50 430 HIS A N 1
ATOM 3305 C CA . HIS A 1 430 ? 3.416 -0.175 11.713 1.00 77.50 430 HIS A CA 1
ATOM 3306 C C . HIS A 1 430 ? 4.692 0.491 12.255 1.00 77.50 430 HIS A C 1
ATOM 3308 O O . HIS A 1 430 ? 5.763 -0.097 12.163 1.00 77.50 430 HIS A O 1
ATOM 3314 N N . ASP A 1 431 ? 4.581 1.663 12.890 1.00 72.50 431 ASP A N 1
ATOM 3315 C CA . ASP A 1 431 ? 5.694 2.396 13.533 1.00 72.50 431 ASP A CA 1
ATOM 3316 C C . ASP A 1 431 ? 6.484 1.548 14.551 1.00 72.50 431 ASP A C 1
ATOM 3318 O O . ASP A 1 431 ? 7.695 1.683 14.716 1.00 72.50 431 ASP A O 1
ATOM 3322 N N . ARG A 1 432 ? 5.819 0.585 15.196 1.00 66.50 432 ARG A N 1
ATOM 3323 C CA . ARG A 1 432 ? 6.474 -0.353 16.125 1.00 66.50 432 ARG A CA 1
ATOM 3324 C C . ARG A 1 432 ? 7.612 -1.148 15.478 1.00 66.50 432 ARG A C 1
ATOM 3326 O O . ARG A 1 432 ? 8.500 -1.615 16.180 1.00 66.50 432 ARG A O 1
ATOM 3333 N N . TRP A 1 433 ? 7.589 -1.277 14.157 1.00 63.66 433 TRP A N 1
ATOM 3334 C CA . TRP A 1 433 ? 8.525 -2.072 13.373 1.00 63.66 433 TRP A CA 1
ATOM 3335 C C . TRP A 1 433 ? 9.571 -1.222 12.639 1.00 63.66 433 TRP A C 1
ATOM 3337 O O . TRP A 1 433 ? 10.478 -1.780 12.032 1.00 63.66 433 TRP A O 1
ATOM 3347 N N . THR A 1 434 ? 9.493 0.114 12.710 1.00 65.75 434 THR A N 1
ATOM 3348 C CA . THR A 1 434 ? 10.446 1.022 12.037 1.00 65.75 434 THR A CA 1
ATOM 3349 C C . THR A 1 434 ? 11.729 1.265 12.828 1.00 65.75 434 THR A C 1
ATOM 3351 O O . THR A 1 434 ? 12.663 1.862 12.311 1.00 65.75 434 THR A O 1
ATOM 3354 N N . HIS A 1 435 ? 11.788 0.809 14.079 1.00 59.50 435 HIS A N 1
ATOM 3355 C CA . HIS A 1 435 ? 12.936 0.985 14.976 1.00 59.50 435 HIS A CA 1
ATOM 3356 C C . HIS A 1 435 ? 13.774 -0.303 15.117 1.00 59.50 435 HIS A C 1
ATOM 3358 O O . HIS A 1 435 ? 14.733 -0.354 15.893 1.00 59.50 435 HIS A O 1
ATOM 3364 N N . GLY A 1 436 ? 13.391 -1.364 14.397 1.00 50.97 436 GLY A N 1
ATOM 3365 C CA . GLY A 1 436 ? 14.086 -2.647 14.381 1.00 50.97 436 GLY A CA 1
ATOM 3366 C C . GLY A 1 436 ? 15.370 -2.613 13.546 1.00 50.97 436 GLY A C 1
ATOM 3367 O O . GLY A 1 436 ? 15.561 -1.760 12.688 1.00 50.97 436 GLY A O 1
ATOM 3368 N N . HIS A 1 437 ? 16.261 -3.579 13.778 1.00 46.84 437 HIS A N 1
ATOM 3369 C CA . HIS A 1 437 ? 17.500 -3.744 13.000 1.00 46.84 437 HIS A CA 1
ATOM 3370 C C . HIS A 1 437 ? 17.271 -4.319 11.584 1.00 46.84 437 HIS A C 1
ATOM 3372 O O . HIS A 1 437 ? 18.160 -4.269 10.737 1.00 46.84 437 HIS A O 1
ATOM 3378 N N . LEU A 1 438 ? 16.073 -4.845 11.327 1.00 52.19 438 LEU A N 1
ATOM 3379 C CA . LEU A 1 438 ? 15.615 -5.378 10.048 1.00 52.19 438 LEU A CA 1
ATOM 3380 C C . LEU A 1 438 ? 14.211 -4.817 9.812 1.00 52.19 438 LEU A C 1
ATOM 3382 O O . LEU A 1 438 ? 13.319 -5.050 10.629 1.00 52.19 438 LEU A O 1
ATOM 3386 N N . ILE A 1 439 ? 14.035 -4.052 8.735 1.00 63.81 439 ILE A N 1
ATOM 3387 C CA . ILE A 1 439 ? 12.768 -3.388 8.415 1.00 63.81 439 ILE A CA 1
ATOM 3388 C C . ILE A 1 439 ? 12.267 -3.973 7.091 1.00 63.81 439 ILE A C 1
ATOM 3390 O O . ILE A 1 439 ? 12.911 -3.774 6.059 1.00 63.81 439 ILE A O 1
ATOM 3394 N N . PRO A 1 440 ? 11.153 -4.727 7.090 1.00 67.75 440 PRO A N 1
ATOM 3395 C CA . PRO A 1 440 ? 10.607 -5.291 5.858 1.00 67.75 440 PRO A CA 1
ATOM 3396 C C . PRO A 1 440 ? 10.189 -4.191 4.877 1.00 67.75 440 PRO A C 1
ATOM 3398 O O . PRO A 1 440 ? 9.558 -3.214 5.285 1.00 67.75 440 PRO A O 1
ATOM 3401 N N . GLU A 1 441 ? 10.457 -4.367 3.579 1.00 75.31 441 GLU A N 1
ATOM 3402 C CA . GLU A 1 441 ? 9.960 -3.434 2.552 1.00 75.31 441 GLU A CA 1
ATOM 3403 C C . GLU A 1 441 ? 8.427 -3.344 2.585 1.00 75.31 441 GLU A C 1
ATOM 3405 O O . GLU A 1 441 ? 7.866 -2.247 2.564 1.00 75.31 441 GLU A O 1
ATOM 3410 N N . ASP A 1 442 ? 7.753 -4.482 2.780 1.00 75.69 442 ASP A N 1
ATOM 3411 C CA . ASP A 1 442 ? 6.296 -4.564 2.920 1.00 75.69 442 ASP A CA 1
ATOM 3412 C C . ASP A 1 442 ? 5.757 -3.706 4.073 1.00 75.69 442 ASP A C 1
ATOM 3414 O O . ASP A 1 442 ? 4.664 -3.145 3.977 1.00 75.69 442 ASP A O 1
ATOM 3418 N N . LEU A 1 443 ? 6.510 -3.555 5.167 1.00 80.88 443 LEU A N 1
ATOM 3419 C CA . LEU A 1 443 ? 6.116 -2.675 6.266 1.00 80.88 443 LEU A CA 1
ATOM 3420 C C . LEU A 1 443 ? 6.083 -1.217 5.795 1.00 80.88 443 LEU A C 1
ATOM 3422 O O . LEU A 1 443 ? 5.087 -0.523 6.007 1.00 80.88 443 LEU A O 1
ATOM 3426 N N . LEU A 1 444 ? 7.150 -0.760 5.138 1.00 85.62 444 LEU A N 1
ATOM 3427 C CA . LEU A 1 444 ? 7.261 0.605 4.625 1.00 85.62 444 LEU A CA 1
ATOM 3428 C C . LEU A 1 444 ? 6.244 0.861 3.503 1.00 85.62 444 LEU A C 1
ATOM 3430 O O . LEU A 1 444 ? 5.636 1.934 3.435 1.00 85.62 444 LEU A O 1
ATOM 3434 N N . HIS A 1 445 ? 5.961 -0.150 2.680 1.00 84.69 445 HIS A N 1
ATOM 3435 C CA . HIS A 1 445 ? 4.870 -0.123 1.712 1.00 84.69 445 HIS A CA 1
ATOM 3436 C C . HIS A 1 445 ? 3.495 0.025 2.389 1.00 84.69 445 HIS A C 1
ATOM 3438 O O . HIS A 1 445 ? 2.676 0.854 1.977 1.00 84.69 445 HIS A O 1
ATOM 3444 N N . ASN A 1 446 ? 3.241 -0.718 3.467 1.00 88.50 446 ASN A N 1
ATOM 3445 C CA . ASN A 1 446 ? 2.002 -0.611 4.238 1.00 88.50 446 ASN A CA 1
ATOM 3446 C C . ASN A 1 446 ? 1.871 0.759 4.915 1.00 88.50 446 ASN A C 1
ATOM 3448 O O . ASN A 1 446 ? 0.803 1.373 4.851 1.00 88.50 446 ASN A O 1
ATOM 3452 N N . MET A 1 447 ? 2.961 1.307 5.463 1.00 91.25 447 MET A N 1
ATOM 3453 C CA . MET A 1 447 ? 2.989 2.681 5.975 1.00 91.25 447 MET A CA 1
ATOM 3454 C C . MET A 1 447 ? 2.662 3.693 4.880 1.00 91.25 447 MET A C 1
ATOM 3456 O O . MET A 1 447 ? 1.828 4.574 5.085 1.00 91.25 447 MET A O 1
ATOM 3460 N N . ARG A 1 448 ? 3.238 3.544 3.682 1.00 92.38 448 ARG A N 1
ATOM 3461 C CA . ARG A 1 448 ? 2.923 4.392 2.523 1.00 92.38 448 ARG A CA 1
ATOM 3462 C C . ARG A 1 448 ? 1.432 4.367 2.193 1.00 92.38 448 ARG A C 1
ATOM 3464 O O . ARG A 1 448 ? 0.849 5.415 1.903 1.00 92.38 448 ARG A O 1
ATOM 3471 N N . ILE A 1 449 ? 0.808 3.188 2.210 1.00 90.81 449 ILE A N 1
ATOM 3472 C CA . ILE A 1 449 ? -0.639 3.041 2.007 1.00 90.81 449 ILE A CA 1
ATOM 3473 C C . ILE A 1 449 ? -1.409 3.746 3.127 1.00 90.81 449 ILE A C 1
ATOM 3475 O O . ILE A 1 449 ? -2.322 4.515 2.827 1.00 90.81 449 ILE A O 1
ATOM 3479 N N . ALA A 1 450 ? -1.032 3.541 4.387 1.00 91.06 450 ALA A N 1
ATOM 3480 C CA . ALA A 1 450 ? -1.692 4.154 5.535 1.00 91.06 450 ALA A CA 1
ATOM 3481 C C . ALA A 1 450 ? -1.594 5.693 5.507 1.00 91.06 450 ALA A C 1
ATOM 3483 O O . ALA A 1 450 ? -2.605 6.374 5.684 1.00 91.06 450 ALA A O 1
ATOM 3484 N N . PHE A 1 451 ? -0.436 6.266 5.157 1.00 94.25 451 PHE A N 1
ATOM 3485 C CA . PHE A 1 451 ? -0.310 7.708 4.921 1.00 94.25 451 PHE A CA 1
ATOM 3486 C C . PHE A 1 451 ? -1.212 8.180 3.781 1.00 94.25 451 PHE A C 1
ATOM 3488 O O . PHE A 1 451 ? -1.820 9.247 3.879 1.00 94.25 451 PHE A O 1
ATOM 3495 N N . LYS A 1 452 ? -1.294 7.423 2.676 1.00 91.38 452 LYS A N 1
ATOM 3496 C CA . LYS A 1 452 ? -2.181 7.756 1.548 1.00 91.38 452 LYS A CA 1
ATOM 3497 C C . LYS A 1 452 ? -3.632 7.787 2.000 1.00 91.38 452 LYS A C 1
ATOM 3499 O O . LYS A 1 452 ? -4.325 8.755 1.702 1.00 91.38 452 LYS A O 1
ATOM 3504 N N . GLN A 1 453 ? -4.059 6.779 2.753 1.00 92.19 453 GLN A N 1
ATOM 3505 C CA . GLN A 1 453 ? -5.404 6.707 3.308 1.00 92.19 453 GLN A CA 1
ATOM 3506 C C . GLN A 1 453 ? -5.697 7.893 4.226 1.00 92.19 453 GLN A C 1
ATOM 3508 O O . GLN A 1 453 ? -6.701 8.570 4.023 1.00 92.19 453 GLN A O 1
ATOM 3513 N N . LEU A 1 454 ? -4.793 8.210 5.159 1.00 93.94 454 LEU A N 1
ATOM 3514 C CA . LEU A 1 454 ? -4.943 9.359 6.051 1.00 93.94 454 LEU A CA 1
ATOM 3515 C C . LEU A 1 454 ? -5.023 10.680 5.273 1.00 93.94 454 LEU A C 1
ATOM 3517 O O . LEU A 1 454 ? -5.883 11.513 5.551 1.00 93.94 454 LEU A O 1
ATOM 3521 N N . ARG A 1 455 ? -4.183 10.857 4.246 1.00 94.50 455 ARG A N 1
ATOM 3522 C CA . ARG A 1 455 ? -4.218 12.045 3.383 1.00 94.50 455 ARG A CA 1
ATOM 3523 C C . ARG A 1 455 ? -5.534 12.170 2.621 1.00 94.50 455 ARG A C 1
ATOM 3525 O O . ARG A 1 455 ? -6.078 13.267 2.564 1.00 94.50 455 ARG A O 1
ATOM 3532 N N . TYR A 1 456 ? -6.037 11.085 2.028 1.00 94.75 456 TYR A N 1
ATOM 3533 C CA . TYR A 1 456 ? -7.309 11.105 1.297 1.00 94.75 456 TYR A CA 1
ATOM 3534 C C . TYR A 1 456 ? -8.495 11.347 2.213 1.00 94.75 456 TYR A C 1
ATOM 3536 O O . TYR A 1 456 ? -9.371 12.136 1.873 1.00 94.75 456 TYR A O 1
ATOM 3544 N N . LEU A 1 457 ? -8.479 10.735 3.392 1.00 93.75 457 LEU A N 1
ATOM 3545 C CA . LEU A 1 457 ? -9.479 10.960 4.419 1.00 93.75 457 LEU A CA 1
ATOM 3546 C C . LEU A 1 457 ? -9.499 12.432 4.858 1.00 93.75 457 LEU A C 1
ATOM 3548 O O . LEU A 1 457 ? -10.555 13.056 4.874 1.00 93.75 457 LEU A O 1
ATOM 3552 N N . MET A 1 458 ? -8.337 13.027 5.131 1.00 92.75 458 MET A N 1
ATOM 3553 C CA . MET A 1 458 ? -8.259 14.445 5.495 1.00 92.75 458 MET A CA 1
ATOM 3554 C C . MET A 1 458 ? -8.641 15.380 4.347 1.00 92.75 458 MET A C 1
ATOM 3556 O O . MET A 1 458 ? -9.336 16.367 4.572 1.00 92.75 458 MET A O 1
ATOM 3560 N N . ALA A 1 459 ? -8.241 15.065 3.113 1.00 90.38 459 ALA A N 1
ATOM 3561 C CA . ALA A 1 459 ? -8.649 15.827 1.936 1.00 90.38 459 ALA A CA 1
ATOM 3562 C C . ALA A 1 459 ? -10.167 15.752 1.703 1.00 90.38 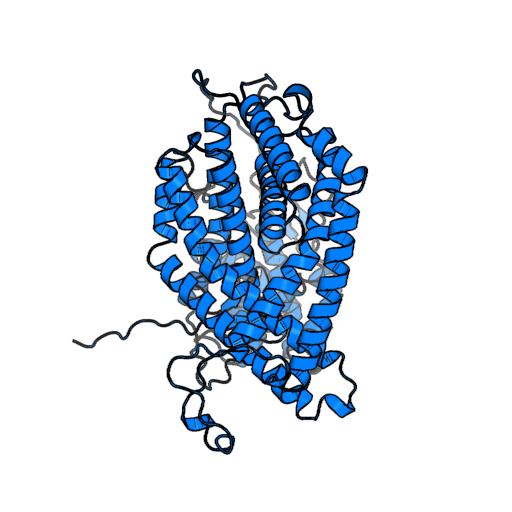459 ALA A C 1
ATOM 3564 O O . ALA A 1 459 ? -10.766 16.735 1.274 1.00 90.38 459 ALA A O 1
ATOM 3565 N N . PHE A 1 460 ? -10.796 14.614 2.023 1.00 92.19 460 PHE A N 1
ATOM 3566 C CA . PHE A 1 460 ? -12.248 14.477 2.024 1.00 92.19 460 PHE A CA 1
ATOM 3567 C C . PHE A 1 460 ? -12.889 15.442 3.022 1.00 92.19 460 PHE A C 1
ATOM 3569 O O . PHE A 1 460 ? -13.798 16.164 2.633 1.00 92.19 460 PHE A O 1
ATOM 3576 N N . PHE A 1 461 ? -12.403 15.519 4.265 1.00 88.31 461 PHE A N 1
ATOM 3577 C CA . PHE A 1 461 ? -12.958 16.428 5.279 1.00 88.31 461 PHE A CA 1
ATOM 3578 C C . PHE A 1 461 ? -12.696 17.918 5.007 1.00 88.31 461 PHE A C 1
ATOM 3580 O O . PHE A 1 461 ? -13.383 18.770 5.569 1.00 88.31 461 PHE A O 1
ATOM 3587 N N . GLY A 1 462 ? -11.755 18.248 4.120 1.00 83.56 462 GLY A N 1
ATOM 3588 C CA . GLY A 1 462 ? -11.537 19.613 3.643 1.00 83.56 462 GLY A CA 1
ATOM 3589 C C . GLY A 1 462 ? -11.290 20.605 4.784 1.00 83.56 462 GLY A C 1
ATOM 3590 O O . GLY A 1 462 ? -10.441 20.380 5.648 1.00 83.56 462 GLY A O 1
ATOM 3591 N N . SER A 1 463 ? -12.051 21.703 4.802 1.00 79.81 463 SER A N 1
ATOM 3592 C CA . SER A 1 463 ? -11.914 22.774 5.796 1.00 79.81 463 SER A CA 1
ATOM 3593 C C . SER A 1 463 ? -12.301 22.364 7.222 1.00 79.81 463 SER A C 1
ATOM 3595 O O . SER A 1 463 ? -11.910 23.056 8.161 1.00 79.81 463 SER A O 1
ATOM 3597 N N . GLN A 1 464 ? -12.981 21.226 7.424 1.00 81.12 464 GLN A N 1
ATOM 3598 C CA . GLN A 1 464 ? -13.390 20.748 8.752 1.00 81.12 464 GLN A CA 1
ATOM 3599 C C . GLN A 1 464 ? -12.197 20.516 9.697 1.00 81.12 464 GLN A C 1
ATOM 3601 O O . GLN A 1 464 ? -12.331 20.681 10.910 1.00 81.12 464 GLN A O 1
ATOM 3606 N N . GLY A 1 465 ? -11.025 20.164 9.156 1.00 76.62 465 GLY A N 1
ATOM 3607 C CA . GLY A 1 465 ? -9.788 20.005 9.930 1.00 76.62 465 GLY A CA 1
ATOM 3608 C C . GLY A 1 465 ? -9.030 21.315 10.200 1.00 76.62 465 GLY A C 1
ATOM 3609 O O . GLY A 1 465 ? -8.051 21.317 10.954 1.00 76.62 465 GLY A O 1
ATOM 3610 N N . GLY A 1 466 ? -9.437 22.424 9.575 1.00 84.94 466 GLY A N 1
ATOM 3611 C CA . GLY A 1 466 ? -8.766 23.722 9.650 1.00 84.94 466 GLY A CA 1
ATOM 3612 C C . GLY A 1 466 ? -7.254 23.656 9.382 1.00 84.94 466 GLY A C 1
ATOM 3613 O O . GLY A 1 466 ? -6.744 22.767 8.695 1.00 84.94 466 GLY A O 1
ATOM 3614 N N . ARG A 1 467 ? -6.499 24.572 10.002 1.00 83.62 467 ARG A N 1
ATOM 3615 C CA . ARG A 1 467 ? -5.031 24.657 9.849 1.00 83.62 467 ARG A CA 1
ATOM 3616 C C . ARG A 1 467 ? -4.296 23.380 10.277 1.00 83.62 467 ARG A C 1
ATOM 3618 O O . ARG A 1 467 ? -3.239 23.073 9.730 1.00 83.62 467 ARG A O 1
ATOM 3625 N N . ASN A 1 468 ? -4.816 22.646 11.265 1.00 86.50 468 ASN A N 1
ATOM 3626 C CA . ASN A 1 468 ? -4.201 21.395 11.721 1.00 86.50 468 ASN A CA 1
ATOM 3627 C C . ASN A 1 468 ? -4.387 20.276 10.685 1.00 86.50 468 ASN A C 1
ATOM 3629 O O . ASN A 1 468 ? -3.456 19.510 10.453 1.00 86.50 468 ASN A O 1
ATOM 3633 N N . GLY A 1 469 ? -5.544 20.220 10.019 1.00 87.12 469 GLY A N 1
ATOM 3634 C CA . GLY A 1 469 ? -5.804 19.270 8.941 1.00 87.12 469 GLY A CA 1
ATOM 3635 C C . GLY A 1 469 ? -4.905 19.507 7.731 1.00 87.12 469 GLY A C 1
ATOM 3636 O O . GLY A 1 469 ? -4.322 18.565 7.199 1.00 87.12 469 GLY A O 1
ATOM 3637 N N . GLU A 1 470 ? -4.689 20.768 7.355 1.00 87.19 470 GLU A N 1
ATOM 3638 C CA . GLU A 1 470 ? -3.739 21.124 6.295 1.00 87.19 470 GLU A CA 1
ATOM 3639 C C . GLU A 1 470 ? -2.295 20.741 6.643 1.00 87.19 470 GLU A C 1
ATOM 3641 O O . GLU A 1 470 ? -1.572 20.202 5.803 1.00 87.19 470 GLU A O 1
ATOM 3646 N N . ARG A 1 471 ? -1.865 20.991 7.890 1.00 90.19 471 ARG A N 1
ATOM 3647 C CA . ARG A 1 471 ? -0.549 20.554 8.385 1.00 90.19 471 ARG A CA 1
ATOM 3648 C C . ARG A 1 471 ? -0.414 19.034 8.317 1.00 90.19 471 ARG A C 1
ATOM 3650 O O . ARG A 1 471 ? 0.608 18.545 7.848 1.00 90.19 471 ARG A O 1
ATOM 3657 N N . LEU A 1 472 ? -1.460 18.296 8.693 1.00 91.75 472 LEU A N 1
ATOM 3658 C CA . LEU A 1 472 ? -1.472 16.835 8.631 1.00 91.75 472 LEU A CA 1
ATOM 3659 C C . LEU A 1 472 ? -1.378 16.314 7.190 1.00 91.75 472 LEU A C 1
ATOM 3661 O O . LEU A 1 472 ? -0.631 15.373 6.922 1.00 91.75 472 LEU A O 1
ATOM 3665 N N . ILE A 1 473 ? -2.073 16.948 6.241 1.00 91.69 473 ILE A N 1
ATOM 3666 C CA . ILE A 1 473 ? -1.951 16.631 4.811 1.00 91.69 473 ILE A CA 1
ATOM 3667 C C . ILE A 1 473 ? -0.519 16.874 4.321 1.00 91.69 473 ILE A C 1
ATOM 3669 O O . ILE A 1 473 ? 0.012 16.037 3.589 1.00 91.69 473 ILE A O 1
ATOM 3673 N N . ARG A 1 474 ? 0.117 17.986 4.721 1.00 92.38 474 ARG A N 1
ATOM 3674 C CA . ARG A 1 474 ? 1.512 18.293 4.357 1.00 92.38 474 ARG A CA 1
ATOM 3675 C C . ARG A 1 474 ? 2.495 17.268 4.916 1.00 92.38 474 ARG A C 1
ATOM 3677 O O . ARG A 1 474 ? 3.308 16.764 4.148 1.00 92.38 474 ARG A O 1
ATOM 3684 N N . LEU A 1 475 ? 2.361 16.897 6.190 1.00 92.44 475 LEU A N 1
ATOM 3685 C CA . LEU A 1 475 ? 3.140 15.815 6.800 1.00 92.44 475 LEU A CA 1
ATOM 3686 C C . LEU A 1 475 ? 2.979 14.508 6.009 1.00 92.44 475 LEU A C 1
ATOM 3688 O O . LEU A 1 475 ? 3.965 13.905 5.598 1.00 92.44 475 LEU A O 1
ATOM 3692 N N . CYS A 1 476 ? 1.739 14.111 5.704 1.00 93.56 476 CYS A N 1
ATOM 3693 C CA . CYS A 1 476 ? 1.487 12.900 4.924 1.00 93.56 476 CYS A CA 1
ATOM 3694 C C . CYS A 1 476 ? 2.109 12.960 3.521 1.00 93.56 476 CYS A C 1
ATOM 3696 O O . CYS A 1 476 ? 2.535 11.925 3.020 1.00 93.56 476 CYS A O 1
ATOM 3698 N N . ARG A 1 477 ? 2.137 14.130 2.863 1.00 91.75 477 ARG A N 1
ATOM 3699 C CA . ARG A 1 477 ? 2.794 14.301 1.553 1.00 91.75 477 ARG A CA 1
ATOM 3700 C C . ARG A 1 477 ? 4.304 14.115 1.666 1.00 91.75 477 ARG A C 1
ATOM 3702 O O . ARG A 1 477 ? 4.836 13.328 0.896 1.00 91.75 477 ARG A O 1
ATOM 3709 N N . ARG A 1 478 ? 4.939 14.762 2.647 1.00 93.06 478 ARG A N 1
ATOM 3710 C CA . ARG A 1 478 ? 6.381 14.644 2.909 1.00 93.06 478 ARG A CA 1
ATOM 3711 C C . ARG A 1 478 ? 6.787 13.187 3.145 1.00 93.06 478 ARG A C 1
ATOM 3713 O O . ARG A 1 478 ? 7.630 12.662 2.434 1.00 93.06 478 ARG A O 1
ATOM 3720 N N . CYS A 1 479 ? 6.096 12.482 4.044 1.00 90.94 479 CYS A N 1
ATOM 3721 C CA . CYS A 1 479 ? 6.359 11.061 4.301 1.00 90.94 479 CYS A CA 1
ATOM 3722 C C . CYS A 1 479 ? 6.100 10.165 3.072 1.00 90.94 479 CYS A C 1
ATOM 3724 O O . CYS A 1 479 ? 6.784 9.166 2.864 1.00 90.94 479 CYS A O 1
ATOM 3726 N N . GLN A 1 480 ? 5.098 10.498 2.250 1.00 88.81 480 GLN A N 1
ATOM 3727 C CA . GLN A 1 480 ? 4.773 9.744 1.033 1.00 88.81 480 GLN A CA 1
ATOM 3728 C C . GLN A 1 480 ? 5.783 9.917 -0.093 1.00 88.81 480 GLN A C 1
ATOM 3730 O O . GLN A 1 480 ? 5.791 9.066 -0.978 1.00 88.81 480 GLN A O 1
ATOM 3735 N N . GLU A 1 481 ? 6.552 11.000 -0.109 1.00 91.62 481 GLU A N 1
ATOM 3736 C CA . GLU A 1 481 ? 7.514 11.290 -1.168 1.00 91.62 481 GLU A CA 1
ATOM 3737 C C . GLU A 1 481 ? 8.653 10.269 -1.142 1.00 91.62 481 GLU A C 1
ATOM 3739 O O . GLU A 1 481 ? 8.769 9.466 -2.070 1.00 91.62 481 GLU A O 1
ATOM 3744 N N . SER A 1 482 ? 9.366 10.174 -0.016 1.00 90.19 482 SER A N 1
ATOM 3745 C CA . SER A 1 482 ? 10.441 9.194 0.178 1.00 90.19 482 SER A CA 1
ATOM 3746 C C . SER A 1 482 ? 9.932 7.751 0.083 1.00 90.19 482 SER A C 1
ATOM 3748 O O . SER A 1 482 ? 10.493 6.931 -0.639 1.00 90.19 482 SER A O 1
ATOM 3750 N N . LEU A 1 483 ? 8.808 7.423 0.734 1.00 90.69 483 LEU A N 1
ATOM 3751 C CA . LEU A 1 483 ? 8.211 6.083 0.625 1.00 90.69 483 LEU A CA 1
ATOM 3752 C C . LEU A 1 483 ? 7.707 5.771 -0.795 1.00 90.69 483 LEU A C 1
ATOM 3754 O O . LEU A 1 483 ? 7.634 4.610 -1.199 1.00 90.69 483 LEU A O 1
ATOM 3758 N N . GLY A 1 484 ? 7.303 6.799 -1.540 1.00 92.25 484 GLY A N 1
ATOM 3759 C CA . GLY A 1 484 ? 6.919 6.725 -2.944 1.00 92.25 484 GLY A CA 1
ATOM 3760 C C . GLY A 1 484 ? 8.085 6.291 -3.806 1.00 92.25 484 GLY A C 1
ATOM 3761 O O . GLY A 1 484 ? 7.989 5.241 -4.432 1.00 92.25 484 GLY A O 1
ATOM 3762 N N . GLN A 1 485 ? 9.177 7.045 -3.741 1.00 92.06 485 GLN A N 1
ATOM 3763 C CA . GLN A 1 485 ? 10.411 6.772 -4.473 1.00 92.06 485 GLN A CA 1
ATOM 3764 C C . GLN A 1 485 ? 10.999 5.406 -4.098 1.00 92.06 485 GLN A C 1
ATOM 3766 O O . GLN A 1 485 ? 11.391 4.646 -4.977 1.00 92.06 485 GLN A O 1
ATOM 3771 N N . MET A 1 486 ? 10.985 5.038 -2.811 1.00 91.25 486 MET A N 1
ATOM 3772 C CA . MET A 1 486 ? 11.385 3.700 -2.359 1.00 91.25 486 MET A CA 1
ATOM 3773 C C . MET A 1 486 ? 10.581 2.600 -3.068 1.00 91.25 486 MET A C 1
ATOM 3775 O O . MET A 1 486 ? 11.153 1.669 -3.628 1.00 91.25 486 MET A O 1
ATOM 3779 N N . HIS A 1 487 ? 9.250 2.703 -3.055 1.00 90.19 487 HIS A N 1
ATOM 3780 C CA . HIS A 1 487 ? 8.392 1.687 -3.658 1.00 90.19 487 HIS A CA 1
ATOM 3781 C C . HIS A 1 487 ? 8.525 1.632 -5.185 1.00 90.19 487 HIS A C 1
ATOM 3783 O O . HIS A 1 487 ? 8.520 0.545 -5.757 1.00 90.19 487 HIS A O 1
ATOM 3789 N N . ASP A 1 488 ? 8.639 2.783 -5.843 1.00 92.44 488 ASP A N 1
ATOM 3790 C CA . ASP A 1 488 ? 8.743 2.845 -7.300 1.00 92.44 488 ASP A CA 1
ATOM 3791 C C . ASP A 1 488 ? 10.080 2.215 -7.766 1.00 92.44 488 ASP A C 1
ATOM 3793 O O . ASP A 1 488 ? 10.077 1.372 -8.667 1.00 92.44 488 ASP A O 1
ATOM 3797 N N . ASN A 1 489 ? 11.180 2.456 -7.038 1.00 90.75 489 ASN A N 1
ATOM 3798 C CA . ASN A 1 489 ? 12.457 1.754 -7.221 1.00 90.75 489 ASN A CA 1
ATOM 3799 C C . ASN A 1 489 ? 12.359 0.237 -6.965 1.00 90.75 489 ASN A C 1
ATOM 3801 O O . ASN A 1 489 ? 12.880 -0.564 -7.745 1.00 90.75 489 ASN A O 1
ATOM 3805 N N . ALA A 1 490 ? 11.644 -0.187 -5.917 1.00 86.62 490 ALA A N 1
ATOM 3806 C CA . ALA A 1 490 ? 11.420 -1.608 -5.638 1.00 86.62 490 ALA A CA 1
ATOM 3807 C C . ALA A 1 490 ? 10.696 -2.310 -6.805 1.00 86.62 490 ALA A C 1
ATOM 3809 O O . ALA A 1 490 ? 11.058 -3.421 -7.212 1.00 86.62 490 ALA A O 1
ATOM 3810 N N . VAL A 1 491 ? 9.685 -1.649 -7.382 1.00 90.19 491 VAL A N 1
ATOM 3811 C CA . VAL A 1 491 ? 8.932 -2.141 -8.546 1.00 90.19 491 VAL A CA 1
ATOM 3812 C C . VAL A 1 491 ? 9.797 -2.150 -9.812 1.00 90.19 491 VAL A C 1
ATOM 3814 O O . VAL A 1 491 ? 9.698 -3.100 -10.598 1.00 90.19 491 VAL A O 1
ATOM 3817 N N . ALA A 1 492 ? 10.664 -1.155 -10.002 1.00 92.12 492 ALA A N 1
ATOM 3818 C CA . ALA A 1 492 ? 11.606 -1.090 -11.117 1.00 92.12 492 ALA A CA 1
ATOM 3819 C C . ALA A 1 492 ? 12.612 -2.253 -11.091 1.00 92.12 492 ALA A C 1
ATOM 3821 O O . ALA A 1 492 ? 12.654 -3.041 -12.043 1.00 92.12 492 ALA A O 1
ATOM 3822 N N . ALA A 1 493 ? 13.298 -2.469 -9.960 1.00 87.44 493 ALA A N 1
ATOM 3823 C CA . ALA A 1 493 ? 14.205 -3.604 -9.762 1.00 87.44 493 ALA A CA 1
ATOM 3824 C C . ALA A 1 493 ? 13.496 -4.946 -10.008 1.00 87.44 493 ALA A C 1
ATOM 3826 O O . ALA A 1 493 ? 13.986 -5.828 -10.715 1.00 87.44 493 ALA A O 1
ATOM 3827 N N . ALA A 1 494 ? 12.279 -5.100 -9.471 1.00 86.69 494 ALA A N 1
ATOM 3828 C CA . ALA A 1 494 ? 11.451 -6.281 -9.705 1.00 86.69 494 ALA A CA 1
ATOM 3829 C C . ALA A 1 494 ? 11.187 -6.551 -11.187 1.00 86.69 494 ALA A C 1
ATOM 3831 O O . ALA A 1 494 ? 11.140 -7.703 -11.619 1.00 86.69 494 ALA A O 1
ATOM 3832 N N . THR A 1 495 ? 10.935 -5.488 -11.941 1.00 90.00 495 THR A N 1
ATOM 3833 C CA . THR A 1 495 ? 10.561 -5.567 -13.349 1.00 90.00 495 THR A CA 1
ATOM 3834 C C . THR A 1 495 ? 11.761 -5.939 -14.205 1.00 90.00 495 THR A C 1
ATOM 3836 O O . THR A 1 495 ? 11.631 -6.840 -15.034 1.00 90.00 495 THR A O 1
ATOM 3839 N N . ALA A 1 496 ? 12.927 -5.351 -13.933 1.00 89.31 496 ALA A N 1
ATOM 3840 C CA . ALA A 1 496 ? 14.185 -5.704 -14.584 1.00 89.31 496 ALA A CA 1
ATOM 3841 C C . ALA A 1 496 ? 14.542 -7.185 -14.386 1.00 89.31 496 ALA A C 1
ATOM 3843 O O . ALA A 1 496 ? 14.704 -7.923 -15.359 1.00 89.31 496 ALA A O 1
ATOM 3844 N N . LEU A 1 497 ? 14.530 -7.665 -13.137 1.00 86.56 497 LEU A N 1
ATOM 3845 C CA . LEU A 1 497 ? 14.850 -9.061 -12.818 1.00 86.56 497 LEU A CA 1
ATOM 3846 C C . LEU A 1 497 ? 13.855 -10.056 -13.437 1.00 86.56 497 LEU A C 1
ATOM 3848 O O . LEU A 1 497 ? 14.249 -11.113 -13.932 1.00 86.56 497 LEU A O 1
ATOM 3852 N N . ARG A 1 498 ? 12.555 -9.730 -13.464 1.00 87.81 498 ARG A N 1
ATOM 3853 C CA . ARG A 1 498 ? 11.554 -10.563 -14.160 1.00 87.81 498 ARG A CA 1
ATOM 3854 C C . ARG A 1 498 ? 11.767 -10.585 -15.670 1.00 87.81 498 ARG A C 1
ATOM 3856 O O . ARG A 1 498 ? 11.488 -11.604 -16.297 1.00 87.81 498 ARG A O 1
ATOM 3863 N N . HIS A 1 499 ? 12.206 -9.476 -16.261 1.00 87.81 499 HIS A N 1
ATOM 3864 C CA . HIS A 1 499 ? 12.513 -9.419 -17.686 1.00 87.81 499 HIS A CA 1
ATOM 3865 C C . HIS A 1 499 ? 13.715 -10.311 -18.014 1.00 87.81 499 HIS A C 1
ATOM 3867 O O . HIS A 1 499 ? 13.618 -11.152 -18.905 1.00 87.81 499 HIS A O 1
ATOM 3873 N N . LEU A 1 500 ? 14.780 -10.229 -17.210 1.00 85.44 500 LEU A N 1
ATOM 3874 C CA . LEU A 1 500 ? 15.957 -11.095 -17.300 1.00 85.44 500 LEU A CA 1
ATOM 3875 C C . LEU A 1 500 ? 15.588 -12.588 -17.238 1.00 85.44 500 LEU A C 1
ATOM 3877 O O . LEU A 1 500 ? 16.007 -13.380 -18.081 1.00 85.44 500 LEU A O 1
ATOM 3881 N N . GLN A 1 501 ? 14.717 -12.975 -16.299 1.00 85.50 501 GLN A N 1
ATOM 3882 C CA . GLN A 1 501 ? 14.226 -14.356 -16.166 1.00 85.50 501 GLN A CA 1
ATOM 3883 C C . GLN A 1 501 ? 13.439 -14.864 -17.383 1.00 85.50 501 GLN A C 1
ATOM 3885 O O . GLN A 1 501 ? 13.297 -16.074 -17.548 1.00 85.50 501 GLN A O 1
ATOM 3890 N N . ARG A 1 502 ? 12.903 -13.976 -18.225 1.00 86.12 502 ARG A N 1
ATOM 3891 C CA . ARG A 1 502 ? 12.172 -14.344 -19.447 1.00 86.12 502 ARG A CA 1
ATOM 3892 C C . ARG A 1 502 ? 13.071 -14.417 -20.678 1.00 86.12 502 ARG A C 1
ATOM 3894 O O . ARG A 1 502 ? 12.635 -14.957 -21.691 1.00 86.12 502 ARG A O 1
ATOM 3901 N N . LEU A 1 503 ? 14.308 -13.918 -20.605 1.00 82.06 503 LEU A N 1
ATOM 3902 C CA . LEU A 1 503 ? 15.244 -14.000 -21.723 1.00 82.06 503 LEU A CA 1
ATOM 3903 C C . LEU A 1 503 ? 15.615 -15.465 -22.029 1.00 82.06 503 LEU A C 1
ATOM 3905 O O . LEU A 1 503 ? 15.677 -16.286 -21.101 1.00 82.06 503 LEU A O 1
ATOM 3909 N N . PRO A 1 504 ? 15.876 -15.814 -23.305 1.00 79.12 504 PRO A N 1
ATOM 3910 C CA . PRO A 1 504 ? 16.421 -17.118 -23.681 1.00 79.12 504 PRO A CA 1
ATOM 3911 C C . PRO A 1 504 ? 17.746 -17.389 -22.965 1.00 79.12 504 PRO A C 1
ATOM 3913 O O . PRO A 1 504 ? 18.532 -16.466 -22.759 1.00 79.12 504 PRO A O 1
ATOM 3916 N N . GLN A 1 505 ? 18.027 -18.650 -22.629 1.00 70.56 505 GLN A N 1
ATOM 3917 C CA . GLN A 1 505 ? 19.197 -19.034 -21.825 1.00 70.56 505 GLN A CA 1
ATOM 3918 C C . GLN A 1 505 ? 20.530 -18.529 -22.410 1.00 70.56 505 GLN A C 1
ATOM 3920 O O . GLN A 1 505 ? 21.378 -18.059 -21.660 1.00 70.56 505 GLN A O 1
ATOM 3925 N N . ALA A 1 506 ? 20.667 -18.503 -23.740 1.00 62.75 506 ALA A N 1
ATOM 3926 C CA . ALA A 1 506 ? 21.843 -17.964 -24.431 1.00 62.75 506 ALA A CA 1
ATOM 3927 C C . ALA A 1 506 ? 22.094 -16.462 -24.173 1.00 62.75 506 ALA A C 1
ATOM 3929 O O . ALA A 1 506 ? 23.237 -16.024 -24.193 1.00 62.75 506 ALA A O 1
ATOM 3930 N N . ARG A 1 507 ? 21.044 -15.671 -23.906 1.00 65.25 507 ARG A N 1
ATOM 3931 C CA . ARG A 1 507 ? 21.148 -14.230 -23.607 1.00 65.25 507 ARG A CA 1
ATOM 3932 C C . ARG A 1 507 ? 21.273 -13.922 -22.113 1.00 65.25 507 ARG A C 1
ATOM 3934 O O . ARG A 1 507 ? 21.614 -12.801 -21.764 1.00 65.25 507 ARG A O 1
ATOM 3941 N N . ARG A 1 508 ? 21.027 -14.898 -21.227 1.00 63.50 508 ARG A N 1
ATOM 3942 C CA . ARG A 1 508 ? 21.189 -14.729 -19.767 1.00 63.50 508 ARG A CA 1
ATOM 3943 C C . ARG A 1 508 ? 22.650 -14.714 -19.310 1.00 63.50 508 ARG A C 1
ATOM 3945 O O . ARG A 1 508 ? 22.905 -14.337 -18.179 1.00 63.50 508 ARG A O 1
ATOM 3952 N N . HIS A 1 509 ? 23.576 -15.140 -20.167 1.00 63.22 509 HIS A N 1
ATOM 3953 C CA . HIS A 1 509 ? 25.020 -15.166 -19.902 1.00 63.22 509 HIS A CA 1
ATOM 3954 C C . HIS A 1 509 ? 25.794 -14.161 -20.777 1.00 63.22 509 HIS A C 1
ATOM 3956 O O . HIS A 1 509 ? 26.995 -14.312 -20.969 1.00 63.22 509 HIS A O 1
ATOM 3962 N N . ALA A 1 510 ? 25.097 -13.188 -21.371 1.00 69.38 510 ALA A N 1
ATOM 3963 C CA . ALA A 1 510 ? 25.654 -12.202 -22.296 1.00 69.38 510 ALA A CA 1
ATOM 3964 C C . ALA A 1 510 ? 25.564 -10.783 -21.708 1.00 69.38 510 ALA A C 1
ATOM 3966 O O . ALA A 1 510 ? 24.856 -10.576 -20.728 1.00 69.38 510 ALA A O 1
ATOM 3967 N N . ALA A 1 511 ? 26.171 -9.797 -22.380 1.00 68.62 511 ALA A N 1
ATOM 3968 C CA . ALA A 1 511 ? 26.118 -8.371 -22.016 1.00 68.62 511 ALA A CA 1
ATOM 3969 C C . ALA A 1 511 ? 24.686 -7.799 -21.846 1.00 68.62 511 ALA A C 1
ATOM 3971 O O . ALA A 1 511 ? 24.486 -6.768 -21.205 1.00 68.62 511 ALA A O 1
ATOM 3972 N N . ASP A 1 512 ? 23.670 -8.473 -22.400 1.00 70.19 512 ASP A N 1
ATOM 3973 C CA . ASP A 1 512 ? 22.252 -8.170 -22.166 1.00 70.19 512 ASP A CA 1
ATOM 3974 C C . ASP A 1 512 ? 21.841 -8.370 -20.695 1.00 70.19 512 ASP A C 1
AT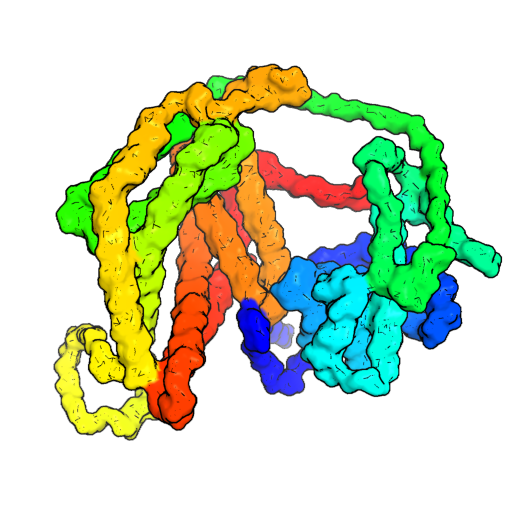OM 3976 O O . ASP A 1 512 ? 21.020 -7.613 -20.174 1.00 70.19 512 ASP A O 1
ATOM 3980 N N . ALA A 1 513 ? 22.382 -9.396 -20.033 1.00 77.75 513 ALA A N 1
ATOM 3981 C CA . ALA A 1 513 ? 22.116 -9.684 -18.630 1.00 77.75 513 ALA A CA 1
ATOM 3982 C C . ALA A 1 513 ? 22.772 -8.641 -17.724 1.00 77.75 513 ALA A C 1
ATOM 3984 O O . ALA A 1 513 ? 22.089 -8.078 -16.869 1.00 77.75 513 ALA A O 1
ATOM 3985 N N . ASP A 1 514 ? 24.036 -8.310 -17.997 1.00 79.94 514 ASP A N 1
ATOM 3986 C CA . ASP A 1 514 ? 24.834 -7.377 -17.197 1.00 79.94 514 ASP A CA 1
ATOM 3987 C C . ASP A 1 514 ? 24.147 -6.009 -17.069 1.00 79.94 514 ASP A C 1
ATOM 3989 O O . ASP A 1 514 ? 23.964 -5.499 -15.966 1.00 79.94 514 ASP A O 1
ATOM 3993 N N . GLY A 1 515 ? 23.649 -5.447 -18.179 1.00 85.62 515 GLY A N 1
ATOM 3994 C CA . GLY A 1 515 ? 22.971 -4.145 -18.156 1.00 85.62 515 GLY A CA 1
ATOM 3995 C C . GLY A 1 515 ? 21.624 -4.132 -17.414 1.00 85.62 515 GLY A C 1
ATOM 3996 O O . GLY A 1 515 ? 21.218 -3.100 -16.880 1.00 85.62 515 GLY A O 1
ATOM 3997 N N . LEU A 1 516 ? 20.907 -5.261 -17.367 1.00 86.75 516 LEU A N 1
ATOM 3998 C CA . LEU A 1 516 ? 19.665 -5.388 -16.589 1.00 86.75 516 LEU A CA 1
ATOM 3999 C C . LEU A 1 516 ? 19.945 -5.599 -15.099 1.00 86.75 516 LEU A C 1
ATOM 4001 O O . LEU A 1 516 ? 19.186 -5.099 -14.266 1.00 86.75 516 LEU A O 1
ATOM 4005 N N . GLU A 1 517 ? 21.001 -6.341 -14.768 1.00 85.88 517 GLU A N 1
ATOM 4006 C CA . GLU A 1 517 ? 21.444 -6.561 -13.392 1.00 85.88 517 GLU A CA 1
ATOM 4007 C C . GLU A 1 517 ? 22.001 -5.277 -12.774 1.00 85.88 517 GLU A C 1
ATOM 4009 O O . GLU A 1 517 ? 21.620 -4.942 -11.654 1.00 85.88 517 GLU A O 1
ATOM 4014 N N . GLU A 1 518 ? 22.797 -4.505 -13.518 1.00 87.56 518 GLU A N 1
ATOM 4015 C CA . GLU A 1 518 ? 23.316 -3.208 -13.071 1.00 87.56 518 GLU A CA 1
ATOM 4016 C C . GLU A 1 518 ? 22.180 -2.212 -12.791 1.00 87.56 518 GLU A C 1
ATOM 4018 O O . GLU A 1 518 ? 22.144 -1.572 -11.738 1.00 87.56 518 GLU A O 1
ATOM 4023 N N . TYR A 1 519 ? 21.197 -2.123 -13.693 1.00 89.19 519 TYR A N 1
ATOM 4024 C CA . TYR A 1 519 ? 20.009 -1.297 -13.477 1.00 89.19 519 TYR A CA 1
ATOM 4025 C C . TYR A 1 519 ? 19.199 -1.751 -12.255 1.00 89.19 519 TYR A C 1
ATOM 4027 O O . TYR A 1 519 ? 18.769 -0.923 -11.449 1.00 89.19 519 TYR A O 1
ATOM 4035 N N . ALA A 1 520 ? 19.002 -3.063 -12.084 1.00 87.19 520 ALA A N 1
ATOM 4036 C CA . ALA A 1 520 ? 18.296 -3.597 -10.923 1.00 87.19 520 ALA A CA 1
ATOM 4037 C C . ALA A 1 520 ? 19.035 -3.282 -9.614 1.00 87.19 520 ALA A C 1
ATOM 4039 O O . ALA A 1 520 ? 18.388 -2.894 -8.642 1.00 87.19 520 ALA A O 1
ATOM 4040 N N . HIS A 1 521 ? 20.365 -3.401 -9.605 1.00 84.50 521 HIS A N 1
ATOM 4041 C CA . HIS A 1 521 ? 21.193 -3.067 -8.453 1.00 84.50 521 HIS A CA 1
ATOM 4042 C C . HIS A 1 521 ? 21.092 -1.578 -8.106 1.00 84.50 521 HIS A C 1
ATOM 4044 O O . HIS A 1 521 ? 20.863 -1.248 -6.942 1.00 84.50 521 HIS A O 1
ATOM 4050 N N . TRP A 1 522 ? 21.179 -0.689 -9.099 1.00 89.50 522 TRP A N 1
ATOM 4051 C CA . TRP A 1 522 ? 20.994 0.747 -8.886 1.00 89.50 522 TRP A CA 1
ATOM 4052 C C . TRP A 1 522 ? 19.627 1.048 -8.257 1.00 89.50 522 TRP A C 1
ATOM 4054 O O . TRP A 1 522 ? 19.549 1.736 -7.242 1.00 89.50 522 TRP A O 1
ATOM 4064 N N . CYS A 1 523 ? 18.543 0.463 -8.778 1.00 88.06 523 CYS A N 1
ATOM 4065 C CA . CYS A 1 523 ? 17.216 0.621 -8.179 1.00 88.06 523 CYS A CA 1
ATOM 4066 C C . CYS A 1 523 ? 17.158 0.124 -6.721 1.00 88.06 523 CYS A C 1
ATOM 4068 O O . CYS A 1 523 ? 16.491 0.738 -5.891 1.00 88.06 523 CYS A O 1
ATOM 4070 N N . GLU A 1 524 ? 17.835 -0.975 -6.378 1.00 83.44 524 GLU A N 1
ATOM 4071 C CA . GLU A 1 524 ? 17.889 -1.476 -4.996 1.00 83.44 524 GLU A CA 1
ATOM 4072 C C . GLU A 1 524 ? 18.651 -0.521 -4.056 1.00 83.44 524 GLU A C 1
ATOM 4074 O O . GLU A 1 524 ? 18.233 -0.328 -2.909 1.00 83.44 524 GLU A O 1
ATOM 4079 N N . GLU A 1 525 ? 19.706 0.138 -4.540 1.00 83.38 525 GLU A N 1
ATOM 4080 C CA . GLU A 1 525 ? 20.438 1.169 -3.792 1.00 83.38 525 GLU A CA 1
ATOM 4081 C C . GLU A 1 525 ? 19.604 2.437 -3.579 1.00 83.38 525 GLU A C 1
ATOM 4083 O O . GLU A 1 525 ? 19.517 2.938 -2.454 1.00 83.38 525 GLU A O 1
ATOM 4088 N N . GLU A 1 526 ? 18.938 2.935 -4.627 1.00 87.44 526 GLU A N 1
ATOM 4089 C CA . GLU A 1 526 ? 18.021 4.078 -4.534 1.00 87.44 526 GLU A CA 1
ATOM 4090 C C . GLU A 1 526 ? 16.875 3.777 -3.558 1.00 87.44 526 GLU A C 1
ATOM 4092 O O . GLU A 1 526 ? 16.572 4.576 -2.665 1.00 87.44 526 GLU A O 1
ATOM 4097 N N . MET A 1 527 ? 16.270 2.588 -3.673 1.00 85.94 527 MET A N 1
ATOM 4098 C CA . MET A 1 527 ? 15.252 2.101 -2.741 1.00 85.94 527 MET A CA 1
ATOM 4099 C C . MET A 1 527 ? 15.760 2.175 -1.299 1.00 85.94 527 MET A C 1
ATOM 4101 O O . MET A 1 527 ? 15.061 2.704 -0.429 1.00 85.94 527 MET A O 1
ATOM 4105 N N . HIS A 1 528 ? 16.978 1.683 -1.047 1.00 80.50 528 HIS A N 1
ATOM 4106 C CA . HIS A 1 528 ? 17.582 1.729 0.277 1.00 80.50 528 HIS A CA 1
ATOM 4107 C C . HIS A 1 528 ? 17.786 3.157 0.777 1.00 80.50 528 HIS A C 1
ATOM 4109 O O . HIS A 1 528 ? 17.401 3.475 1.905 1.00 80.50 528 HIS A O 1
ATOM 4115 N N . ARG A 1 529 ? 18.303 4.048 -0.071 1.00 85.00 529 ARG A N 1
ATOM 4116 C CA . ARG A 1 529 ? 18.527 5.450 0.290 1.00 85.00 529 ARG A CA 1
ATOM 4117 C C . ARG A 1 529 ? 17.232 6.159 0.680 1.00 85.00 529 ARG A C 1
ATOM 4119 O O . ARG A 1 529 ? 17.190 6.830 1.712 1.00 85.00 529 ARG A O 1
ATOM 4126 N N . HIS A 1 530 ? 16.163 5.980 -0.094 1.00 88.38 530 HIS A N 1
ATOM 4127 C CA . HIS A 1 530 ? 14.868 6.601 0.193 1.00 88.38 530 HIS A CA 1
ATOM 4128 C C . HIS A 1 530 ? 14.197 6.029 1.445 1.00 88.38 530 HIS A C 1
ATOM 4130 O O . HIS A 1 530 ? 13.604 6.785 2.218 1.00 88.38 530 HIS A O 1
ATOM 4136 N N . ALA A 1 531 ? 14.323 4.720 1.686 1.00 83.31 531 ALA A N 1
ATOM 4137 C CA . ALA A 1 531 ? 13.851 4.100 2.920 1.00 83.31 531 ALA A CA 1
ATOM 4138 C C . ALA A 1 531 ? 14.571 4.678 4.147 1.00 83.31 531 ALA A C 1
ATOM 4140 O O . ALA A 1 531 ? 13.918 5.061 5.116 1.00 83.31 531 ALA A O 1
ATOM 4141 N N . MET A 1 532 ? 15.901 4.795 4.092 1.00 82.44 532 MET A N 1
ATOM 4142 C CA . MET A 1 532 ? 16.689 5.358 5.190 1.00 82.44 532 MET A CA 1
ATOM 4143 C C . MET A 1 532 ? 16.384 6.838 5.412 1.00 82.44 532 MET A C 1
ATOM 4145 O O . MET A 1 532 ? 16.179 7.245 6.550 1.00 82.44 532 MET A O 1
ATOM 4149 N N . SER A 1 533 ? 16.259 7.626 4.340 1.00 87.12 533 SER A N 1
ATOM 4150 C CA . SER A 1 533 ? 15.839 9.030 4.422 1.00 87.12 533 SER A CA 1
ATOM 4151 C C . SER A 1 533 ? 14.480 9.182 5.114 1.00 87.12 533 SER A C 1
ATOM 4153 O O . SER A 1 533 ? 14.343 10.004 6.020 1.00 87.12 533 SER A O 1
ATOM 4155 N N . PHE A 1 534 ? 13.495 8.354 4.742 1.00 90.50 534 PHE A N 1
ATOM 4156 C CA . PHE A 1 534 ? 12.193 8.335 5.407 1.00 90.50 534 PHE A CA 1
ATOM 4157 C C . PHE A 1 534 ? 12.318 7.987 6.893 1.00 90.50 534 PHE A C 1
ATOM 4159 O O . PHE A 1 534 ? 11.754 8.686 7.728 1.00 90.50 534 PHE A O 1
ATOM 4166 N N . LEU A 1 535 ? 13.034 6.910 7.225 1.00 85.44 535 LEU A N 1
ATOM 4167 C CA . LEU A 1 535 ? 13.163 6.429 8.600 1.00 85.44 535 LEU A CA 1
ATOM 4168 C C . LEU A 1 535 ? 13.831 7.460 9.511 1.00 85.44 535 LEU A C 1
ATOM 4170 O O . LEU A 1 535 ? 13.386 7.629 10.647 1.00 85.44 535 LEU A O 1
ATOM 4174 N N . THR A 1 536 ? 14.844 8.169 9.011 1.00 84.44 536 THR A N 1
ATOM 4175 C CA . THR A 1 536 ? 15.498 9.261 9.737 1.00 84.44 536 THR A CA 1
ATOM 4176 C C . THR A 1 536 ? 14.512 10.398 10.024 1.00 84.44 536 THR A C 1
ATOM 4178 O O . THR A 1 536 ? 14.257 10.674 11.195 1.00 84.44 536 THR A O 1
ATOM 4181 N N . ASP A 1 537 ? 13.862 10.980 9.001 1.00 86.56 537 ASP A N 1
ATOM 4182 C CA . ASP A 1 537 ? 12.873 12.068 9.196 1.00 86.56 537 ASP A CA 1
ATOM 4183 C C . ASP A 1 537 ? 11.717 11.634 10.112 1.00 86.56 537 ASP A C 1
ATOM 4185 O O . ASP A 1 537 ? 11.259 12.375 10.990 1.00 86.56 537 ASP A O 1
ATOM 4189 N N . TRP A 1 538 ? 11.251 10.396 9.933 1.00 88.25 538 TRP A N 1
ATOM 4190 C CA . TRP A 1 538 ? 10.150 9.833 10.700 1.00 88.25 538 TRP A CA 1
ATOM 4191 C C . TRP A 1 538 ? 10.480 9.698 12.189 1.00 88.25 538 TRP A C 1
ATOM 4193 O O . TRP A 1 538 ? 9.657 10.080 13.028 1.00 88.25 538 TRP A O 1
ATOM 4203 N N . THR A 1 539 ? 11.677 9.195 12.503 1.00 81.94 539 THR A N 1
ATOM 4204 C CA . THR A 1 539 ? 12.145 8.973 13.880 1.00 81.94 539 THR A CA 1
ATOM 4205 C C . THR A 1 539 ? 12.478 10.288 14.580 1.00 81.94 539 THR A C 1
ATOM 4207 O O . THR A 1 539 ? 12.165 10.450 15.757 1.00 81.94 539 THR A O 1
ATOM 4210 N N . GLU A 1 540 ? 13.085 11.240 13.869 1.00 82.56 540 GLU A N 1
ATOM 4211 C CA . GLU A 1 540 ? 13.508 12.521 14.441 1.00 82.56 540 GLU A CA 1
ATOM 4212 C C . GLU A 1 540 ? 12.339 13.481 14.683 1.00 82.56 540 GLU A C 1
ATOM 4214 O O . GLU A 1 540 ? 12.326 14.202 15.682 1.00 82.56 540 GLU A O 1
ATOM 4219 N N . SER A 1 541 ? 11.354 13.522 13.776 1.00 85.12 541 SER A N 1
ATOM 4220 C CA . SER A 1 541 ? 10.317 14.561 13.827 1.00 85.12 541 SER A CA 1
ATOM 4221 C C . SER A 1 541 ? 8.916 14.106 13.411 1.00 85.12 541 SER A C 1
ATOM 4223 O O . SER A 1 541 ? 7.926 14.506 14.041 1.00 85.12 541 SER A O 1
ATOM 4225 N N . GLY A 1 542 ? 8.806 13.261 12.380 1.00 87.44 542 GLY A N 1
ATOM 4226 C CA . GLY A 1 542 ? 7.534 12.960 11.720 1.00 87.44 542 GLY A CA 1
ATOM 4227 C C . GLY A 1 542 ? 6.506 12.291 12.636 1.00 87.44 542 GLY A C 1
ATOM 4228 O O . GLY A 1 542 ? 5.332 12.680 12.644 1.00 87.44 542 GLY A O 1
ATOM 4229 N N . ARG A 1 543 ? 6.945 11.336 13.461 1.00 87.31 543 ARG A N 1
ATOM 4230 C CA . ARG A 1 543 ? 6.080 10.609 14.400 1.00 87.31 543 ARG A CA 1
ATOM 4231 C C . ARG A 1 543 ? 5.453 11.523 15.451 1.00 87.31 543 ARG A C 1
ATOM 4233 O O . ARG A 1 543 ? 4.246 11.468 15.706 1.00 87.31 543 ARG A O 1
ATOM 4240 N N . ASP A 1 544 ? 6.260 12.376 16.066 1.00 87.00 544 ASP A N 1
ATOM 4241 C CA . ASP A 1 544 ? 5.787 13.275 17.114 1.00 87.00 544 ASP A CA 1
ATOM 4242 C C . ASP A 1 544 ? 4.910 14.388 16.543 1.00 87.00 544 ASP A C 1
ATOM 4244 O O . ASP A 1 544 ? 3.910 14.774 17.160 1.00 87.00 544 ASP A O 1
ATOM 4248 N N . GLU A 1 545 ? 5.232 14.876 15.341 1.00 91.38 545 GLU A N 1
ATOM 4249 C CA . GLU A 1 545 ? 4.374 15.803 14.607 1.00 91.38 545 GLU A CA 1
ATOM 4250 C C . GLU A 1 545 ? 2.995 15.186 14.335 1.00 91.38 545 GLU A C 1
ATOM 4252 O O . GLU A 1 545 ? 1.981 15.818 14.652 1.00 91.38 545 GLU A O 1
ATOM 4257 N N . LEU A 1 546 ? 2.943 13.937 13.853 1.00 92.00 546 LEU A N 1
ATOM 4258 C CA . LEU A 1 546 ? 1.693 13.207 13.635 1.00 92.00 546 LEU A CA 1
ATOM 4259 C C . LEU A 1 546 ? 0.860 13.135 14.918 1.00 92.00 546 LEU A C 1
ATOM 4261 O O . LEU A 1 546 ? -0.303 13.540 14.923 1.00 92.00 546 LEU A O 1
ATOM 4265 N N . CYS A 1 547 ? 1.449 12.646 16.012 1.00 87.75 547 CYS A N 1
ATOM 4266 C CA . CYS A 1 547 ? 0.755 12.467 17.289 1.00 87.75 547 CYS A CA 1
ATOM 4267 C C . CYS A 1 547 ? 0.250 13.797 17.874 1.00 87.75 547 CYS A C 1
ATOM 4269 O O . CYS A 1 547 ? -0.804 13.847 18.513 1.00 87.75 547 CYS A O 1
ATOM 4271 N N . ARG A 1 548 ? 0.987 14.901 17.685 1.00 89.19 548 ARG A N 1
ATOM 4272 C CA . ARG A 1 548 ? 0.536 16.242 18.097 1.00 89.19 548 ARG A CA 1
ATOM 4273 C C . ARG A 1 548 ? -0.639 16.735 17.254 1.00 89.19 548 ARG A C 1
ATOM 4275 O O . ARG A 1 548 ? -1.582 17.290 17.813 1.00 89.19 548 ARG A O 1
ATOM 4282 N N . LEU A 1 549 ? -0.590 16.556 15.934 1.00 89.81 549 LEU A N 1
ATOM 4283 C CA . LEU A 1 549 ? -1.663 16.981 15.031 1.00 89.81 549 LEU A CA 1
ATOM 4284 C C . LEU A 1 549 ? -2.934 16.146 15.229 1.00 89.81 549 LEU A C 1
ATOM 4286 O O . LEU A 1 549 ? -4.022 16.715 15.288 1.00 89.81 549 LEU A O 1
ATOM 4290 N N . ALA A 1 550 ? -2.794 14.831 15.410 1.00 86.31 550 ALA A N 1
ATOM 4291 C CA . ALA A 1 550 ? -3.900 13.913 15.671 1.00 86.31 550 ALA A CA 1
ATOM 4292 C C . ALA A 1 550 ? -4.681 14.302 16.936 1.00 86.31 550 ALA A C 1
ATOM 4294 O O . ALA A 1 550 ? -5.889 14.509 16.851 1.00 86.31 550 ALA A O 1
ATOM 4295 N N . ARG A 1 551 ? -3.984 14.537 18.061 1.00 82.94 551 ARG A N 1
ATOM 4296 C CA . ARG A 1 551 ? -4.586 14.994 19.332 1.00 82.94 551 ARG A CA 1
ATOM 4297 C C . ARG A 1 551 ? -5.395 16.284 19.202 1.00 82.94 551 ARG A C 1
ATOM 4299 O O . ARG A 1 551 ? -6.379 16.480 19.905 1.00 82.94 551 ARG A O 1
ATOM 4306 N N . ARG A 1 552 ? -4.978 17.189 18.312 1.00 83.88 552 ARG A N 1
ATOM 4307 C CA . ARG A 1 552 ? -5.678 18.461 18.067 1.00 83.88 552 ARG A CA 1
ATOM 4308 C C . ARG A 1 552 ? -6.901 18.315 17.162 1.00 83.88 552 ARG A C 1
ATOM 4310 O O . ARG A 1 552 ? -7.774 19.173 17.204 1.00 83.88 552 ARG A O 1
ATOM 4317 N N . LEU A 1 553 ? -6.932 17.290 16.313 1.00 80.94 553 LEU A N 1
ATOM 4318 C CA . LEU A 1 553 ? -8.024 17.014 15.371 1.00 80.94 553 LEU A CA 1
ATOM 4319 C C . LEU A 1 553 ? -9.071 16.059 15.951 1.00 80.94 553 LEU A C 1
ATOM 4321 O O . LEU A 1 553 ? -10.222 16.068 15.525 1.00 80.94 553 LEU A O 1
ATOM 4325 N N . SER A 1 554 ? -8.669 15.249 16.923 1.00 76.62 554 SER A N 1
ATOM 4326 C CA . SER A 1 554 ? -9.523 14.358 17.690 1.00 76.62 554 SER A CA 1
ATOM 4327 C C . SER A 1 554 ? -9.005 14.362 19.130 1.00 76.62 554 SER A C 1
ATOM 4329 O O . SER A 1 554 ? -7.942 13.798 19.383 1.00 76.62 554 SER A O 1
ATOM 4331 N N . PRO A 1 555 ? -9.711 14.996 20.086 1.00 53.62 555 PRO A N 1
ATOM 4332 C CA . PRO A 1 555 ? -9.311 14.995 21.497 1.00 53.62 555 PRO A CA 1
ATOM 4333 C C . PRO A 1 555 ? -9.192 13.579 22.080 1.00 53.62 555 PRO A C 1
ATOM 4335 O O . PRO A 1 555 ? -8.382 13.347 22.970 1.00 53.62 555 PRO A O 1
ATOM 4338 N N . SER A 1 556 ? -9.954 12.627 21.529 1.00 50.28 556 SER A N 1
ATOM 4339 C CA . SER A 1 556 ? -9.862 11.193 21.824 1.00 50.28 556 SER A CA 1
ATOM 4340 C C . SER A 1 556 ? -8.684 10.485 21.136 1.00 50.28 556 SER A C 1
ATOM 4342 O O . SER A 1 556 ? -8.302 9.408 21.579 1.00 50.28 556 SER A O 1
ATOM 4344 N N . ALA A 1 557 ? -8.079 11.060 20.085 1.00 45.94 557 ALA A N 1
ATOM 4345 C CA . ALA A 1 557 ? -6.862 10.535 19.449 1.00 45.94 557 ALA A CA 1
ATOM 4346 C C . ALA A 1 557 ? -5.646 10.865 20.314 1.00 45.94 557 ALA A C 1
ATOM 4348 O O . ALA A 1 557 ? -4.810 11.699 19.977 1.00 45.94 557 ALA A O 1
ATOM 4349 N N . GLY A 1 558 ? -5.600 10.264 21.492 1.00 36.97 558 GLY A N 1
ATOM 4350 C CA . GLY A 1 558 ? -4.745 10.683 22.591 1.00 36.97 558 GLY A CA 1
ATOM 4351 C C . GLY A 1 558 ? -5.102 9.976 23.886 1.00 36.97 558 GLY A C 1
ATOM 4352 O O . GLY A 1 558 ? -4.198 9.733 24.685 1.00 36.97 558 GLY A O 1
ATOM 4353 N N . ASP A 1 559 ? -6.355 9.525 24.026 1.00 35.88 559 ASP A N 1
ATOM 4354 C CA . ASP A 1 559 ? -6.566 8.292 24.759 1.00 35.88 559 ASP A CA 1
ATOM 4355 C C . ASP A 1 559 ? -5.728 7.269 24.007 1.00 35.88 559 ASP A C 1
ATOM 4357 O O . ASP A 1 559 ? -5.948 6.963 22.828 1.00 35.88 559 ASP A O 1
ATOM 4361 N N . THR A 1 560 ? -4.695 6.770 24.678 1.00 32.47 560 THR A N 1
ATOM 4362 C CA . THR A 1 560 ? -4.155 5.468 24.334 1.00 32.47 560 THR A CA 1
ATOM 4363 C C . THR A 1 560 ? -5.356 4.574 24.002 1.00 32.47 560 THR A C 1
ATOM 4365 O O . THR A 1 560 ? -6.434 4.720 24.593 1.00 32.47 560 THR A O 1
ATOM 4368 N N . LEU A 1 561 ? -5.182 3.570 23.140 1.00 31.89 561 LEU A N 1
ATOM 4369 C CA . LEU A 1 561 ? -5.979 2.356 23.321 1.00 31.89 561 LEU A CA 1
ATOM 4370 C C . LEU A 1 561 ? -6.149 2.115 24.843 1.00 31.89 561 LEU A C 1
ATOM 4372 O O . LEU A 1 561 ? -5.284 2.536 25.628 1.00 31.89 561 LEU A O 1
ATOM 4376 N N . PRO A 1 562 ? -7.150 1.378 25.326 1.00 30.47 562 PRO A N 1
ATOM 4377 C CA . PRO A 1 562 ? -6.775 0.498 26.406 1.00 30.47 562 PRO A CA 1
ATOM 4378 C C . PRO A 1 562 ? -5.540 -0.275 25.879 1.00 30.47 562 PRO A C 1
ATOM 4380 O O . PRO A 1 562 ? -5.648 -1.284 25.195 1.00 30.47 562 PRO A O 1
ATOM 4383 N N . LEU A 1 563 ? -4.325 0.227 26.172 1.00 31.88 563 LEU A N 1
ATOM 4384 C CA . LEU A 1 563 ? -3.389 -0.546 26.945 1.00 31.88 563 LEU A CA 1
ATOM 4385 C C . LEU A 1 563 ? -4.326 -1.292 27.866 1.00 31.88 563 LEU A C 1
ATOM 4387 O O . LEU A 1 563 ? -5.025 -0.652 28.658 1.00 31.88 563 LEU A O 1
ATOM 4391 N N . LEU A 1 564 ? -4.449 -2.600 27.645 1.00 29.52 564 LEU A N 1
ATOM 4392 C CA . LEU A 1 564 ? -4.702 -3.492 28.756 1.00 29.52 564 LEU A CA 1
ATOM 4393 C C . LEU A 1 564 ? -3.991 -2.826 29.924 1.00 29.52 564 LEU A C 1
ATOM 4395 O O . LEU A 1 564 ? -2.765 -2.640 29.888 1.00 29.52 564 LEU A O 1
ATOM 4399 N N . ARG A 1 565 ? -4.783 -2.242 30.831 1.00 27.12 565 ARG A N 1
ATOM 4400 C CA . ARG A 1 565 ? -4.196 -1.645 32.015 1.00 27.12 565 ARG A CA 1
ATOM 4401 C C . ARG A 1 565 ? -3.374 -2.788 32.610 1.00 27.12 565 ARG A C 1
ATOM 4403 O O . ARG A 1 565 ? -3.761 -3.944 32.437 1.00 27.12 565 ARG A O 1
ATOM 4410 N N . PRO A 1 566 ? -2.264 -2.533 33.307 1.00 30.31 566 PRO A N 1
ATOM 4411 C CA . PRO A 1 566 ? -1.521 -3.592 33.994 1.00 30.31 566 PRO A CA 1
ATOM 4412 C C . PRO A 1 566 ? -2.313 -4.321 35.114 1.00 30.31 566 PRO A C 1
ATOM 4414 O O . PRO A 1 566 ? -1.716 -4.766 36.094 1.00 30.31 566 PRO A O 1
ATOM 4417 N N . GLY A 1 567 ? -3.640 -4.433 34.994 1.00 38.44 567 GLY A N 1
ATOM 4418 C CA . GLY A 1 567 ? -4.574 -5.137 35.852 1.00 38.44 567 GLY A CA 1
ATOM 4419 C C . GLY A 1 567 ? -5.944 -5.462 35.223 1.00 38.44 567 GLY A C 1
ATOM 4420 O O . GLY A 1 567 ? -6.803 -5.846 36.006 1.00 38.44 567 GLY A O 1
ATOM 4421 N N . ASP A 1 568 ? -6.159 -5.347 33.900 1.00 30.27 568 ASP A N 1
ATOM 4422 C CA . ASP A 1 568 ? -7.365 -5.894 33.229 1.00 30.27 568 ASP A CA 1
ATOM 4423 C C . ASP A 1 568 ? -7.005 -7.029 32.266 1.00 30.27 568 ASP A C 1
ATOM 4425 O O . ASP A 1 568 ? -6.135 -6.793 31.391 1.00 30.27 568 ASP A O 1
#

Foldseek 3Di:
DDDDDDDDQLAWADDPPDGVDPPDPDLDADAPVRLCLLQVQDPVVLVVLLVLLLVLCVLQQVVLVHDNVCSVLLSVLLSQLCPCLDPPFSLVVCQSHPHPVDDPVSSNLSSLLSCCCRVVVVAPVCLVVSCVVSVHDPPPPSSSVSLSSSLSSLVSVLLVVQVFPDADQDPDDAGEGEREHADDPPPDDDPPPDSNSCCVVPNSRNYDYDYDDDDDDDDDDDDDADDDFDFPLVLQLVLLQVLLVLLLVLLPDPCVLPQVSLVVNLLSLVLVLLQCVLCVVFWDPVLCVVQVVLSVVLNVLSVQQNLLVLLLVLLQCVLLDDDPPVVCVPPPDDDDDDPPDRDDDDLVSAQPLSSVLSVVSVVSNVVSSVSNNVCSVDPSSVVSSCSSNVDDSVNITDFDADPVRDGGGRHLLVSLLVSLLVLLVQLVVLVSQLSHSYHYLVSLVSNLVSLSSNLSSLVSSPCSLPPLSVLSNVLSVVLNVLSVLLVSLVVNLVSLVVSLVPDDPVCVPDSSVVSSNVSSVVSNVSSVVSSSVSSVCCVPPSVVSSQVSSCVSHVCSNPDDPPVPPPD

Sequence (568 aa):
MDEAAPFTPRTLLWRGTRCLRNESPSLRPCGLRRLCRLFGIDLAARRREADLVLSVFAGLAPRHGLDKGLAPLAVLVHTLVELGDGTPDAGEIVLTHPLKRLDADANRLLAMTLTLLTVGKGRTDKVEPLLTGMGCAPDDPRRRTAVVLAAIVQVARFALRFDPLEIRLPGEPPVLFLIRVRTPLRLRKQLVIHAPLWERLFGKSSLEWFWTFDADAGAPVPAQAPPAGQLFSSHFSAYLQRQARALHALARSDSALDEEPIHDARVILRSLLSVFGSLRPYLRKDWLAAVDPDLRAARKLLGGVRDTDVLLGHIRDYALRPVPADAAGTAAASGQAPEGAAPLFRPEDLPAGLRGLHASLQRERATALARAAAHYASDAYRELLHKLDDTDAARTCRPALDRRGRARPMLLADIMAAGVDQAVRNLLAHDRWTHGHLIPEDLLHNMRIAFKQLRYLMAFFGSQGGRNGERLIRLCRRCQESLGQMHDNAVAAATALRHLQRLPQARRHAADADGLEEYAHWCEEEMHRHAMSFLTDWTESGRDELCRLARRLSPSAGDTLPLLRPGD

Radius of gyration: 29.15 Å; chains: 1; bounding box: 70×66×70 Å